Protein AF-0000000083110129 (afdb_homodimer)

Sequence (404 aa):
MESKRRTQEQRSAATRDALIAAARTLWGLRGYAEVGTPEIATAAGVTRGAMYHQFADKAALFREVVEAVERDVMARMGTLVAESGASTPADAIRAAVDAWLEVAGDPQVRQLMLLDAPSVLGWADFRDLAQRYSLGMTEQLLAEAIRAGQLARQPVRPLAHVLIGALDEAAMLVATSDEPERLRRETRQVLHRLIDGMLDEGMESKRRTQEQRSAATRDALIAAARTLWGLRGYAEVGTPEIATAAGVTRGAMYHQFADKAALFREVVEAVERDVMARMGTLVAESGASTPADAIRAAVDAWLEVAGDPQVRQLMLLDAPSVLGWADFRDLAQRYSLGMTEQLLAEAIRAGQLARQPVRPLAHVLIGALDEAAMLVATSDEPERLRRETRQVLHRLIDGMLDEG

pLDDT: mean 94.61, std 9.19, range [37.06, 98.88]

Structure (mmCIF, N/CA/C/O backbone):
data_AF-0000000083110129-model_v1
#
loop_
_entity.id
_entity.type
_entity.pdbx_description
1 polymer 'TetR family transcriptional regulator'
#
loop_
_atom_site.group_PDB
_atom_site.id
_atom_site.type_symbol
_atom_site.label_atom_id
_atom_site.label_alt_id
_atom_site.label_comp_id
_atom_site.label_asym_id
_atom_site.label_entity_id
_atom_site.label_seq_id
_atom_site.pdbx_PDB_ins_code
_atom_site.Cartn_x
_atom_site.Cartn_y
_atom_site.Cartn_z
_atom_site.occupancy
_atom_site.B_iso_or_equiv
_atom_site.auth_seq_id
_atom_site.auth_comp_id
_atom_site.auth_asym_id
_atom_site.auth_atom_id
_atom_site.pdbx_PDB_model_num
ATOM 1 N N . MET A 1 1 ? -51.156 13.023 7.809 1 37.06 1 MET A N 1
ATOM 2 C CA . MET A 1 1 ? -50.375 14.188 8.219 1 37.06 1 MET A CA 1
ATOM 3 C C . MET A 1 1 ? -49.594 13.906 9.508 1 37.06 1 MET A C 1
ATOM 5 O O . MET A 1 1 ? -49.219 14.836 10.227 1 37.06 1 MET A O 1
ATOM 9 N N . GLU A 1 2 ? -49.844 12.828 10.219 1 43.25 2 GLU A N 1
ATOM 10 C CA . GLU A 1 2 ? -49.188 12.25 11.375 1 43.25 2 GLU A CA 1
ATOM 11 C C . GLU A 1 2 ? -47.656 12.227 11.172 1 43.25 2 GLU A C 1
ATOM 13 O O . GLU A 1 2 ? -47.125 11.344 10.5 1 43.25 2 GLU A O 1
ATOM 18 N N . SER A 1 3 ? -47.062 13.312 10.719 1 47.03 3 SER A N 1
ATOM 19 C CA . SER A 1 3 ? -45.625 13.555 10.68 1 47.03 3 SER A CA 1
ATOM 20 C C . SER A 1 3 ? -44.938 13.031 11.945 1 47.03 3 SER A C 1
ATOM 22 O O . SER A 1 3 ? -45.25 13.5 13.047 1 47.03 3 SER A O 1
ATOM 24 N N . LYS A 1 4 ? -45.031 11.742 12.227 1 49.81 4 LYS A N 1
ATOM 25 C CA . LYS A 1 4 ? -44.344 11.211 13.383 1 49.81 4 LYS A CA 1
ATOM 26 C C . LYS A 1 4 ? -43.094 12.062 13.711 1 49.81 4 LYS A C 1
ATOM 28 O O . LYS A 1 4 ? -42.219 12.227 12.883 1 49.81 4 LYS A O 1
ATOM 33 N N . ARG A 1 5 ? -43.094 13 14.648 1 59.56 5 ARG A N 1
ATOM 34 C CA . ARG A 1 5 ? -42.062 13.82 15.289 1 59.56 5 ARG A CA 1
ATOM 35 C C . ARG A 1 5 ? -40.75 13.07 15.391 1 59.56 5 ARG A C 1
ATOM 37 O O . ARG A 1 5 ? -40.656 12.062 16.094 1 59.56 5 ARG A O 1
ATOM 44 N N . ARG A 1 6 ? -40.031 13.078 14.398 1 69.81 6 ARG A N 1
ATOM 45 C CA . ARG A 1 6 ? -38.719 12.484 14.5 1 69.81 6 ARG A CA 1
ATOM 46 C C . ARG A 1 6 ? -38.062 12.836 15.82 1 69.81 6 ARG A C 1
ATOM 48 O O . ARG A 1 6 ? -38.125 13.984 16.266 1 69.81 6 ARG A O 1
ATOM 55 N N . THR A 1 7 ? -37.812 11.836 16.641 1 82.12 7 THR A N 1
ATOM 56 C CA . THR A 1 7 ? -37.031 12.062 17.859 1 82.12 7 THR A CA 1
ATOM 57 C C . THR A 1 7 ? -35.75 12.82 17.562 1 82.12 7 THR A C 1
ATOM 59 O O . THR A 1 7 ? -35.375 12.961 16.406 1 82.12 7 THR A O 1
ATOM 62 N N . GLN A 1 8 ? -35.219 13.641 18.516 1 82.12 8 GLN A N 1
ATOM 63 C CA . GLN A 1 8 ? -33.938 14.352 18.391 1 82.12 8 GLN A CA 1
ATOM 64 C C . GLN A 1 8 ? -32.875 13.453 17.797 1 82.12 8 GLN A C 1
ATOM 66 O O . GLN A 1 8 ? -32.062 13.898 16.969 1 82.12 8 GLN A O 1
ATOM 71 N N . GLU A 1 9 ? -32.938 12.25 18.188 1 84.31 9 GLU A N 1
ATOM 72 C CA . GLU A 1 9 ? -31.969 11.281 17.672 1 84.31 9 GLU A CA 1
ATOM 73 C C . GLU A 1 9 ? -32.188 11.016 16.188 1 84.31 9 GLU A C 1
ATOM 75 O O . GLU A 1 9 ? -31.203 10.898 15.43 1 84.31 9 GLU A O 1
ATOM 80 N N . GLN A 1 10 ? -33.344 10.875 15.797 1 85.06 10 GLN A N 1
ATOM 81 C CA . GLN A 1 10 ? -33.656 10.641 14.391 1 85.06 10 GLN A CA 1
ATOM 82 C C . GLN A 1 10 ? -33.281 11.844 13.531 1 85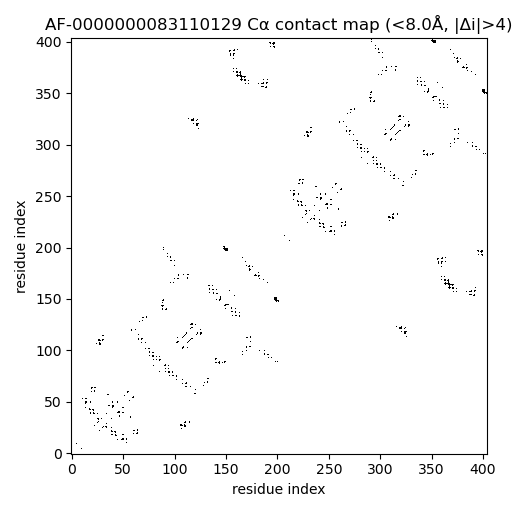.06 10 GLN A C 1
ATOM 84 O O . GLN A 1 10 ? -32.781 11.688 12.414 1 85.06 10 GLN A O 1
ATOM 89 N N . ARG A 1 11 ? -33.562 13 14.055 1 84.12 11 ARG A N 1
ATOM 90 C CA . ARG A 1 11 ? -33.188 14.227 13.336 1 84.12 11 ARG A CA 1
ATOM 91 C C . ARG A 1 11 ? -31.688 14.359 13.188 1 84.12 11 ARG A C 1
ATOM 93 O O . ARG A 1 11 ? -31.188 14.742 12.125 1 84.12 11 ARG A O 1
ATOM 100 N N . SER A 1 12 ? -30.984 14.062 14.242 1 89.31 12 SER A N 1
ATOM 101 C CA . SER A 1 12 ? -29.516 14.094 14.219 1 89.31 12 SER A CA 1
ATOM 102 C C . SER A 1 12 ? -28.969 13.094 13.211 1 89.31 12 SER A C 1
ATOM 104 O O . SER A 1 12 ? -28.062 13.422 12.438 1 89.31 12 SER A O 1
ATOM 106 N N . ALA A 1 13 ? -29.547 11.984 13.242 1 91.38 13 ALA A N 1
ATOM 107 C CA . ALA A 1 13 ? -29.109 10.945 12.305 1 91.38 13 ALA A CA 1
ATOM 108 C C . ALA A 1 13 ? -29.375 11.367 10.867 1 91.38 13 ALA A C 1
ATOM 110 O O . ALA A 1 13 ? -28.562 11.133 9.977 1 91.38 13 ALA A O 1
ATOM 111 N N . ALA A 1 14 ? -30.469 11.938 10.672 1 93.19 14 ALA A N 1
ATOM 112 C CA . ALA A 1 14 ? -30.828 12.398 9.336 1 93.19 14 ALA A CA 1
ATOM 113 C C . ALA A 1 14 ? -29.859 13.484 8.859 1 93.19 14 ALA A C 1
ATOM 115 O O . ALA A 1 14 ? -29.484 13.516 7.688 1 93.19 14 ALA A O 1
ATOM 116 N N . THR A 1 15 ? -29.562 14.398 9.742 1 94.44 15 THR A N 1
ATOM 117 C CA . THR A 1 15 ? -28.594 15.453 9.438 1 94.44 15 THR A CA 1
ATOM 118 C C . THR A 1 15 ? -27.234 14.859 9.086 1 94.44 15 THR A C 1
ATOM 120 O O . THR A 1 15 ? -26.625 15.242 8.094 1 94.44 15 THR A O 1
ATOM 123 N N . ARG A 1 16 ? -26.859 13.961 9.891 1 96.5 16 ARG A N 1
ATOM 124 C CA . ARG A 1 16 ? -25.578 13.297 9.68 1 96.5 16 ARG A CA 1
ATOM 125 C C . ARG A 1 16 ? -25.531 12.602 8.32 1 96.5 16 ARG A C 1
ATOM 127 O O . ARG A 1 16 ? -24.562 12.75 7.57 1 96.5 16 ARG A O 1
ATOM 134 N N . ASP A 1 17 ? -26.578 11.93 8 1 97.5 17 ASP A N 1
ATOM 135 C CA . ASP A 1 17 ? -26.656 11.211 6.73 1 97.5 17 ASP A CA 1
ATOM 136 C C . ASP A 1 17 ? -26.641 12.18 5.551 1 97.5 17 ASP A C 1
ATOM 138 O O . ASP A 1 17 ? -26 11.906 4.531 1 97.5 17 ASP A O 1
ATOM 142 N N . ALA A 1 18 ? -27.312 13.234 5.707 1 97.81 18 ALA A N 1
ATOM 143 C CA . ALA A 1 18 ? -27.359 14.242 4.648 1 97.81 18 ALA A CA 1
ATOM 144 C C . ALA A 1 18 ? -25.984 14.836 4.391 1 97.81 18 ALA A C 1
ATOM 146 O O . ALA A 1 18 ? -25.594 15.062 3.24 1 97.81 18 ALA A O 1
ATOM 147 N N . LEU A 1 19 ? -25.266 15.094 5.434 1 98.31 19 LEU A N 1
ATOM 148 C CA . LEU A 1 19 ? -23.938 15.656 5.328 1 98.31 19 LEU A CA 1
ATOM 149 C C . LEU A 1 19 ? -22.984 14.664 4.66 1 98.31 19 LEU A C 1
ATOM 151 O O . LEU A 1 19 ? -22.203 15.039 3.779 1 98.31 19 LEU A O 1
ATOM 155 N N . ILE A 1 20 ? -23.047 13.406 5.047 1 98.62 20 ILE A N 1
ATOM 156 C CA . ILE A 1 20 ? -22.188 12.375 4.48 1 98.62 20 ILE A CA 1
ATOM 157 C C . ILE A 1 20 ? -22.5 12.211 2.994 1 98.62 20 ILE A C 1
ATOM 159 O O . ILE A 1 20 ? -21.578 12.125 2.17 1 98.62 20 ILE A O 1
ATOM 163 N N . ALA A 1 21 ? -23.766 12.234 2.666 1 98.62 21 ALA A N 1
ATOM 164 C CA . ALA A 1 21 ? -24.172 12.062 1.271 1 98.62 21 ALA A CA 1
ATOM 165 C C . ALA A 1 21 ? -23.703 13.242 0.421 1 98.62 21 ALA A C 1
ATOM 167 O O . ALA A 1 21 ? -23.172 13.055 -0.677 1 98.62 21 ALA A O 1
ATOM 168 N N . ALA A 1 22 ? -23.875 14.43 0.884 1 98.69 22 ALA A N 1
ATOM 169 C CA . ALA A 1 22 ? -23.453 15.625 0.164 1 98.69 22 ALA A CA 1
ATOM 170 C C . ALA A 1 22 ? -21.938 15.672 -0.001 1 98.69 22 ALA A C 1
ATOM 172 O O . ALA A 1 22 ? -21.438 15.938 -1.094 1 98.69 22 ALA A O 1
ATOM 173 N N . ALA A 1 23 ? -21.25 15.383 1.074 1 98.88 23 ALA A N 1
ATOM 174 C CA . ALA A 1 23 ? -19.797 15.383 1.049 1 98.88 23 ALA A CA 1
ATOM 175 C C . ALA A 1 23 ? -19.266 14.328 0.089 1 98.88 23 ALA A C 1
ATOM 177 O O . ALA A 1 23 ? -18.328 14.586 -0.668 1 98.88 23 ALA A O 1
ATOM 178 N N . ARG A 1 24 ? -19.844 13.18 0.172 1 98.81 24 ARG A N 1
ATOM 179 C CA . ARG A 1 24 ? -19.438 12.094 -0.719 1 98.81 24 ARG A CA 1
ATOM 180 C C . ARG A 1 24 ? -19.531 12.516 -2.18 1 98.81 24 ARG A C 1
ATOM 182 O O . ARG A 1 24 ? -18.609 12.312 -2.961 1 98.81 24 ARG A O 1
ATOM 189 N N . THR A 1 25 ? -20.594 13.102 -2.516 1 98.69 25 THR A N 1
ATOM 190 C CA . THR A 1 25 ? -20.828 13.523 -3.893 1 98.69 25 THR A CA 1
ATOM 191 C C . THR A 1 25 ? -19.828 14.609 -4.293 1 98.69 25 THR A C 1
ATOM 193 O O . THR A 1 25 ? -19.188 14.516 -5.34 1 98.69 25 THR A O 1
ATOM 196 N N . LEU A 1 26 ? -19.656 15.625 -3.508 1 98.75 26 LEU A N 1
ATOM 197 C CA . LEU A 1 26 ? -18.812 16.766 -3.828 1 98.75 26 LEU A CA 1
ATOM 198 C C . LEU A 1 26 ? -17.344 16.375 -3.85 1 98.75 26 LEU A C 1
ATOM 200 O O . LEU A 1 26 ? -16.625 16.703 -4.797 1 98.75 26 LEU A O 1
ATOM 204 N N . TRP A 1 27 ? -16.922 15.625 -2.838 1 98.81 27 TRP A N 1
ATOM 205 C CA . TRP A 1 27 ? -15.531 15.203 -2.773 1 98.81 27 TRP A CA 1
ATOM 206 C C . TRP A 1 27 ? -15.234 14.117 -3.801 1 98.81 27 TRP A C 1
ATOM 208 O O . TRP A 1 27 ? -14.125 14.031 -4.32 1 98.81 27 TRP A O 1
ATOM 218 N N . GLY A 1 28 ? -16.203 13.289 -4.094 1 98.5 28 GLY A N 1
ATOM 219 C CA . GLY A 1 28 ? -16.047 12.305 -5.148 1 98.5 28 GLY A CA 1
ATOM 220 C C . GLY A 1 28 ? -15.789 12.922 -6.512 1 98.5 28 GLY A C 1
ATOM 221 O O . GLY A 1 28 ? -15.055 12.352 -7.328 1 98.5 28 GLY A O 1
ATOM 222 N N . LEU A 1 29 ? -16.359 14.094 -6.707 1 97.38 29 LEU A N 1
ATOM 223 C CA . LEU A 1 29 ? -16.281 14.758 -8.008 1 97.38 29 LEU A CA 1
ATOM 224 C C . LEU A 1 29 ? -15.062 15.68 -8.07 1 97.38 29 LEU A C 1
ATOM 226 O O . LEU A 1 29 ? -14.367 15.719 -9.086 1 97.38 29 LEU A O 1
ATOM 230 N N . ARG A 1 30 ? -14.734 16.391 -6.98 1 97.75 30 ARG A N 1
ATOM 231 C CA . ARG A 1 30 ? -13.789 17.5 -7.098 1 97.75 30 ARG A CA 1
ATOM 232 C C . ARG A 1 30 ? -12.555 17.25 -6.23 1 97.75 30 ARG A C 1
ATOM 234 O O . ARG A 1 30 ? -11.531 17.922 -6.402 1 97.75 30 ARG A O 1
ATOM 241 N N . GLY A 1 31 ? -12.711 16.234 -5.32 1 98.06 31 GLY A N 1
ATOM 242 C CA . GLY A 1 31 ? -11.602 15.961 -4.418 1 98.06 31 GLY A CA 1
ATOM 243 C C . GLY A 1 31 ? -11.719 16.688 -3.094 1 98.06 31 GLY A C 1
ATOM 244 O O . GLY A 1 31 ? -12.359 17.734 -3.012 1 98.06 31 GLY A O 1
ATOM 245 N N . TYR A 1 32 ? -11.117 16.219 -2.104 1 98.19 32 TYR A N 1
ATOM 246 C CA . TYR A 1 32 ? -11.195 16.672 -0.719 1 98.19 32 TYR A CA 1
ATOM 247 C C . TYR A 1 32 ? -10.711 18.109 -0.588 1 98.19 32 TYR A C 1
ATOM 249 O O . TYR A 1 32 ? -11.336 18.922 0.105 1 98.19 32 TYR A O 1
ATOM 257 N N . ALA A 1 33 ? -9.617 18.438 -1.215 1 96.69 33 ALA A N 1
ATOM 258 C CA . ALA A 1 33 ? -8.969 19.734 -1.044 1 96.69 33 ALA A CA 1
ATOM 259 C C . ALA A 1 33 ? -9.82 20.859 -1.636 1 96.69 33 ALA A C 1
ATOM 261 O O . ALA A 1 33 ? -9.789 21.984 -1.149 1 96.69 33 ALA A O 1
ATOM 262 N N . GLU A 1 34 ? -10.609 20.578 -2.541 1 97.81 34 GLU A N 1
ATOM 263 C CA . GLU A 1 34 ? -11.242 21.594 -3.359 1 97.81 34 GLU A CA 1
ATOM 264 C C . GLU A 1 34 ? -12.594 22 -2.783 1 97.81 34 GLU A C 1
ATOM 266 O O . GLU A 1 34 ? -13.188 23 -3.207 1 97.81 34 GLU A O 1
ATOM 271 N N . VAL A 1 35 ? -13.078 21.25 -1.894 1 98.38 35 VAL A N 1
ATOM 272 C CA . VAL A 1 35 ? -14.422 21.5 -1.385 1 98.38 35 VAL A CA 1
ATOM 273 C C . VAL A 1 35 ? -14.375 21.703 0.129 1 98.38 35 VAL A C 1
ATOM 275 O O . VAL A 1 35 ? -13.898 20.828 0.858 1 98.38 35 VAL A O 1
ATOM 278 N N . GLY A 1 36 ? -14.867 22.828 0.568 1 97.62 36 GLY A N 1
ATOM 279 C CA . GLY A 1 36 ? -14.898 23.125 1.991 1 97.62 36 GLY A CA 1
ATOM 280 C C . GLY A 1 36 ? -16.219 22.797 2.645 1 97.62 36 GLY A C 1
ATOM 281 O O . GLY A 1 36 ? -17.188 22.453 1.961 1 97.62 36 GLY A O 1
ATOM 282 N N . THR A 1 37 ? -16.328 22.875 3.984 1 97.06 37 THR A N 1
ATOM 283 C CA . THR A 1 37 ? -17.484 22.438 4.762 1 97.06 37 THR A CA 1
ATOM 284 C C . THR A 1 37 ? -18.672 23.375 4.527 1 97.06 37 THR A C 1
ATOM 286 O O . THR A 1 37 ? -19.828 22.922 4.543 1 97.06 37 THR A O 1
ATOM 289 N N . PRO A 1 38 ? -18.438 24.641 4.285 1 96.81 38 PRO A N 1
ATOM 290 C CA . PRO A 1 38 ? -19.625 25.484 4.027 1 96.81 38 PRO A CA 1
ATOM 291 C C . PRO A 1 38 ? -20.391 25.047 2.783 1 96.81 38 PRO A C 1
ATOM 293 O O . PRO A 1 38 ? -21.625 25.016 2.797 1 96.81 38 PRO A O 1
ATOM 296 N N . GLU A 1 39 ? -19.672 24.75 1.783 1 98 39 GLU A N 1
ATOM 297 C CA . GLU A 1 39 ? -20.297 24.266 0.556 1 98 39 GLU A CA 1
ATOM 298 C C . GLU A 1 39 ? -21.031 22.953 0.791 1 98 39 GLU A C 1
ATOM 300 O O . GLU A 1 39 ? -22.125 22.734 0.249 1 98 39 GLU A O 1
ATOM 305 N N . ILE A 1 40 ? -20.531 22.078 1.604 1 98.56 40 ILE A N 1
ATOM 306 C CA . ILE A 1 40 ? -21.141 20.797 1.928 1 98.56 40 ILE A CA 1
ATOM 307 C C . ILE A 1 40 ? -22.422 21.016 2.725 1 98.56 40 ILE A C 1
ATOM 309 O O . ILE A 1 40 ? -23.453 20.375 2.451 1 98.56 40 ILE A O 1
ATOM 313 N N . ALA A 1 41 ? -22.344 21.875 3.693 1 98.12 41 ALA A N 1
ATOM 314 C CA . ALA A 1 41 ? -23.531 22.188 4.492 1 98.12 41 ALA A CA 1
ATOM 315 C C . ALA A 1 41 ? -24.672 22.703 3.611 1 98.12 41 ALA A C 1
ATOM 317 O O . ALA A 1 41 ? -25.812 22.266 3.748 1 98.12 41 ALA A O 1
ATOM 318 N N . THR A 1 42 ? -24.297 23.609 2.748 1 98.31 42 THR A N 1
ATOM 319 C CA . THR A 1 42 ? -25.281 24.172 1.825 1 98.31 42 THR A CA 1
ATOM 320 C C . THR A 1 42 ? -25.906 23.078 0.964 1 98.31 42 THR A C 1
ATOM 322 O O . THR A 1 42 ? -27.125 23 0.839 1 98.31 42 THR A O 1
ATOM 325 N N . ALA A 1 43 ? -25.109 22.203 0.43 1 98.31 43 ALA A N 1
ATOM 326 C CA . ALA A 1 43 ? -25.578 21.125 -0.43 1 98.31 43 ALA A CA 1
ATOM 327 C C . ALA A 1 43 ? -26.453 20.141 0.346 1 98.31 43 ALA A C 1
ATOM 329 O O . ALA A 1 43 ? -27.391 19.562 -0.211 1 98.31 43 ALA A O 1
ATOM 330 N N . ALA A 1 44 ? -26.172 19.984 1.621 1 98.06 44 ALA A N 1
ATOM 331 C CA . ALA A 1 44 ? -26.906 19.062 2.479 1 98.06 44 ALA A CA 1
ATOM 332 C C . ALA A 1 44 ? -28.203 19.688 2.982 1 98.06 44 ALA A C 1
ATOM 334 O O . ALA A 1 44 ? -29.047 19.016 3.566 1 98.06 44 ALA A O 1
ATOM 335 N N . GLY A 1 45 ? -28.281 20.984 2.842 1 97.88 45 GLY A N 1
ATOM 336 C CA . GLY A 1 45 ? -29.469 21.688 3.301 1 97.88 45 GLY A CA 1
ATOM 337 C C . GLY A 1 45 ? -29.5 21.906 4.801 1 97.88 45 GLY A C 1
ATOM 338 O O . GLY A 1 45 ? -30.562 21.859 5.422 1 97.88 45 GLY A O 1
ATOM 339 N N . VAL A 1 46 ? -28.375 21.984 5.387 1 96.44 46 VAL A N 1
ATOM 340 C CA . VAL A 1 46 ? -28.312 22.203 6.828 1 96.44 46 VAL A CA 1
ATOM 341 C C . VAL A 1 46 ? -27.5 23.469 7.125 1 96.44 46 VAL A C 1
ATOM 343 O O . VAL A 1 46 ? -26.781 23.969 6.262 1 96.44 46 VAL A O 1
ATOM 346 N N . THR A 1 47 ? -27.672 23.922 8.305 1 94.25 47 THR A N 1
ATOM 347 C CA . THR A 1 47 ? -26.922 25.109 8.711 1 94.25 47 THR A CA 1
ATOM 348 C C . THR A 1 47 ? -25.469 24.734 9.047 1 94.25 47 THR A C 1
ATOM 350 O O . THR A 1 47 ? -25.188 23.578 9.375 1 94.25 47 THR A O 1
ATOM 353 N N . ARG A 1 48 ? -24.594 25.688 8.945 1 92.88 48 ARG A N 1
ATOM 354 C CA . ARG A 1 48 ? -23.203 25.484 9.359 1 92.88 48 ARG A CA 1
ATOM 355 C C . ARG A 1 48 ? -23.125 25.047 10.812 1 92.88 48 ARG A C 1
ATOM 357 O O . ARG A 1 48 ? -22.328 24.172 11.156 1 92.88 48 ARG A O 1
ATOM 364 N N . GLY A 1 49 ? -23.938 25.672 11.609 1 93.25 49 GLY A N 1
ATOM 365 C CA . GLY A 1 49 ? -23.984 25.297 13.008 1 93.25 49 GLY A CA 1
ATOM 366 C C . GLY A 1 49 ? -24.344 23.828 13.219 1 93.25 49 GLY A C 1
ATOM 367 O O . GLY A 1 49 ? -23.719 23.141 14.016 1 93.25 49 GLY A O 1
ATOM 368 N N . ALA A 1 50 ? -25.344 23.391 12.539 1 93.38 50 ALA A N 1
ATOM 369 C CA . ALA A 1 50 ? -25.766 22 12.617 1 93.38 50 ALA A CA 1
ATOM 370 C C . ALA A 1 50 ? -24.656 21.062 12.172 1 93.38 50 ALA A C 1
ATOM 372 O O . ALA A 1 50 ? -24.469 19.984 12.742 1 93.38 50 ALA A O 1
ATOM 373 N N . MET A 1 51 ? -23.891 21.422 11.133 1 94.94 51 MET A N 1
ATOM 374 C CA . MET A 1 51 ? -22.781 20.609 10.648 1 94.94 51 MET A CA 1
ATOM 375 C C . MET A 1 51 ? -21.719 20.453 11.734 1 94.94 51 MET A C 1
ATOM 377 O O . MET A 1 51 ? -21.234 19.344 11.984 1 94.94 51 MET A O 1
ATOM 381 N N . TYR A 1 52 ? -21.438 21.516 12.359 1 93.75 52 TYR A N 1
ATOM 382 C CA . TYR A 1 52 ? -20.359 21.5 13.352 1 93.75 52 TYR A CA 1
ATOM 383 C C . TYR A 1 52 ? -20.812 20.781 14.625 1 93.75 52 TYR A C 1
ATOM 385 O O . TYR A 1 52 ? -19.984 20.312 15.406 1 93.75 52 TYR A O 1
ATOM 393 N N . HIS A 1 53 ? -22.156 20.781 14.828 1 95 53 HIS A N 1
ATOM 394 C CA . HIS A 1 53 ? -22.688 19.953 15.906 1 95 53 HIS A CA 1
ATOM 395 C C . HIS A 1 53 ? -22.484 18.469 15.625 1 95 53 HIS A C 1
ATOM 397 O O . HIS A 1 53 ? -22.297 17.672 16.547 1 95 53 HIS A O 1
ATOM 403 N N . GLN A 1 54 ? -22.516 18.109 14.352 1 96.25 54 GLN A N 1
ATOM 404 C CA . GLN A 1 54 ? -22.422 16.719 13.938 1 96.25 54 GLN A CA 1
ATOM 405 C C . GLN A 1 54 ? -20.969 16.297 13.781 1 96.25 54 GLN A C 1
ATOM 407 O O . GLN A 1 54 ? -20.609 15.156 14.102 1 96.25 54 GLN A O 1
ATOM 412 N N . PHE A 1 55 ? -20.094 17.156 13.289 1 97.56 55 PHE A N 1
ATOM 413 C CA . PHE A 1 55 ? -18.703 16.828 13.008 1 97.56 55 PHE A CA 1
ATOM 414 C C . PHE A 1 55 ? -17.766 17.922 13.516 1 97.56 55 PHE A C 1
ATOM 416 O O . PHE A 1 55 ? -17.938 19.094 13.164 1 97.56 55 PHE A O 1
ATOM 423 N N . ALA A 1 56 ? -16.766 17.453 14.203 1 95.81 56 ALA A N 1
ATOM 424 C CA . ALA A 1 56 ? -15.828 18.375 14.844 1 95.81 56 ALA A CA 1
ATOM 425 C C . ALA A 1 56 ? -15.047 19.188 13.805 1 95.81 56 ALA A C 1
ATOM 427 O O . ALA A 1 56 ? -14.688 20.344 14.039 1 95.81 56 ALA A O 1
ATOM 428 N N . ASP A 1 57 ? -14.75 18.547 12.688 1 95.94 57 ASP A N 1
ATOM 429 C CA . ASP A 1 57 ? -13.992 19.219 11.625 1 95.94 57 ASP A CA 1
ATOM 430 C C . ASP A 1 57 ? -14.18 18.5 10.289 1 95.94 57 ASP A C 1
ATOM 432 O O . ASP A 1 57 ? -14.891 17.5 10.203 1 95.94 57 ASP A O 1
ATOM 436 N N . LYS A 1 58 ? -13.617 19.031 9.297 1 97.44 58 LYS A N 1
ATOM 437 C CA . LYS A 1 58 ? -13.695 18.547 7.918 1 97.44 58 LYS A CA 1
ATOM 438 C C . LYS A 1 58 ? -13.172 17.109 7.812 1 97.44 58 LYS A C 1
ATOM 440 O O . LYS A 1 58 ? -13.773 16.266 7.137 1 97.44 58 LYS A O 1
ATOM 445 N N . ALA A 1 59 ? -12.086 16.719 8.516 1 96.81 59 ALA A N 1
ATOM 446 C CA . ALA A 1 59 ? -11.469 15.406 8.469 1 96.81 59 ALA A CA 1
ATOM 447 C C . ALA A 1 59 ? -12.375 14.352 9.109 1 96.81 59 ALA A C 1
ATOM 449 O O . ALA A 1 59 ? -12.422 13.203 8.648 1 96.81 59 ALA A O 1
ATOM 450 N N . ALA A 1 60 ? -12.984 14.773 10.148 1 97.38 60 ALA A N 1
ATOM 451 C CA . ALA A 1 60 ? -13.906 13.844 10.797 1 97.38 60 ALA A CA 1
ATOM 452 C C . ALA A 1 60 ? -15.047 13.453 9.867 1 97.38 60 ALA A C 1
ATOM 454 O O . ALA A 1 60 ? -15.445 12.289 9.812 1 97.38 60 ALA A O 1
ATOM 455 N N . LEU A 1 61 ? -15.586 14.469 9.195 1 98.31 61 LEU A N 1
ATOM 456 C CA . LEU A 1 61 ? -16.609 14.188 8.203 1 98.31 61 LEU A CA 1
ATOM 457 C C . LEU A 1 61 ? -16.062 13.312 7.086 1 98.31 61 LEU A C 1
ATOM 459 O O . LEU A 1 61 ? -16.719 12.359 6.656 1 98.31 61 LEU A O 1
ATOM 463 N N . PHE A 1 62 ? -14.883 13.578 6.668 1 98.75 62 PHE A N 1
ATOM 464 C CA . PHE A 1 62 ? -14.258 12.805 5.598 1 98.75 62 PHE A CA 1
ATOM 465 C C . PHE A 1 62 ? -14.102 11.344 5.996 1 98.75 62 PHE A C 1
ATOM 467 O O . PHE A 1 62 ? -14.344 10.445 5.191 1 98.75 62 PHE A O 1
ATOM 474 N N . ARG A 1 63 ? -13.68 11.078 7.18 1 98.19 63 ARG A N 1
ATOM 475 C CA . ARG A 1 63 ? -13.531 9.711 7.664 1 98.19 63 ARG A CA 1
ATOM 476 C C . ARG A 1 63 ? -14.844 8.945 7.559 1 98.19 63 ARG A C 1
ATOM 478 O O . ARG A 1 63 ? -14.867 7.789 7.133 1 98.19 63 ARG A O 1
ATOM 485 N N . GLU A 1 64 ? -15.898 9.602 7.879 1 98.19 64 GLU A N 1
ATOM 486 C CA . GLU A 1 64 ? -17.203 8.945 7.797 1 98.19 64 GLU A CA 1
ATOM 487 C C . GLU A 1 64 ? -17.609 8.695 6.348 1 98.19 64 GLU A C 1
ATOM 489 O O . GLU A 1 64 ? -18.25 7.695 6.043 1 98.19 64 GLU A O 1
ATOM 494 N N . VAL A 1 65 ? -17.281 9.617 5.5 1 98.69 65 VAL A N 1
ATOM 495 C CA . VAL A 1 65 ? -17.547 9.438 4.078 1 98.69 65 VAL A CA 1
ATOM 496 C C . VAL A 1 65 ? -16.766 8.227 3.555 1 98.69 65 VAL A C 1
ATOM 498 O O . VAL A 1 65 ? -17.328 7.371 2.867 1 98.69 65 VAL A O 1
ATOM 501 N N . VAL A 1 66 ? -15.516 8.102 3.891 1 98.5 66 VAL A N 1
ATOM 502 C CA . VAL A 1 66 ? -14.672 7.004 3.436 1 98.5 66 VAL A CA 1
ATOM 503 C C . VAL A 1 66 ? -15.227 5.676 3.951 1 98.5 66 VAL A C 1
ATOM 505 O O . VAL A 1 66 ? -15.266 4.688 3.219 1 98.5 66 VAL A O 1
ATOM 508 N N . GLU A 1 67 ? -15.602 5.676 5.188 1 97.94 67 GLU A N 1
ATOM 509 C CA . GLU A 1 67 ? -16.172 4.449 5.746 1 97.94 67 GLU A CA 1
ATOM 510 C C . GLU A 1 67 ? -17.453 4.051 5.02 1 97.94 67 GLU A C 1
ATOM 512 O O . GLU A 1 67 ? -17.672 2.867 4.742 1 97.94 67 GLU A O 1
ATOM 517 N N . ALA A 1 68 ? -18.297 5.043 4.699 1 97.94 68 ALA A N 1
ATOM 518 C CA . ALA A 1 68 ? -19.516 4.773 3.936 1 97.94 68 ALA A CA 1
ATOM 519 C C . ALA A 1 68 ? -19.172 4.219 2.555 1 97.94 68 ALA A C 1
ATOM 521 O O . ALA A 1 68 ? -19.812 3.277 2.084 1 97.94 68 ALA A O 1
ATOM 522 N N . VAL A 1 69 ? -18.203 4.773 1.923 1 98.06 69 VAL A N 1
ATOM 523 C CA . VAL A 1 69 ? -17.781 4.324 0.596 1 98.06 69 VAL A CA 1
ATOM 524 C C . VAL A 1 69 ? -17.203 2.916 0.684 1 98.06 69 VAL A C 1
ATOM 526 O O . VAL A 1 69 ? -17.469 2.076 -0.181 1 98.06 69 VAL A O 1
ATOM 529 N N . GLU A 1 70 ? -16.438 2.654 1.701 1 97.06 70 GLU A N 1
ATOM 530 C CA . GLU A 1 70 ? -15.875 1.319 1.898 1 97.06 70 GLU A CA 1
ATOM 531 C C . GLU A 1 70 ? -16.984 0.278 2.049 1 97.06 70 GLU A C 1
ATOM 533 O O . GLU A 1 70 ? -16.906 -0.806 1.468 1 97.06 70 GLU A O 1
ATOM 538 N N . ARG A 1 71 ? -17.969 0.603 2.822 1 97.12 71 ARG A N 1
ATOM 539 C CA . ARG A 1 71 ? -19.109 -0.293 2.982 1 97.12 71 ARG A CA 1
ATOM 540 C C . ARG A 1 71 ? -19.797 -0.558 1.643 1 97.12 71 ARG A C 1
ATOM 542 O O . ARG A 1 71 ? -20.141 -1.7 1.33 1 97.12 71 ARG A O 1
ATOM 549 N N . ASP A 1 72 ? -19.984 0.458 0.924 1 97.56 72 ASP A N 1
ATOM 550 C CA . ASP A 1 72 ? -20.609 0.331 -0.394 1 97.56 72 ASP A CA 1
ATOM 551 C C . ASP A 1 72 ? -19.734 -0.517 -1.324 1 97.56 72 ASP A C 1
ATOM 553 O O . ASP A 1 72 ? -20.266 -1.34 -2.082 1 97.56 72 ASP A O 1
ATOM 557 N N . VAL A 1 73 ? -18.453 -0.319 -1.305 1 97.69 73 VAL A N 1
ATOM 558 C CA . VAL A 1 73 ? -17.5 -1.081 -2.113 1 97.69 73 VAL A CA 1
ATOM 559 C C . VAL A 1 73 ? -17.625 -2.568 -1.79 1 97.69 73 VAL A C 1
ATOM 561 O O . VAL A 1 73 ? -17.75 -3.398 -2.693 1 97.69 73 VAL A O 1
ATOM 564 N N . MET A 1 74 ? -17.641 -2.912 -0.529 1 97.19 74 MET A N 1
ATOM 565 C CA . MET A 1 74 ? -17.703 -4.316 -0.131 1 97.19 74 MET A CA 1
ATOM 566 C C . MET A 1 74 ? -19.047 -4.926 -0.534 1 97.19 74 MET A C 1
ATOM 568 O O . MET A 1 74 ? -19.109 -6.086 -0.943 1 97.19 74 MET A O 1
ATOM 572 N N . ALA A 1 75 ? -20.109 -4.105 -0.407 1 97.69 75 ALA A N 1
ATOM 573 C CA . ALA A 1 75 ? -21.422 -4.586 -0.844 1 97.69 75 ALA A CA 1
ATOM 574 C C . ALA A 1 75 ? -21.438 -4.855 -2.346 1 97.69 75 ALA A C 1
ATOM 576 O O . ALA A 1 75 ? -21.953 -5.883 -2.793 1 97.69 75 ALA A O 1
ATOM 577 N N . ARG A 1 76 ? -20.906 -3.99 -3.082 1 98.19 76 ARG A N 1
ATOM 578 C CA . ARG A 1 76 ? -20.828 -4.145 -4.531 1 98.19 76 ARG A CA 1
ATOM 579 C C . ARG A 1 76 ? -19.969 -5.344 -4.914 1 98.19 76 ARG A C 1
ATOM 581 O O . ARG A 1 76 ? -20.312 -6.09 -5.836 1 98.19 76 ARG A O 1
ATOM 588 N N . MET A 1 77 ? -18.844 -5.523 -4.227 1 98.06 77 MET A N 1
ATOM 589 C CA . MET A 1 77 ? -17.984 -6.684 -4.441 1 98.06 77 MET A CA 1
ATOM 590 C C . MET A 1 77 ? -18.766 -7.98 -4.25 1 98.06 77 MET A C 1
ATOM 592 O O . MET A 1 77 ? -18.703 -8.883 -5.09 1 98.06 77 MET A O 1
ATOM 596 N N . GLY A 1 78 ? -19.453 -8.039 -3.104 1 97.12 78 GLY A N 1
ATOM 597 C CA . GLY A 1 78 ? -20.266 -9.211 -2.838 1 97.12 78 GLY A CA 1
ATOM 598 C C . GLY A 1 78 ? -21.266 -9.5 -3.93 1 97.12 78 GLY A C 1
ATOM 599 O O . GLY A 1 78 ? -21.438 -10.648 -4.348 1 97.12 78 GLY A O 1
ATOM 600 N N . THR A 1 79 ? -21.938 -8.461 -4.383 1 98.19 79 THR A N 1
ATOM 601 C CA . THR A 1 79 ? -22.953 -8.586 -5.422 1 98.19 79 THR A CA 1
ATOM 602 C C . THR A 1 79 ? -22.328 -9.07 -6.73 1 98.19 79 THR A C 1
ATOM 604 O O . THR A 1 79 ? -22.844 -9.992 -7.367 1 98.19 79 THR A O 1
ATOM 607 N N . LEU A 1 80 ? -21.234 -8.492 -7.152 1 98.19 80 LEU A N 1
ATOM 608 C CA . LEU A 1 80 ? -20.578 -8.828 -8.414 1 98.19 80 LEU A CA 1
ATOM 609 C C . LEU A 1 80 ? -20.078 -10.266 -8.406 1 98.19 80 LEU A C 1
ATOM 611 O O . LEU A 1 80 ? -20.188 -10.977 -9.406 1 98.19 80 LEU A O 1
ATOM 615 N N . VAL A 1 81 ? -19.516 -10.727 -7.297 1 97.75 81 VAL A N 1
ATOM 616 C CA . VAL A 1 81 ? -19.047 -12.102 -7.195 1 97.75 81 VAL A CA 1
ATOM 617 C C . VAL A 1 81 ? -20.234 -13.062 -7.258 1 97.75 81 VAL A C 1
ATOM 619 O O . VAL A 1 81 ? -20.188 -14.07 -7.961 1 97.75 81 VAL A O 1
ATOM 622 N N . ALA A 1 82 ? -21.297 -12.703 -6.523 1 96.88 82 ALA A N 1
ATOM 623 C CA . ALA A 1 82 ? -22.5 -13.539 -6.523 1 96.88 82 ALA A CA 1
ATOM 624 C C . ALA A 1 82 ? -23.094 -13.656 -7.926 1 96.88 82 ALA A C 1
ATOM 626 O O . ALA A 1 82 ? -23.594 -14.711 -8.312 1 96.88 82 ALA A O 1
ATOM 627 N N . GLU A 1 83 ? -22.984 -12.664 -8.695 1 97.94 83 GLU A N 1
ATOM 628 C CA . GLU A 1 83 ? -23.609 -12.602 -10.016 1 97.94 83 GLU A CA 1
ATOM 629 C C . GLU A 1 83 ? -22.688 -13.133 -11.094 1 97.94 83 GLU A C 1
ATOM 631 O O . GLU A 1 83 ? -23.078 -13.266 -12.25 1 97.94 83 GLU A O 1
ATOM 636 N N . SER A 1 84 ? -21.5 -13.414 -10.742 1 97.56 84 SER A N 1
ATOM 637 C CA . SER A 1 84 ? -20.484 -13.789 -11.711 1 97.56 84 SER A CA 1
ATOM 638 C C . SER A 1 84 ? -20.766 -15.172 -12.297 1 97.56 84 SER A C 1
ATOM 640 O O . SER A 1 84 ? -20.188 -15.539 -13.32 1 97.56 84 SER A O 1
ATOM 642 N N . GLY A 1 85 ? -21.578 -16.016 -11.609 1 96.12 85 GLY A N 1
ATOM 643 C CA . GLY A 1 85 ? -21.812 -17.391 -12.016 1 96.12 85 GLY A CA 1
ATOM 644 C C . GLY A 1 85 ? -20.734 -18.344 -11.508 1 96.12 85 GLY A C 1
ATOM 645 O O . GLY A 1 85 ? -20.656 -19.484 -11.969 1 96.12 85 GLY A O 1
ATOM 646 N N . ALA A 1 86 ? -19.969 -17.891 -10.57 1 96 86 ALA A N 1
ATOM 647 C CA . ALA A 1 86 ? -18.922 -18.734 -9.992 1 96 86 ALA A CA 1
ATOM 648 C C . ALA A 1 86 ? -19.531 -20.016 -9.422 1 96 86 ALA A C 1
ATOM 650 O O . ALA A 1 86 ? -20.516 -19.969 -8.68 1 96 86 ALA A O 1
ATOM 651 N N . SER A 1 87 ? -18.891 -21.156 -9.836 1 95.75 87 SER A N 1
ATOM 652 C CA . SER A 1 87 ? -19.391 -22.453 -9.391 1 95.75 87 SER A CA 1
ATOM 653 C C . SER A 1 87 ? -18.438 -23.125 -8.422 1 95.75 87 SER A C 1
ATOM 655 O O . SER A 1 87 ? -18.797 -24.109 -7.766 1 95.75 87 SER A O 1
ATOM 657 N N . THR A 1 88 ? -17.25 -22.719 -8.398 1 96.81 88 THR A N 1
ATOM 658 C CA . THR A 1 88 ? -16.234 -23.234 -7.484 1 96.81 88 THR A CA 1
ATOM 659 C C . THR A 1 88 ? -15.594 -22.094 -6.699 1 96.81 88 THR A C 1
ATOM 661 O O . THR A 1 88 ? -15.672 -20.938 -7.098 1 96.81 88 THR A O 1
ATOM 664 N N . PRO A 1 89 ? -14.953 -22.391 -5.633 1 96.94 89 PRO A N 1
ATOM 665 C CA . PRO A 1 89 ? -14.219 -21.359 -4.898 1 96.94 89 PRO A CA 1
ATOM 666 C C . PRO A 1 89 ? -13.133 -20.688 -5.746 1 96.94 89 PRO A C 1
ATOM 668 O O . PRO A 1 89 ? -12.914 -19.484 -5.625 1 96.94 89 PRO A O 1
ATOM 671 N N . ALA A 1 90 ? -12.5 -21.422 -6.578 1 96.94 90 ALA A N 1
ATOM 672 C CA . ALA A 1 90 ? -11.516 -20.844 -7.484 1 96.94 90 ALA A CA 1
ATOM 673 C C . ALA A 1 90 ? -12.164 -19.828 -8.422 1 96.94 90 ALA A C 1
ATOM 675 O O . ALA A 1 90 ? -11.625 -18.734 -8.641 1 96.94 90 ALA A O 1
ATOM 676 N N . ASP A 1 91 ? -13.367 -20.156 -8.938 1 97.19 91 ASP A N 1
ATOM 677 C CA . ASP A 1 91 ? -14.117 -19.234 -9.773 1 97.19 91 ASP A CA 1
ATOM 678 C C . ASP A 1 91 ? -14.445 -17.953 -9.008 1 97.19 91 ASP A C 1
ATOM 680 O O . ASP A 1 91 ? -14.406 -16.859 -9.578 1 97.19 91 ASP A O 1
ATOM 684 N N . ALA A 1 92 ? -14.789 -18.141 -7.766 1 97.94 92 ALA A N 1
ATOM 685 C CA . ALA A 1 92 ? -15.156 -17 -6.938 1 97.94 92 ALA A CA 1
ATOM 686 C C . ALA A 1 92 ? -13.969 -16.062 -6.738 1 97.94 92 ALA A C 1
ATOM 688 O O . ALA A 1 92 ? -14.125 -14.836 -6.746 1 97.94 92 ALA A O 1
ATOM 689 N N . ILE A 1 93 ? -12.805 -16.594 -6.539 1 98.06 93 ILE A N 1
ATOM 690 C CA . ILE A 1 93 ? -11.594 -15.789 -6.383 1 98.06 93 ILE A CA 1
ATOM 691 C C . ILE A 1 93 ? -11.32 -15.016 -7.668 1 98.06 93 ILE A C 1
ATOM 693 O O . ILE A 1 93 ? -11.031 -13.82 -7.629 1 98.06 93 ILE A O 1
ATOM 697 N N . ARG A 1 94 ? -11.438 -15.68 -8.828 1 97.81 94 ARG A N 1
ATOM 698 C CA . ARG A 1 94 ? -11.266 -15.008 -10.117 1 97.81 94 ARG A CA 1
ATOM 699 C C . ARG A 1 94 ? -12.281 -13.883 -10.281 1 97.81 94 ARG A C 1
ATOM 701 O O . ARG A 1 94 ? -11.93 -12.781 -10.711 1 97.81 94 ARG A O 1
ATOM 708 N N . ALA A 1 95 ? -13.484 -14.164 -9.898 1 98.38 95 ALA A N 1
ATOM 709 C CA . ALA A 1 95 ? -14.555 -13.172 -10 1 98.38 95 ALA A CA 1
ATOM 710 C C . ALA A 1 95 ? -14.281 -11.984 -9.086 1 98.38 95 ALA A C 1
ATOM 712 O O . ALA A 1 95 ? -14.617 -10.844 -9.422 1 98.38 95 ALA A O 1
ATOM 713 N N . ALA A 1 96 ? -13.742 -12.242 -7.918 1 98.38 96 ALA A N 1
ATOM 714 C CA . ALA A 1 96 ? -13.422 -11.172 -6.973 1 98.38 96 ALA A CA 1
ATOM 715 C C . ALA A 1 96 ? -12.367 -10.234 -7.539 1 98.38 96 ALA A C 1
ATOM 717 O O . ALA A 1 96 ? -12.43 -9.023 -7.34 1 98.38 96 ALA A O 1
ATOM 718 N N . VAL A 1 97 ? -11.375 -10.75 -8.242 1 98.12 97 VAL A N 1
ATOM 719 C CA . VAL A 1 97 ? -10.352 -9.938 -8.906 1 98.12 97 VAL A CA 1
ATOM 720 C C . VAL A 1 97 ? -11.016 -8.992 -9.906 1 98.12 97 VAL A C 1
ATOM 722 O O . VAL A 1 97 ? -10.758 -7.789 -9.891 1 98.12 97 VAL A O 1
ATOM 725 N N . ASP A 1 98 ? -11.883 -9.539 -10.75 1 98.19 98 ASP A N 1
ATOM 726 C CA . ASP A 1 98 ? -12.578 -8.742 -11.758 1 98.19 98 ASP A CA 1
ATOM 727 C C . ASP A 1 98 ? -13.469 -7.688 -11.102 1 98.19 98 ASP A C 1
ATOM 729 O O . ASP A 1 98 ? -13.508 -6.539 -11.547 1 98.19 98 ASP A O 1
ATOM 733 N N . ALA A 1 99 ? -14.148 -8.109 -10.078 1 98.25 99 ALA A N 1
ATOM 734 C CA . ALA A 1 99 ? -15.023 -7.195 -9.359 1 98.25 99 ALA A CA 1
ATOM 735 C C . ALA A 1 99 ? -14.242 -6.023 -8.773 1 98.25 99 ALA A C 1
ATOM 737 O O . ALA A 1 99 ? -14.664 -4.871 -8.875 1 98.25 99 ALA A O 1
ATOM 738 N N . TRP A 1 100 ? -13.125 -6.297 -8.18 1 98.06 100 TRP A N 1
ATOM 739 C CA . TRP A 1 100 ? -12.312 -5.246 -7.574 1 98.06 100 TRP A CA 1
ATOM 740 C C . TRP A 1 100 ? -11.836 -4.25 -8.625 1 98.06 100 TRP A C 1
ATOM 742 O O . TRP A 1 100 ? -11.938 -3.035 -8.43 1 98.06 100 TRP A O 1
ATOM 752 N N . LEU A 1 101 ? -11.312 -4.727 -9.758 1 97.75 101 LEU A N 1
ATOM 753 C CA . LEU A 1 101 ? -10.836 -3.84 -10.812 1 97.75 101 LEU A CA 1
ATOM 754 C C . LEU A 1 101 ? -11.977 -2.973 -11.344 1 97.75 101 LEU A C 1
ATOM 756 O O . LEU A 1 101 ? -11.766 -1.805 -11.68 1 97.75 101 LEU A O 1
ATOM 760 N N . GLU A 1 102 ? -13.141 -3.535 -11.398 1 96.88 102 GLU A N 1
ATOM 761 C CA . GLU A 1 102 ? -14.32 -2.789 -11.836 1 96.88 102 GLU A CA 1
ATOM 762 C C . GLU A 1 102 ? -14.703 -1.716 -10.828 1 96.88 102 GLU A C 1
ATOM 764 O O . GLU A 1 102 ? -14.852 -0.544 -11.18 1 96.88 102 GLU A O 1
ATOM 769 N N . VAL A 1 103 ? -14.828 -2.057 -9.586 1 98 103 VAL A N 1
ATOM 770 C CA . VAL A 1 103 ? -15.297 -1.16 -8.539 1 98 103 VAL A CA 1
ATOM 771 C C . VAL A 1 103 ? -14.273 -0.057 -8.297 1 98 103 VAL A C 1
ATOM 773 O O . VAL A 1 103 ? -14.633 1.108 -8.117 1 98 103 VAL A O 1
ATOM 776 N N . ALA A 1 104 ? -13 -0.388 -8.305 1 97.56 104 ALA A N 1
ATOM 777 C CA . ALA A 1 104 ? -11.93 0.581 -8.078 1 97.56 104 ALA A CA 1
ATOM 778 C C . ALA A 1 104 ? -11.883 1.617 -9.203 1 97.56 104 ALA A C 1
ATOM 780 O O . ALA A 1 104 ? -11.336 2.705 -9.023 1 97.56 104 ALA A O 1
ATOM 781 N N . GLY A 1 105 ? -12.406 1.255 -10.352 1 96.19 105 GLY A N 1
ATOM 782 C CA . GLY A 1 105 ? -12.414 2.145 -11.5 1 96.19 105 GLY A CA 1
ATOM 783 C C . GLY A 1 105 ? -13.523 3.178 -11.445 1 96.19 105 GLY A C 1
ATOM 784 O O . GLY A 1 105 ? -13.531 4.129 -12.227 1 96.19 105 GLY A O 1
ATOM 785 N N . ASP A 1 106 ? -14.508 2.953 -10.562 1 97.19 106 ASP A N 1
ATOM 786 C CA . ASP A 1 106 ? -15.531 3.969 -10.344 1 97.19 106 ASP A CA 1
ATOM 787 C C . ASP A 1 106 ? -14.906 5.301 -9.945 1 97.19 106 ASP A C 1
ATOM 789 O O . ASP A 1 106 ? -14.094 5.359 -9.016 1 97.19 106 ASP A O 1
ATOM 793 N N . PRO A 1 107 ? -15.258 6.379 -10.609 1 96.69 107 PRO A N 1
ATOM 794 C CA . PRO A 1 107 ? -14.594 7.66 -10.375 1 96.69 107 PRO A CA 1
ATOM 795 C C . PRO A 1 107 ? -14.68 8.117 -8.914 1 96.69 107 PRO A C 1
ATOM 797 O O . PRO A 1 107 ? -13.719 8.68 -8.383 1 96.69 107 PRO A O 1
ATOM 800 N N . GLN A 1 108 ? -15.773 7.855 -8.297 1 97.75 108 GLN A N 1
ATOM 801 C CA . GLN A 1 108 ? -15.93 8.258 -6.906 1 97.75 108 GLN A CA 1
ATOM 802 C C . GLN A 1 108 ? -15.047 7.414 -5.988 1 97.75 108 GLN A C 1
ATOM 804 O O . GLN A 1 108 ? -14.391 7.945 -5.09 1 97.75 108 GLN A O 1
ATOM 809 N N . VAL A 1 109 ? -15.023 6.129 -6.203 1 97.75 109 VAL A N 1
ATOM 810 C CA . VAL A 1 109 ? -14.188 5.223 -5.418 1 97.75 109 VAL A CA 1
ATOM 811 C C . VAL A 1 109 ? -12.711 5.566 -5.641 1 97.75 109 VAL A C 1
ATOM 813 O O . VAL A 1 109 ? -11.945 5.68 -4.684 1 97.75 109 VAL A O 1
ATOM 816 N N . ARG A 1 110 ? -12.367 5.754 -6.914 1 97.12 110 ARG A N 1
ATOM 817 C CA . ARG A 1 110 ? -11.008 6.137 -7.27 1 97.12 110 ARG A CA 1
ATOM 818 C C . ARG A 1 110 ? -10.586 7.406 -6.535 1 97.12 110 ARG A C 1
ATOM 820 O O . ARG A 1 110 ? -9.531 7.441 -5.902 1 97.12 110 ARG A O 1
ATOM 827 N N . GLN A 1 111 ? -11.383 8.398 -6.582 1 97.62 111 GLN A N 1
ATOM 828 C CA . GLN A 1 111 ? -11.055 9.703 -6.008 1 97.62 111 GLN A CA 1
ATOM 829 C C . GLN A 1 111 ? -10.992 9.633 -4.484 1 97.62 111 GLN A C 1
ATOM 831 O O . GLN A 1 111 ? -10.016 10.062 -3.877 1 97.62 111 GLN A O 1
ATOM 836 N N . LEU A 1 112 ? -11.992 9.016 -3.844 1 98.25 112 LEU A N 1
ATOM 837 C CA . LEU A 1 112 ? -12.141 9.07 -2.395 1 98.25 112 LEU A CA 1
ATOM 838 C C . LEU A 1 112 ? -11.242 8.039 -1.718 1 98.25 112 LEU A C 1
ATOM 840 O O . LEU A 1 112 ? -10.562 8.352 -0.736 1 98.25 112 LEU A O 1
ATOM 844 N N . MET A 1 113 ? -11.172 6.848 -2.25 1 97 113 MET A N 1
ATOM 845 C CA . MET A 1 113 ? -10.531 5.738 -1.554 1 97 113 MET A CA 1
ATOM 846 C C . MET A 1 113 ? -9.062 5.617 -1.96 1 97 113 MET A C 1
ATOM 848 O O . MET A 1 113 ? -8.195 5.387 -1.114 1 97 113 MET A O 1
ATOM 852 N N . LEU A 1 114 ? -8.805 5.793 -3.232 1 95.31 114 LEU A N 1
ATOM 853 C CA . LEU A 1 114 ? -7.453 5.531 -3.711 1 95.31 114 LEU A CA 1
ATOM 854 C C . LEU A 1 114 ? -6.609 6.797 -3.676 1 95.31 114 LEU A C 1
ATOM 856 O O . LEU A 1 114 ? -5.473 6.777 -3.193 1 95.31 114 LEU A O 1
ATOM 860 N N . LEU A 1 115 ? -7.172 7.953 -4.059 1 94.38 115 LEU A N 1
ATOM 861 C CA . LEU A 1 115 ? -6.363 9.156 -4.238 1 94.38 115 LEU A CA 1
ATOM 862 C C . LEU A 1 115 ? -6.367 10.008 -2.973 1 94.38 115 LEU A C 1
ATOM 864 O O . LEU A 1 115 ? -5.324 10.523 -2.566 1 94.38 115 LEU A O 1
ATOM 868 N N . ASP A 1 116 ? -7.484 10.117 -2.236 1 96.69 116 ASP A N 1
ATOM 869 C CA . ASP A 1 116 ? -7.586 11.07 -1.135 1 96.69 116 ASP A CA 1
ATOM 870 C C . ASP A 1 116 ? -7.367 10.375 0.209 1 96.69 116 ASP A C 1
ATOM 872 O O . ASP A 1 116 ? -6.605 10.859 1.047 1 96.69 116 ASP A O 1
ATOM 876 N N . ALA A 1 117 ? -7.961 9.219 0.493 1 96.94 117 ALA A N 1
ATOM 877 C CA . ALA A 1 117 ? -8.117 8.641 1.824 1 96.94 117 ALA A CA 1
ATOM 878 C C . ALA A 1 117 ? -6.762 8.344 2.457 1 96.94 117 ALA A C 1
ATOM 880 O O . ALA A 1 117 ? -6.516 8.711 3.609 1 96.94 117 ALA A O 1
ATOM 881 N N . PRO A 1 118 ? -5.82 7.766 1.661 1 93.88 118 PRO A N 1
ATOM 882 C CA . PRO A 1 118 ? -4.539 7.465 2.301 1 93.88 118 PRO A CA 1
ATOM 883 C C . PRO A 1 118 ? -3.838 8.711 2.836 1 93.88 118 PRO A C 1
ATOM 885 O O . PRO A 1 118 ? -3.174 8.656 3.875 1 93.88 118 PRO A O 1
ATOM 888 N N . SER A 1 119 ? -4.043 9.844 2.217 1 92.56 119 SER A N 1
ATOM 889 C CA . SER A 1 119 ? -3.379 11.078 2.607 1 92.56 119 SER A CA 1
ATOM 890 C C . SER A 1 119 ? -4.16 11.812 3.691 1 92.56 119 SER A C 1
ATOM 892 O O . SER A 1 119 ? -3.582 12.281 4.672 1 92.56 119 SER A O 1
ATOM 894 N N . VAL A 1 120 ? -5.41 11.852 3.533 1 94.94 120 VAL A N 1
ATOM 895 C CA . VAL A 1 120 ? -6.246 12.664 4.41 1 94.94 120 VAL A CA 1
ATOM 896 C C . VAL A 1 120 ? -6.383 11.984 5.77 1 94.94 120 VAL A C 1
ATOM 898 O O . VAL A 1 120 ? -6.27 12.641 6.812 1 94.94 120 VAL A O 1
ATOM 901 N N . LEU A 1 121 ? -6.648 10.688 5.801 1 95 121 LEU A N 1
ATOM 902 C CA . LEU A 1 121 ? -6.809 9.953 7.055 1 95 121 LEU A CA 1
ATOM 903 C C . LEU A 1 121 ? -5.457 9.672 7.699 1 95 121 LEU A C 1
ATOM 905 O O . LEU A 1 121 ? -5.367 9.5 8.914 1 95 121 LEU A O 1
ATOM 909 N N . GLY A 1 122 ? -4.43 9.641 6.844 1 92 122 GLY A N 1
ATOM 910 C CA . GLY A 1 122 ? -3.162 9.055 7.246 1 92 122 GLY A CA 1
ATOM 911 C C . GLY A 1 122 ? -3.078 7.566 6.973 1 92 122 GLY A C 1
ATOM 912 O O . GLY A 1 122 ? -4.055 6.84 7.156 1 92 122 GLY A O 1
ATOM 913 N N . TRP A 1 123 ? -1.951 7.148 6.645 1 90.19 123 TRP A N 1
ATOM 914 C CA . TRP A 1 123 ? -1.748 5.797 6.133 1 90.19 123 TRP A CA 1
ATOM 915 C C . TRP A 1 123 ? -2.172 4.754 7.164 1 90.19 123 TRP A C 1
ATOM 917 O O . TRP A 1 123 ? -2.871 3.795 6.832 1 90.19 123 TRP A O 1
ATOM 927 N N . ALA A 1 124 ? -1.78 4.934 8.359 1 89.44 124 ALA A N 1
ATOM 928 C CA . ALA A 1 124 ? -2.084 3.949 9.398 1 89.44 124 ALA A CA 1
ATOM 929 C C . ALA A 1 124 ? -3.59 3.811 9.594 1 89.44 124 ALA A C 1
ATOM 931 O O . ALA A 1 124 ? -4.117 2.697 9.633 1 89.44 124 ALA A O 1
ATOM 932 N N . ASP A 1 125 ? -4.273 4.965 9.672 1 92.81 125 ASP A N 1
ATOM 933 C CA . ASP A 1 125 ? -5.719 4.953 9.867 1 92.81 125 ASP A CA 1
ATOM 934 C C . ASP A 1 125 ? -6.434 4.395 8.633 1 92.81 125 ASP A C 1
ATOM 936 O O . ASP A 1 125 ? -7.402 3.645 8.758 1 92.81 125 ASP A O 1
ATOM 940 N N . PHE A 1 126 ? -5.934 4.773 7.516 1 93.94 126 PHE A N 1
ATOM 941 C CA . PHE A 1 126 ? -6.535 4.281 6.281 1 93.94 126 PHE A CA 1
ATOM 942 C C . PHE A 1 126 ? -6.379 2.771 6.164 1 93.94 126 PHE A C 1
ATOM 944 O O . PHE A 1 126 ? -7.34 2.064 5.855 1 93.94 126 PHE A O 1
ATOM 951 N N . ARG A 1 127 ? -5.203 2.266 6.387 1 91.06 127 ARG A N 1
ATOM 952 C CA . ARG A 1 127 ? -4.934 0.833 6.309 1 91.06 127 ARG A CA 1
ATOM 953 C C . ARG A 1 127 ? -5.809 0.059 7.293 1 91.06 127 ARG A C 1
ATOM 955 O O . ARG A 1 127 ? -6.367 -0.983 6.945 1 91.06 127 ARG A O 1
ATOM 962 N N . ASP A 1 128 ? -5.93 0.573 8.453 1 92.38 128 ASP A N 1
ATOM 963 C CA . ASP A 1 128 ? -6.766 -0.069 9.461 1 92.38 128 ASP A CA 1
ATOM 964 C C . ASP A 1 128 ? -8.227 -0.135 9.008 1 92.38 128 ASP A C 1
ATOM 966 O O . ASP A 1 128 ? -8.875 -1.176 9.133 1 92.38 128 ASP A O 1
ATOM 970 N N . LEU A 1 129 ? -8.711 0.928 8.516 1 93.94 129 LEU A N 1
ATOM 971 C CA . LEU A 1 129 ? -10.086 1.002 8.039 1 93.94 129 LEU A CA 1
ATOM 972 C C . LEU A 1 129 ? -10.312 0.033 6.879 1 93.94 129 LEU A C 1
ATOM 974 O O . LEU A 1 129 ? -11.273 -0.733 6.887 1 93.94 129 LEU A O 1
ATOM 978 N N . ALA A 1 130 ? -9.438 0.072 5.91 1 91.81 130 ALA A N 1
ATOM 979 C CA . ALA A 1 130 ? -9.562 -0.786 4.734 1 91.81 130 ALA A CA 1
ATOM 980 C C . ALA A 1 130 ? -9.508 -2.262 5.125 1 91.81 130 ALA A C 1
ATOM 982 O O . ALA A 1 130 ? -10.281 -3.072 4.605 1 91.81 130 ALA A O 1
ATOM 983 N N . GLN A 1 131 ? -8.672 -2.615 6.07 1 91.75 131 GLN A N 1
ATOM 984 C CA . GLN A 1 131 ? -8.516 -4.004 6.5 1 91.75 131 GLN A CA 1
ATOM 985 C C . GLN A 1 131 ? -9.758 -4.496 7.234 1 91.75 131 GLN A C 1
ATOM 987 O O . GLN A 1 131 ? -10.156 -5.656 7.094 1 91.75 131 GLN A O 1
ATOM 992 N N . ARG A 1 132 ? -10.312 -3.631 8 1 92.75 132 ARG A N 1
ATOM 993 C CA . ARG A 1 132 ? -11.516 -3.984 8.75 1 92.75 132 ARG A CA 1
ATOM 994 C C . ARG A 1 132 ? -12.617 -4.473 7.812 1 92.75 132 ARG A C 1
ATOM 996 O O . ARG A 1 132 ? -13.391 -5.367 8.164 1 92.75 132 ARG A O 1
ATOM 1003 N N . TYR A 1 133 ? -12.617 -3.994 6.668 1 92.94 133 TYR A N 1
ATOM 1004 C CA . TYR A 1 133 ? -13.719 -4.316 5.766 1 92.94 133 TYR A CA 1
ATOM 1005 C C . TYR A 1 133 ? -13.305 -5.395 4.77 1 92.94 133 TYR A C 1
ATOM 1007 O O . TYR A 1 133 ? -14.102 -6.27 4.434 1 92.94 133 TYR A O 1
ATOM 1015 N N . SER A 1 134 ? -12.102 -5.41 4.348 1 94.88 134 SER A N 1
ATOM 1016 C CA . SER A 1 134 ? -11.75 -6.266 3.219 1 94.88 134 SER A CA 1
ATOM 1017 C C . SER A 1 134 ? -11.164 -7.59 3.691 1 94.88 134 SER A C 1
ATOM 1019 O O . SER A 1 134 ? -11.312 -8.617 3.02 1 94.88 134 SER A O 1
ATOM 1021 N N . LEU A 1 135 ? -10.539 -7.652 4.812 1 96.69 135 LEU A N 1
ATOM 1022 C CA . LEU A 1 135 ? -9.75 -8.805 5.234 1 96.69 135 LEU A CA 1
ATOM 1023 C C . LEU A 1 135 ? -10.633 -10.023 5.453 1 96.69 135 LEU A C 1
ATOM 1025 O O . LEU A 1 135 ? -10.328 -11.109 4.957 1 96.69 135 LEU A O 1
ATOM 1029 N N . GLY A 1 136 ? -11.727 -9.781 6.152 1 95.81 136 GLY A N 1
ATOM 1030 C CA . GLY A 1 136 ? -12.625 -10.898 6.43 1 95.81 136 GLY A CA 1
ATOM 1031 C C . GLY A 1 136 ? -13.148 -11.57 5.172 1 95.81 136 GLY A C 1
ATOM 1032 O O . GLY A 1 136 ? -13.156 -12.797 5.078 1 95.81 136 GLY A O 1
ATOM 1033 N N . MET A 1 137 ? -13.578 -10.781 4.246 1 94.88 137 MET A N 1
ATOM 1034 C CA . MET A 1 137 ? -14.086 -11.305 2.98 1 94.88 137 MET A CA 1
ATOM 1035 C C . MET A 1 137 ? -13.008 -12.086 2.24 1 94.88 137 MET A C 1
ATOM 1037 O O . MET A 1 137 ? -13.266 -13.172 1.723 1 94.88 137 MET A O 1
ATOM 1041 N N . THR A 1 138 ? -11.844 -11.594 2.166 1 97.75 138 THR A N 1
ATOM 1042 C CA . THR A 1 138 ? -10.742 -12.242 1.459 1 97.75 138 THR A CA 1
ATOM 1043 C C . THR A 1 138 ? -10.359 -13.547 2.141 1 97.75 138 THR A C 1
ATOM 1045 O O . THR A 1 138 ? -10.172 -14.57 1.474 1 97.75 138 THR A O 1
ATOM 1048 N N . GLU A 1 139 ? -10.305 -13.555 3.471 1 98.25 139 GLU A N 1
ATOM 1049 C CA . GLU A 1 139 ? -9.992 -14.773 4.215 1 98.25 139 GLU A CA 1
ATOM 1050 C C . GLU A 1 139 ? -11.031 -15.859 3.951 1 98.25 139 GLU A C 1
ATOM 1052 O O . GLU A 1 139 ? -10.688 -17.031 3.812 1 98.25 139 GLU A O 1
ATOM 1057 N N . GLN A 1 140 ? -12.25 -15.43 3.92 1 97.75 140 GLN A N 1
ATOM 1058 C CA . GLN A 1 140 ? -13.312 -16.391 3.68 1 97.75 140 GLN A CA 1
ATOM 1059 C C . GLN A 1 140 ? -13.172 -17.047 2.307 1 97.75 140 GLN A C 1
ATOM 1061 O O . GLN A 1 140 ? -13.305 -18.266 2.172 1 97.75 140 GLN A O 1
ATOM 1066 N N . LEU A 1 141 ? -12.93 -16.281 1.312 1 97.75 141 LEU A N 1
ATOM 1067 C CA . LEU A 1 141 ? -12.742 -16.797 -0.04 1 97.75 141 LEU A CA 1
ATOM 1068 C C . LEU A 1 141 ? -11.586 -17.781 -0.091 1 97.75 141 LEU A C 1
ATOM 1070 O O . LEU A 1 141 ? -11.703 -18.859 -0.687 1 97.75 141 LEU A O 1
ATOM 1074 N N . LEU A 1 142 ? -10.5 -17.438 0.568 1 98.38 142 LEU A N 1
ATOM 1075 C CA . LEU A 1 142 ? -9.305 -18.266 0.547 1 98.38 142 LEU A CA 1
ATOM 1076 C C . LEU A 1 142 ? -9.516 -19.547 1.335 1 98.38 142 LEU A C 1
ATOM 1078 O O . LEU A 1 142 ? -9.109 -20.625 0.897 1 98.38 142 LEU A O 1
ATOM 1082 N N . ALA A 1 143 ? -10.148 -19.422 2.477 1 98.5 143 ALA A N 1
ATOM 1083 C CA . ALA A 1 143 ? -10.438 -20.594 3.305 1 98.5 143 ALA A CA 1
ATOM 1084 C C . ALA A 1 143 ? -11.32 -21.594 2.564 1 98.5 143 ALA A C 1
ATOM 1086 O O . ALA A 1 143 ? -11.117 -22.797 2.654 1 98.5 143 ALA A O 1
ATOM 1087 N N . GLU A 1 144 ? -12.297 -21.125 1.862 1 97.94 144 GLU A N 1
ATOM 1088 C CA . GLU A 1 144 ? -13.18 -21.984 1.084 1 97.94 144 GLU A CA 1
ATOM 1089 C C . GLU A 1 144 ? -12.414 -22.719 -0.022 1 97.94 144 GLU A C 1
ATOM 1091 O O . GLU A 1 144 ? -12.672 -23.891 -0.293 1 97.94 144 GLU A O 1
ATOM 1096 N N . ALA A 1 145 ? -11.523 -22.016 -0.658 1 98.19 145 ALA A N 1
ATOM 1097 C CA . ALA A 1 145 ? -10.727 -22.625 -1.718 1 98.19 145 ALA A CA 1
ATOM 1098 C C . ALA A 1 145 ? -9.828 -23.719 -1.159 1 98.19 145 ALA A C 1
ATOM 1100 O O . ALA A 1 145 ? -9.625 -24.75 -1.798 1 98.19 145 ALA A O 1
ATOM 1101 N N . ILE A 1 146 ? -9.258 -23.469 0.031 1 98.12 146 ILE A N 1
ATOM 1102 C CA . ILE A 1 146 ? -8.422 -24.469 0.687 1 98.12 146 ILE A CA 1
ATOM 1103 C C . ILE A 1 146 ? -9.266 -25.688 1.051 1 98.12 146 ILE A C 1
ATOM 1105 O O . ILE A 1 146 ? -8.867 -26.812 0.792 1 98.12 146 ILE A O 1
ATOM 1109 N N . ARG A 1 147 ? -10.406 -25.438 1.591 1 97.69 147 ARG A N 1
ATOM 1110 C CA . ARG A 1 147 ? -11.305 -26.516 1.981 1 97.69 147 ARG A CA 1
ATOM 1111 C C . ARG A 1 147 ? -11.703 -27.359 0.774 1 97.69 147 ARG A C 1
ATOM 1113 O O . ARG A 1 147 ? -11.812 -28.594 0.875 1 97.69 147 ARG A O 1
ATOM 1120 N N . ALA A 1 148 ? -11.914 -26.75 -0.329 1 97.44 148 ALA A N 1
ATOM 1121 C CA . ALA A 1 148 ? -12.344 -27.422 -1.551 1 97.44 148 ALA A CA 1
ATOM 1122 C C . ALA A 1 148 ? -11.164 -28.109 -2.244 1 97.44 148 ALA A C 1
ATOM 1124 O O . ALA A 1 148 ? -11.344 -28.781 -3.264 1 97.44 148 ALA A O 1
ATOM 1125 N N . GLY A 1 149 ? -9.961 -27.922 -1.778 1 97.25 149 GLY A N 1
ATOM 1126 C CA . GLY A 1 149 ? -8.773 -28.531 -2.369 1 97.25 149 GLY A CA 1
ATOM 1127 C C . GLY A 1 149 ? -8.297 -27.812 -3.615 1 97.25 149 GLY A C 1
ATOM 1128 O O . GLY A 1 149 ? -7.508 -28.344 -4.391 1 97.25 149 GLY A O 1
ATOM 1129 N N . GLN A 1 150 ? -8.727 -26.578 -3.807 1 97.75 150 GLN A N 1
ATOM 1130 C CA . GLN A 1 150 ? -8.375 -25.797 -4.992 1 97.75 150 GLN A CA 1
ATOM 1131 C C . GLN A 1 150 ? -7.242 -24.828 -4.691 1 97.75 150 GLN A C 1
ATOM 1133 O O . GLN A 1 150 ? -6.777 -24.109 -5.586 1 97.75 150 GLN A O 1
ATOM 1138 N N . LEU A 1 151 ? -6.918 -24.734 -3.477 1 97.25 151 LEU A N 1
ATOM 1139 C CA . LEU A 1 151 ? -5.777 -23.969 -2.98 1 97.25 151 LEU A CA 1
ATOM 1140 C C . LEU A 1 151 ? -5.016 -24.75 -1.922 1 97.25 151 LEU A C 1
ATOM 1142 O O . LEU A 1 151 ? -5.625 -25.375 -1.043 1 97.25 151 LEU A O 1
ATOM 1146 N N . ALA A 1 152 ? -3.674 -24.812 -2.084 1 96.69 152 ALA A N 1
ATOM 1147 C CA . ALA A 1 152 ? -2.855 -25.562 -1.125 1 96.69 152 ALA A CA 1
ATOM 1148 C C . ALA A 1 152 ? -3.018 -24.984 0.283 1 96.69 152 ALA A C 1
ATOM 1150 O O . ALA A 1 152 ? -3.119 -23.781 0.463 1 96.69 152 ALA A O 1
ATOM 1151 N N . ARG A 1 153 ? -2.957 -25.891 1.276 1 97.56 153 ARG A N 1
ATOM 1152 C CA . ARG A 1 153 ? -2.986 -25.453 2.666 1 97.56 153 ARG A CA 1
ATOM 1153 C C . ARG A 1 153 ? -1.803 -24.547 2.979 1 97.56 153 ARG A C 1
ATOM 1155 O O . ARG A 1 153 ? -0.652 -24.906 2.725 1 97.56 153 ARG A O 1
ATOM 1162 N N . GLN A 1 154 ? -2.133 -23.422 3.564 1 98.12 154 GLN A N 1
ATOM 1163 C CA . GLN A 1 154 ? -1.153 -22.406 3.92 1 98.12 154 GLN A CA 1
ATOM 1164 C C . GLN A 1 154 ? -1.768 -21.344 4.836 1 98.12 154 GLN A C 1
ATOM 1166 O O . GLN A 1 154 ? -2.984 -21.312 5.031 1 98.12 154 GLN A O 1
ATOM 1171 N N . PRO A 1 155 ? -0.939 -20.438 5.41 1 98.5 155 PRO A N 1
ATOM 1172 C CA . PRO A 1 155 ? -1.49 -19.406 6.297 1 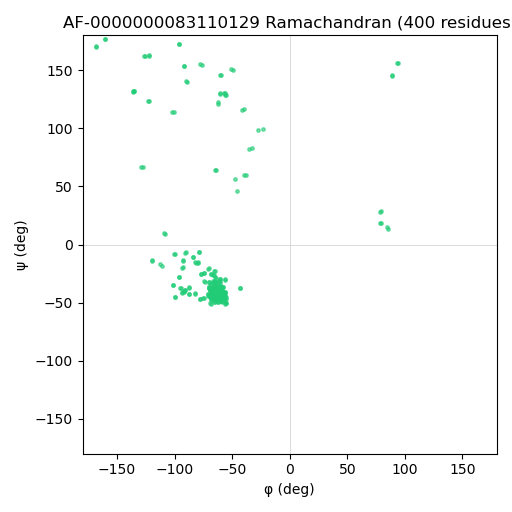98.5 155 PRO A CA 1
ATOM 1173 C C . PRO A 1 155 ? -2.463 -18.469 5.586 1 98.5 155 PRO A C 1
ATOM 1175 O O . PRO A 1 155 ? -2.07 -17.766 4.66 1 98.5 155 PRO A O 1
ATOM 1178 N N . VAL A 1 156 ? -3.682 -18.406 6.062 1 98.5 156 VAL A N 1
ATOM 1179 C CA . VAL A 1 156 ? -4.762 -17.734 5.344 1 98.5 156 VAL A CA 1
ATOM 1180 C C . VAL A 1 156 ? -4.637 -16.234 5.52 1 98.5 156 VAL A C 1
ATOM 1182 O O . VAL A 1 156 ? -4.727 -15.477 4.547 1 98.5 156 VAL A O 1
ATOM 1185 N N . ARG A 1 157 ? -4.418 -15.805 6.781 1 97.94 157 ARG A N 1
ATOM 1186 C CA . ARG A 1 157 ? -4.406 -14.367 7.039 1 97.94 157 ARG A CA 1
ATOM 1187 C C . ARG A 1 157 ? -3.242 -13.688 6.324 1 97.94 157 ARG A C 1
ATOM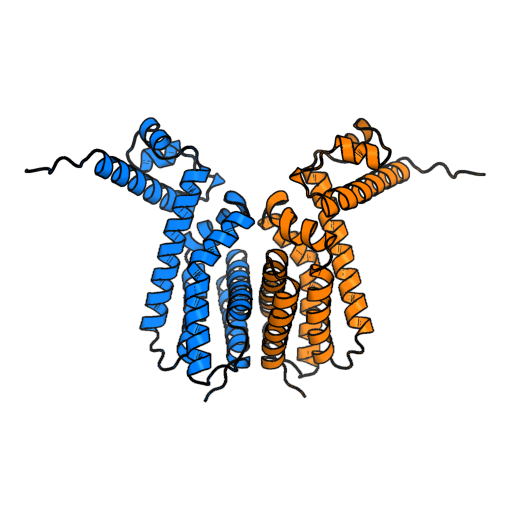 1189 O O . ARG A 1 157 ? -3.432 -12.688 5.633 1 97.94 157 ARG A O 1
ATOM 1196 N N . PRO A 1 158 ? -1.97 -14.227 6.34 1 98.5 158 PRO A N 1
ATOM 1197 C CA . PRO A 1 158 ? -0.875 -13.648 5.562 1 98.5 158 PRO A CA 1
ATOM 1198 C C . PRO A 1 158 ? -1.154 -13.648 4.059 1 98.5 158 PRO A C 1
ATOM 1200 O O . PRO A 1 158 ? -0.866 -12.664 3.373 1 98.5 158 PRO A O 1
ATOM 1203 N N . LEU A 1 159 ? -1.744 -14.703 3.602 1 98.62 159 LEU A N 1
ATOM 1204 C CA . LEU A 1 159 ? -2.066 -14.758 2.18 1 98.62 159 LEU A CA 1
ATOM 1205 C C . LEU A 1 159 ? -3.086 -13.688 1.811 1 98.62 159 LEU A C 1
ATOM 1207 O O . LEU A 1 159 ? -2.961 -13.039 0.769 1 98.62 159 LEU A O 1
ATOM 1211 N N . ALA A 1 160 ? -4.07 -13.539 2.656 1 98.5 160 ALA A N 1
ATOM 1212 C CA . ALA A 1 160 ? -5.078 -12.508 2.42 1 98.5 160 ALA A CA 1
ATOM 1213 C C . ALA A 1 160 ? -4.441 -11.125 2.334 1 98.5 160 ALA A C 1
ATOM 1215 O O . ALA A 1 160 ? -4.73 -10.352 1.412 1 98.5 160 ALA A O 1
ATOM 1216 N N . HIS A 1 161 ? -3.568 -10.781 3.281 1 98 161 HIS A N 1
ATOM 1217 C CA . HIS A 1 161 ? -2.869 -9.5 3.277 1 98 161 HIS A CA 1
ATOM 1218 C C . HIS A 1 161 ? -2.066 -9.312 1.994 1 98 161 HIS A C 1
ATOM 1220 O O . HIS A 1 161 ? -2.162 -8.273 1.342 1 98 161 HIS A O 1
ATOM 1226 N N . VAL A 1 162 ? -1.352 -10.281 1.633 1 98.25 162 VAL A N 1
ATOM 1227 C CA . VAL A 1 162 ? -0.48 -10.219 0.464 1 98.25 162 VAL A CA 1
ATOM 1228 C C . VAL A 1 162 ? -1.314 -9.984 -0.792 1 98.25 162 VAL A C 1
ATOM 1230 O O . VAL A 1 162 ? -0.979 -9.133 -1.616 1 98.25 162 VAL A O 1
ATOM 1233 N N . LEU A 1 163 ? -2.416 -10.672 -0.953 1 98.31 163 LEU A N 1
ATOM 1234 C CA . LEU A 1 163 ? -3.268 -10.531 -2.127 1 98.31 163 LEU A CA 1
ATOM 1235 C C . LEU A 1 163 ? -3.965 -9.172 -2.137 1 98.31 163 LEU A C 1
ATOM 1237 O O . LEU A 1 163 ? -4.121 -8.562 -3.195 1 98.31 163 LEU A O 1
ATOM 1241 N N . ILE A 1 164 ? -4.391 -8.734 -0.975 1 97.12 164 ILE A N 1
ATOM 1242 C CA . ILE A 1 164 ? -4.988 -7.41 -0.872 1 97.12 164 ILE A CA 1
ATOM 1243 C C . ILE A 1 164 ? -3.975 -6.352 -1.306 1 97.12 164 ILE A C 1
ATOM 1245 O O . ILE A 1 164 ? -4.305 -5.445 -2.072 1 97.12 164 ILE A O 1
ATOM 1249 N N . GLY A 1 165 ? -2.717 -6.461 -0.837 1 96.75 165 GLY A N 1
ATOM 1250 C CA . GLY A 1 165 ? -1.667 -5.551 -1.268 1 96.75 165 GLY A CA 1
ATOM 1251 C C . GLY A 1 165 ? -1.468 -5.539 -2.771 1 96.75 165 GLY A C 1
ATOM 1252 O O . GLY A 1 165 ? -1.344 -4.473 -3.379 1 96.75 165 GLY A O 1
ATOM 1253 N N . ALA A 1 166 ? -1.429 -6.703 -3.373 1 97.88 166 ALA A N 1
ATOM 1254 C CA . ALA A 1 166 ? -1.286 -6.836 -4.82 1 97.88 166 ALA A CA 1
ATOM 1255 C C . ALA A 1 166 ? -2.441 -6.16 -5.551 1 97.88 166 ALA A C 1
ATOM 1257 O O . ALA A 1 166 ? -2.225 -5.383 -6.48 1 97.88 166 ALA A O 1
ATOM 1258 N N . LEU A 1 167 ? -3.643 -6.426 -5.129 1 97.69 167 LEU A N 1
ATOM 1259 C CA . LEU A 1 167 ? -4.848 -5.906 -5.762 1 97.69 167 LEU A CA 1
ATOM 1260 C C . LEU A 1 167 ? -4.93 -4.391 -5.609 1 97.69 167 LEU A C 1
ATOM 1262 O O . LEU A 1 167 ? -5.281 -3.686 -6.559 1 97.69 167 LEU A O 1
ATOM 1266 N N . ASP A 1 168 ? -4.609 -3.938 -4.438 1 95.31 168 ASP A N 1
ATOM 1267 C CA . ASP A 1 168 ? -4.668 -2.5 -4.191 1 95.31 168 ASP A CA 1
ATOM 1268 C C . ASP A 1 168 ? -3.631 -1.758 -5.031 1 95.31 168 ASP A C 1
ATOM 1270 O O . ASP A 1 168 ? -3.91 -0.682 -5.562 1 95.31 168 ASP A O 1
ATOM 1274 N N . GLU A 1 169 ? -2.473 -2.324 -5.152 1 96.31 169 GLU A N 1
ATOM 1275 C CA . GLU A 1 169 ? -1.461 -1.69 -5.992 1 96.31 169 GLU A CA 1
ATOM 1276 C C . GLU A 1 169 ? -1.876 -1.698 -7.461 1 96.31 169 GLU A C 1
ATOM 1278 O O . GLU A 1 169 ? -1.597 -0.749 -8.195 1 96.31 169 GLU A O 1
ATOM 1283 N N . ALA A 1 170 ? -2.502 -2.732 -7.91 1 97.62 170 ALA A N 1
ATOM 1284 C CA . ALA A 1 170 ? -3.027 -2.783 -9.273 1 97.62 170 ALA A CA 1
ATOM 1285 C C . ALA A 1 170 ? -4.035 -1.664 -9.508 1 97.62 170 ALA A C 1
ATOM 1287 O O . ALA A 1 170 ? -3.973 -0.969 -10.531 1 97.62 170 ALA A O 1
ATOM 1288 N N . ALA A 1 171 ? -4.926 -1.546 -8.586 1 96.88 171 ALA A N 1
ATOM 1289 C CA . ALA A 1 171 ? -5.934 -0.497 -8.703 1 96.88 171 ALA A CA 1
ATOM 1290 C C . ALA A 1 171 ? -5.293 0.886 -8.711 1 96.88 171 ALA A C 1
ATOM 1292 O O . ALA A 1 171 ? -5.715 1.77 -9.461 1 96.88 171 ALA A O 1
ATOM 1293 N N . MET A 1 172 ? -4.293 1.068 -7.895 1 94.88 172 MET A N 1
ATOM 1294 C CA . MET A 1 172 ? -3.586 2.342 -7.809 1 94.88 172 MET A CA 1
ATOM 1295 C C . MET A 1 172 ? -2.865 2.652 -9.117 1 94.88 172 MET A C 1
ATOM 1297 O O . MET A 1 172 ? -2.865 3.797 -9.578 1 94.88 172 MET A O 1
ATOM 1301 N N . LEU A 1 173 ? -2.25 1.671 -9.672 1 96.12 173 LEU A N 1
ATOM 1302 C CA . LEU A 1 173 ? -1.568 1.824 -10.953 1 96.12 173 LEU A CA 1
ATOM 1303 C C . LEU A 1 173 ? -2.533 2.316 -12.023 1 96.12 173 LEU A C 1
ATOM 1305 O O . LEU A 1 173 ? -2.217 3.248 -12.773 1 96.12 173 LEU A O 1
ATOM 1309 N N . VAL A 1 174 ? -3.664 1.759 -12.07 1 97.44 174 VAL A N 1
ATOM 1310 C CA . VAL A 1 174 ? -4.684 2.15 -13.039 1 97.44 174 VAL A CA 1
ATOM 1311 C C . VAL A 1 174 ? -5.176 3.564 -12.727 1 97.44 174 VAL A C 1
ATOM 1313 O O . VAL A 1 174 ? -5.281 4.402 -13.625 1 97.44 174 VAL A O 1
ATOM 1316 N N . ALA A 1 175 ? -5.359 3.828 -11.43 1 95.12 175 ALA A N 1
ATOM 1317 C CA . ALA A 1 175 ? -5.969 5.078 -10.977 1 95.12 175 ALA A CA 1
ATOM 1318 C C . ALA A 1 175 ? -5.066 6.27 -11.289 1 95.12 175 ALA A C 1
ATOM 1320 O O . ALA A 1 175 ? -5.551 7.391 -11.469 1 95.12 175 ALA A O 1
ATOM 1321 N N . THR A 1 176 ? -3.795 6.059 -11.383 1 93.94 176 THR A N 1
ATOM 1322 C CA . THR A 1 176 ? -2.857 7.168 -11.523 1 93.94 176 THR A CA 1
ATOM 1323 C C . THR A 1 176 ? -2.277 7.203 -12.938 1 93.94 176 THR A C 1
ATOM 1325 O O . THR A 1 176 ? -1.32 7.934 -13.203 1 93.94 176 THR A O 1
ATOM 1328 N N . SER A 1 177 ? -2.807 6.422 -13.805 1 94.81 177 SER A N 1
ATOM 1329 C CA . SER A 1 177 ? -2.277 6.312 -15.156 1 94.81 177 SER A CA 1
ATOM 1330 C C . SER A 1 177 ? -2.971 7.289 -16.109 1 94.81 177 SER A C 1
ATOM 1332 O O . SER A 1 177 ? -4.133 7.641 -15.898 1 94.81 177 SER A O 1
ATOM 1334 N N . ASP A 1 178 ? -2.209 7.645 -17.172 1 95.38 178 ASP A N 1
ATOM 1335 C CA . ASP A 1 178 ? -2.789 8.43 -18.266 1 95.38 178 ASP A CA 1
ATOM 1336 C C . ASP A 1 178 ? -3.506 7.531 -19.266 1 95.38 178 ASP A C 1
ATOM 1338 O O . ASP A 1 178 ? -4.207 8.023 -20.156 1 95.38 178 ASP A O 1
ATOM 1342 N N . GLU A 1 179 ? -3.344 6.254 -19.156 1 97.06 179 GLU A N 1
ATOM 1343 C CA . GLU A 1 179 ? -3.992 5.27 -20.016 1 97.06 179 GLU A CA 1
ATOM 1344 C C . GLU A 1 179 ? -4.691 4.191 -19.203 1 97.06 179 GLU A C 1
ATOM 1346 O O . GLU A 1 179 ? -4.348 3.012 -19.297 1 97.06 179 GLU A O 1
ATOM 1351 N N . PRO A 1 180 ? -5.727 4.609 -18.5 1 96.38 180 PRO A N 1
ATOM 1352 C CA . PRO A 1 180 ? -6.312 3.703 -17.516 1 96.38 180 PRO A CA 1
ATOM 1353 C C . PRO A 1 180 ? -6.91 2.447 -18.141 1 96.38 180 PRO A C 1
ATOM 1355 O O . PRO A 1 180 ? -6.844 1.364 -17.562 1 96.38 180 PRO A O 1
ATOM 1358 N N . GLU A 1 181 ? -7.492 2.518 -19.297 1 96.69 181 GLU A N 1
ATOM 1359 C CA . GLU A 1 181 ? -8.094 1.339 -19.906 1 96.69 181 GLU A CA 1
ATOM 1360 C C . GLU A 1 181 ? -7.039 0.306 -20.281 1 96.69 181 GLU A C 1
ATOM 1362 O O . GLU A 1 181 ? -7.223 -0.891 -20.047 1 96.69 181 GLU A O 1
ATOM 1367 N N . ARG A 1 182 ? -5.996 0.794 -20.859 1 97.75 182 ARG A N 1
ATOM 1368 C CA . ARG A 1 182 ? -4.902 -0.105 -21.219 1 97.75 182 ARG A CA 1
ATOM 1369 C C . ARG A 1 182 ? -4.312 -0.765 -19.969 1 97.75 182 ARG A C 1
ATOM 1371 O O . ARG A 1 182 ? -4.117 -1.981 -19.938 1 97.75 182 ARG A O 1
ATOM 1378 N N . LEU A 1 183 ? -4.051 -0.019 -18.938 1 97.94 183 LEU A N 1
ATOM 1379 C CA . LEU A 1 183 ? -3.438 -0.559 -17.734 1 97.94 183 LEU A CA 1
ATOM 1380 C C . LEU A 1 183 ? -4.395 -1.504 -17.016 1 97.94 183 LEU A C 1
ATOM 1382 O O . LEU A 1 183 ? -3.961 -2.475 -16.391 1 97.94 183 LEU A O 1
ATOM 1386 N N . ARG A 1 184 ? -5.668 -1.175 -17.094 1 97.94 184 ARG A N 1
ATOM 1387 C CA . ARG A 1 184 ? -6.645 -2.08 -16.5 1 97.94 184 ARG A CA 1
ATOM 1388 C C . ARG A 1 184 ? -6.598 -3.453 -17.156 1 97.94 184 ARG A C 1
ATOM 1390 O O . ARG A 1 184 ? -6.625 -4.477 -16.484 1 97.94 184 ARG A O 1
ATOM 1397 N N . ARG A 1 185 ? -6.512 -3.467 -18.438 1 98.19 185 ARG A N 1
ATOM 1398 C CA . ARG A 1 185 ? -6.422 -4.727 -19.172 1 98.19 185 ARG A CA 1
ATOM 1399 C C . ARG A 1 185 ? -5.145 -5.48 -18.812 1 98.19 185 ARG A C 1
ATOM 1401 O O . ARG A 1 185 ? -5.18 -6.688 -18.562 1 98.19 185 ARG A O 1
ATOM 1408 N N . GLU A 1 186 ? -4.059 -4.805 -18.797 1 98.56 186 GLU A N 1
ATOM 1409 C CA . GLU A 1 186 ? -2.768 -5.43 -18.516 1 98.56 186 GLU A CA 1
ATOM 1410 C C . GLU A 1 186 ? -2.709 -5.938 -17.078 1 98.56 186 GLU A C 1
ATOM 1412 O O . GLU A 1 186 ? -2.197 -7.031 -16.828 1 98.56 186 GLU A O 1
ATOM 1417 N N . THR A 1 187 ? -3.234 -5.184 -16.156 1 98.62 187 THR A N 1
ATOM 1418 C CA . THR A 1 187 ? -3.213 -5.586 -14.75 1 98.62 187 THR A CA 1
ATOM 1419 C C . THR A 1 187 ? -4.152 -6.766 -14.516 1 98.62 187 THR A C 1
ATOM 1421 O O . THR A 1 187 ? -3.85 -7.652 -13.719 1 98.62 187 THR A O 1
ATOM 1424 N N . ARG A 1 188 ? -5.25 -6.738 -15.203 1 98.44 188 ARG A N 1
ATOM 1425 C CA . ARG A 1 188 ? -6.156 -7.875 -15.125 1 98.44 188 ARG A CA 1
ATOM 1426 C C . ARG A 1 188 ? -5.457 -9.164 -15.555 1 98.44 188 ARG A C 1
ATOM 1428 O O . ARG A 1 188 ? -5.574 -10.188 -14.883 1 98.44 188 ARG A O 1
ATOM 1435 N N . GLN A 1 189 ? -4.773 -9.109 -16.641 1 98.19 189 GLN A N 1
ATOM 1436 C CA . GLN A 1 189 ? -4.023 -10.25 -17.141 1 98.19 189 GLN A CA 1
ATOM 1437 C C . GLN A 1 189 ? -3.018 -10.75 -16.109 1 98.19 189 GLN A C 1
ATOM 1439 O O . GLN A 1 189 ? -2.941 -11.945 -15.836 1 98.19 189 GLN A O 1
ATOM 1444 N N . VAL A 1 190 ? -2.293 -9.844 -15.539 1 98.25 190 VAL A N 1
ATOM 1445 C CA . VAL A 1 190 ? -1.237 -10.156 -14.578 1 98.25 190 VAL A CA 1
ATOM 1446 C C . VAL A 1 190 ? -1.847 -10.766 -13.32 1 98.25 190 VAL A C 1
ATOM 1448 O O . VAL A 1 190 ? -1.341 -11.766 -12.797 1 98.25 190 VAL A O 1
ATOM 1451 N N . LEU A 1 191 ? -2.93 -10.211 -12.844 1 98.38 191 LEU A N 1
ATOM 1452 C CA . LEU A 1 191 ? -3.559 -10.688 -11.617 1 98.38 191 LEU A CA 1
ATOM 1453 C C . LEU A 1 191 ? -4.148 -12.086 -11.812 1 98.38 191 LEU A C 1
ATOM 1455 O O . LEU A 1 191 ? -4.039 -12.938 -10.938 1 98.38 191 LEU A O 1
ATOM 1459 N N . HIS A 1 192 ? -4.785 -12.305 -12.93 1 97.44 192 HIS A N 1
ATOM 1460 C CA . HIS A 1 192 ? -5.344 -13.625 -13.188 1 97.44 192 HIS A CA 1
ATOM 1461 C C . HIS A 1 192 ? -4.246 -14.68 -13.305 1 97.44 192 HIS A C 1
ATOM 1463 O O . HIS A 1 192 ? -4.406 -15.805 -12.82 1 97.44 192 HIS A O 1
ATOM 1469 N N . ARG A 1 193 ? -3.137 -14.344 -13.945 1 95.81 193 ARG A N 1
ATOM 1470 C CA . ARG A 1 193 ? -2.02 -15.281 -14.016 1 95.81 193 ARG A CA 1
ATOM 1471 C C . ARG A 1 193 ? -1.477 -15.594 -12.625 1 95.81 193 ARG A C 1
ATOM 1473 O O . ARG A 1 193 ? -1.184 -16.75 -12.312 1 95.81 193 ARG A O 1
ATOM 1480 N N . LEU A 1 194 ? -1.347 -14.547 -11.82 1 96.38 194 LEU A N 1
ATOM 1481 C CA . LEU A 1 194 ? -0.854 -14.703 -10.453 1 96.38 194 LEU A CA 1
ATOM 1482 C C . LEU A 1 194 ? -1.76 -15.625 -9.656 1 96.38 194 LEU A C 1
ATOM 1484 O O . LEU A 1 194 ? -1.285 -16.594 -9.039 1 96.38 194 LEU A O 1
ATOM 1488 N N . ILE A 1 195 ? -3.031 -15.383 -9.719 1 95.94 195 ILE A N 1
ATOM 1489 C CA . ILE A 1 195 ? -4.012 -16.156 -8.961 1 95.94 195 ILE A CA 1
ATOM 1490 C C . ILE A 1 195 ? -4.086 -17.578 -9.516 1 95.94 195 ILE A C 1
ATOM 1492 O O . ILE A 1 195 ? -4.125 -18.547 -8.75 1 95.94 195 ILE A O 1
ATOM 1496 N N . ASP A 1 196 ? -4.07 -17.734 -10.812 1 94.62 196 ASP A N 1
ATOM 1497 C CA . ASP A 1 196 ? -4.141 -19.047 -11.422 1 94.62 196 ASP A CA 1
ATOM 1498 C C . ASP A 1 196 ? -2.92 -19.891 -11.055 1 94.62 196 ASP A C 1
ATOM 1500 O O . ASP A 1 196 ? -3.016 -21.109 -10.93 1 94.62 196 ASP A O 1
ATOM 1504 N N . GLY A 1 197 ? -1.826 -19.234 -10.891 1 93.88 197 GLY A N 1
ATOM 1505 C CA . GLY A 1 197 ? -0.616 -19.938 -10.5 1 93.88 197 GLY A CA 1
ATOM 1506 C C . GLY A 1 197 ? -0.717 -20.578 -9.125 1 93.88 197 GLY A C 1
ATOM 1507 O O . GLY A 1 197 ? -0.051 -21.578 -8.852 1 93.88 197 GLY A O 1
ATOM 1508 N N . MET A 1 198 ? -1.493 -20.016 -8.305 1 93.25 198 MET A N 1
ATOM 1509 C CA . MET A 1 198 ? -1.597 -20.562 -6.949 1 93.25 198 MET A CA 1
ATOM 1510 C C . MET A 1 198 ? -2.742 -21.562 -6.852 1 93.25 198 MET A C 1
ATOM 1512 O O . MET A 1 198 ? -2.818 -22.344 -5.895 1 93.25 198 MET A O 1
ATOM 1516 N N . LEU A 1 199 ? -3.648 -21.484 -7.797 1 93.62 199 LEU A N 1
ATOM 1517 C CA . LEU A 1 199 ? -4.848 -22.312 -7.715 1 93.62 199 LEU A CA 1
ATOM 1518 C C . LEU A 1 199 ? -4.633 -23.656 -8.406 1 93.62 199 LEU A C 1
ATOM 1520 O O . LEU A 1 199 ? -3.9 -23.734 -9.391 1 93.62 199 LEU A O 1
ATOM 1524 N N . ASP A 1 200 ? -5.16 -24.688 -7.812 1 83.31 200 ASP A N 1
ATOM 1525 C CA . ASP A 1 200 ? -5.16 -26.031 -8.383 1 83.31 200 ASP A CA 1
ATOM 1526 C C . ASP A 1 200 ? -6.52 -26.375 -8.984 1 83.31 200 ASP A C 1
ATOM 1528 O O . ASP A 1 200 ? -7.562 -26.062 -8.398 1 83.31 200 ASP A O 1
ATOM 1532 N N . GLU A 1 201 ? -6.582 -26.531 -10.273 1 67.81 201 GLU A N 1
ATOM 1533 C CA . GLU A 1 201 ? -7.855 -26.922 -10.867 1 67.81 201 GLU A CA 1
ATOM 1534 C C . GLU A 1 201 ? -8.281 -28.312 -10.406 1 67.81 201 GLU A C 1
ATOM 1536 O O . GLU A 1 201 ? -7.453 -29.219 -10.344 1 67.81 201 GLU A O 1
ATOM 1541 N N . GLY A 1 202 ? -8.539 -28.5 -9.18 1 49.94 202 GLY A N 1
ATOM 1542 C CA . GLY A 1 202 ? -9.031 -29.844 -8.883 1 49.94 202 GLY A CA 1
ATOM 1543 C C . GLY A 1 202 ? -9.078 -30.734 -10.102 1 49.94 202 GLY A C 1
ATOM 1544 O O . GLY A 1 202 ? -9.055 -30.25 -11.234 1 49.94 202 GLY A O 1
ATOM 1545 N N . MET B 1 1 ? 49.75 19.141 7.457 1 37.09 1 MET B N 1
ATOM 1546 C CA . MET B 1 1 ? 48.562 19.594 8.172 1 37.09 1 MET B CA 1
ATOM 1547 C C . MET B 1 1 ? 47.688 20.469 7.281 1 37.09 1 MET B C 1
ATOM 1549 O O . MET B 1 1 ? 47 21.375 7.766 1 37.09 1 MET B O 1
ATOM 1553 N N . GLU B 1 2 ? 48 20.672 6.016 1 43 2 GLU B N 1
ATOM 1554 C CA . GLU B 1 2 ? 47.375 21.406 4.926 1 43 2 GLU B CA 1
ATOM 1555 C C . GLU B 1 2 ? 45.875 21.094 4.824 1 43 2 GLU B C 1
ATOM 1557 O O . GLU B 1 2 ? 45.5 20.016 4.379 1 43 2 GLU B O 1
ATOM 1562 N N . SER B 1 3 ? 45.062 21.281 5.875 1 47.19 3 SER B N 1
ATOM 1563 C CA . SER B 1 3 ? 43.625 21.219 5.91 1 47.19 3 SER B CA 1
ATOM 1564 C C . SER B 1 3 ? 43 21.812 4.648 1 47.19 3 SER B C 1
ATOM 1566 O O . SER B 1 3 ? 43.219 22.984 4.352 1 47.19 3 SER B O 1
ATOM 1568 N N . LYS B 1 4 ? 43.281 21.297 3.486 1 50.56 4 LYS B N 1
ATOM 1569 C CA . LYS B 1 4 ? 42.625 21.781 2.271 1 50.56 4 LYS B CA 1
ATOM 1570 C C . LYS B 1 4 ? 41.281 22.453 2.59 1 50.56 4 LYS B C 1
ATOM 1572 O O . LYS B 1 4 ? 40.406 21.812 3.156 1 50.56 4 LYS B O 1
ATOM 1577 N N . ARG B 1 5 ? 41.125 23.766 2.674 1 60.22 5 ARG B N 1
ATOM 1578 C CA . ARG B 1 5 ? 40 24.688 2.846 1 60.22 5 ARG B CA 1
ATOM 1579 C C . ARG B 1 5 ? 38.75 24.172 2.115 1 60.22 5 ARG B C 1
ATOM 1581 O O . ARG B 1 5 ? 38.75 24.094 0.887 1 60.22 5 ARG B O 1
ATOM 1588 N N . ARG B 1 6 ? 38.062 23.328 2.689 1 70.12 6 ARG B N 1
ATOM 1589 C CA . ARG B 1 6 ? 36.781 22.906 2.088 1 70.12 6 ARG B CA 1
ATOM 1590 C C . ARG B 1 6 ? 36.031 24.094 1.487 1 70.12 6 ARG B C 1
ATOM 1592 O O . ARG B 1 6 ? 36 25.172 2.086 1 70.12 6 ARG B O 1
ATOM 1599 N N . THR B 1 7 ? 35.844 24.047 0.184 1 81.94 7 THR B N 1
ATOM 1600 C CA . THR B 1 7 ? 35.031 25.062 -0.457 1 81.94 7 THR B CA 1
ATOM 1601 C C . THR B 1 7 ? 33.688 25.203 0.245 1 81.94 7 THR B C 1
ATOM 1603 O O . THR B 1 7 ? 33.312 24.344 1.067 1 81.94 7 THR B O 1
ATOM 1606 N N . GLN B 1 8 ? 33.031 26.406 0.243 1 82.12 8 GLN B N 1
ATOM 1607 C CA . GLN B 1 8 ? 31.688 26.641 0.801 1 82.12 8 GLN B CA 1
ATOM 1608 C C . GLN B 1 8 ? 30.734 25.516 0.427 1 82.12 8 GLN B C 1
ATOM 1610 O O . GLN B 1 8 ? 29.922 25.094 1.253 1 82.12 8 GLN B O 1
ATOM 1615 N N . GLU B 1 9 ? 30.906 25.062 -0.74 1 84.38 9 GLU B N 1
ATOM 1616 C CA . GLU B 1 9 ? 30.062 23.969 -1.223 1 84.38 9 GLU B CA 1
ATOM 1617 C C . GLU B 1 9 ? 30.359 22.672 -0.474 1 84.38 9 GLU B C 1
ATOM 1619 O O . GLU B 1 9 ? 29.438 21.922 -0.133 1 84.38 9 GLU B O 1
ATOM 1624 N N . GLN B 1 10 ? 31.531 22.391 -0.276 1 84.94 10 GLN B N 1
ATOM 1625 C CA . GLN B 1 10 ? 31.922 21.188 0.446 1 84.94 10 GLN B CA 1
ATOM 1626 C C . GLN B 1 10 ? 31.469 21.25 1.903 1 84.94 10 GLN B C 1
ATOM 1628 O O . GLN B 1 10 ? 31.047 20.234 2.465 1 84.94 10 GLN B O 1
ATOM 1633 N N . ARG B 1 11 ? 31.609 22.406 2.48 1 83.69 11 ARG B N 1
ATOM 1634 C CA . ARG B 1 11 ? 31.172 22.594 3.861 1 83.69 11 ARG B CA 1
ATOM 1635 C C . ARG B 1 11 ? 29.656 22.422 3.984 1 83.69 11 ARG B C 1
ATOM 1637 O O . ARG B 1 11 ? 29.188 21.781 4.926 1 83.69 11 ARG B O 1
ATOM 1644 N N . SER B 1 12 ? 28.953 22.969 3.051 1 89 12 SER B N 1
ATOM 1645 C CA . SER B 1 12 ? 27.5 22.844 3.02 1 89 12 SER B CA 1
ATOM 1646 C C . SER B 1 12 ? 27.078 21.375 2.855 1 89 12 SER B C 1
ATOM 1648 O O . SER B 1 12 ? 26.188 20.906 3.555 1 89 12 SER B O 1
ATOM 1650 N N . ALA B 1 13 ? 27.766 20.766 2.008 1 91.25 13 ALA B N 1
ATOM 1651 C CA . ALA B 1 13 ? 27.469 19.344 1.782 1 91.25 13 ALA B CA 1
ATOM 1652 C C . ALA B 1 13 ? 27.766 18.516 3.033 1 91.25 13 ALA B C 1
ATOM 1654 O O . ALA B 1 13 ? 27 17.609 3.371 1 91.25 13 ALA B O 1
ATOM 1655 N N . ALA B 1 14 ? 28.812 18.828 3.652 1 93 14 ALA B N 1
ATOM 1656 C CA . ALA B 1 14 ? 29.172 18.125 4.875 1 93 14 ALA B CA 1
ATOM 1657 C C . ALA B 1 14 ? 28.125 18.344 5.969 1 93 14 ALA B C 1
ATOM 1659 O O . ALA B 1 14 ? 27.797 17.422 6.715 1 93 14 ALA B O 1
ATOM 1660 N N . THR B 1 15 ? 27.703 19.562 6.094 1 94.38 15 THR B N 1
ATOM 1661 C CA . THR B 1 15 ? 26.656 19.891 7.059 1 94.38 15 THR B CA 1
ATOM 1662 C C . THR B 1 15 ? 25.375 19.125 6.754 1 94.38 15 THR B C 1
ATOM 1664 O O . THR B 1 15 ? 24.766 18.531 7.648 1 94.38 15 THR B O 1
ATOM 1667 N N . ARG B 1 16 ? 25.031 19.156 5.535 1 96.5 16 ARG B N 1
ATOM 1668 C CA . ARG B 1 16 ? 23.844 18.438 5.098 1 96.5 16 ARG B CA 1
ATOM 1669 C C . ARG B 1 16 ? 23.922 16.953 5.418 1 96.5 16 ARG B C 1
ATOM 1671 O O . ARG B 1 16 ? 22.984 16.375 5.961 1 96.5 16 ARG B O 1
ATOM 1678 N N . ASP B 1 17 ? 25.047 16.391 5.152 1 97.44 17 ASP B N 1
ATOM 1679 C CA . ASP B 1 17 ? 25.25 14.961 5.402 1 97.44 17 ASP B CA 1
ATOM 1680 C C . ASP B 1 17 ? 25.203 14.656 6.898 1 97.44 17 ASP B C 1
ATOM 1682 O O . ASP B 1 17 ? 24.641 13.633 7.305 1 97.44 17 ASP B O 1
ATOM 1686 N N . ALA B 1 18 ? 25.75 15.5 7.648 1 97.81 18 ALA B N 1
ATOM 1687 C CA . ALA B 1 18 ? 25.766 15.32 9.094 1 97.81 18 ALA B CA 1
ATOM 1688 C C . ALA B 1 18 ? 24.344 15.367 9.656 1 97.81 18 ALA B C 1
ATOM 1690 O O . ALA B 1 18 ? 23.984 14.578 10.531 1 97.81 18 ALA B O 1
ATOM 1691 N N . LEU B 1 19 ? 23.562 16.266 9.148 1 98.31 19 LEU B N 1
ATOM 1692 C CA . LEU B 1 19 ? 22.172 16.406 9.586 1 98.31 19 LEU B CA 1
ATOM 1693 C C . LEU B 1 19 ? 21.359 15.172 9.195 1 98.31 19 LEU B C 1
ATOM 1695 O O . LEU B 1 19 ? 20.578 14.656 10.008 1 98.31 19 LEU B O 1
ATOM 1699 N N . ILE B 1 20 ? 21.531 14.695 7.996 1 98.62 20 ILE B N 1
ATOM 1700 C CA . ILE B 1 20 ? 20.797 13.523 7.52 1 98.62 20 ILE B CA 1
ATOM 1701 C C . ILE B 1 20 ? 21.188 12.297 8.344 1 98.62 20 ILE B C 1
ATOM 1703 O O . ILE B 1 20 ? 20.328 11.523 8.758 1 98.62 20 ILE B O 1
ATOM 1707 N N . ALA B 1 21 ? 22.469 12.18 8.617 1 98.62 21 ALA B N 1
ATOM 1708 C CA . ALA B 1 21 ? 22.953 11.039 9.391 1 98.62 21 ALA B CA 1
ATOM 1709 C C . ALA B 1 21 ? 22.406 11.078 10.82 1 98.62 21 ALA B C 1
ATOM 1711 O O . ALA B 1 21 ? 21.953 10.055 11.344 1 98.62 21 ALA B O 1
ATOM 1712 N N . ALA B 1 22 ? 22.438 12.195 11.453 1 98.69 22 ALA B N 1
ATOM 1713 C CA . ALA B 1 22 ? 21.938 12.352 12.82 1 98.69 22 ALA B CA 1
ATOM 1714 C C . ALA B 1 22 ? 20.438 12.102 12.883 1 98.69 22 ALA B C 1
ATOM 1716 O O . ALA B 1 22 ? 19.953 11.383 13.758 1 98.69 22 ALA B O 1
ATOM 1717 N N . ALA B 1 23 ? 19.734 12.68 11.945 1 98.88 23 ALA B N 1
ATOM 1718 C CA . ALA B 1 23 ? 18.281 12.523 11.891 1 98.88 23 ALA B CA 1
ATOM 1719 C C . ALA B 1 23 ? 17.906 11.062 11.656 1 98.88 23 ALA B C 1
ATOM 1721 O O . ALA B 1 23 ? 16.984 10.555 12.297 1 98.88 23 ALA B O 1
ATOM 1722 N N . ARG B 1 24 ? 18.578 10.469 10.75 1 98.81 24 ARG B N 1
ATOM 1723 C CA . ARG B 1 24 ? 18.312 9.062 10.461 1 98.81 24 ARG B CA 1
ATOM 1724 C C . ARG B 1 24 ? 18.453 8.211 11.719 1 98.81 24 ARG B C 1
ATOM 1726 O O . ARG B 1 24 ? 17.578 7.383 12.008 1 98.81 24 ARG B O 1
ATOM 1733 N N . THR B 1 25 ? 19.469 8.414 12.43 1 98.69 25 THR B N 1
ATOM 1734 C CA . THR B 1 25 ? 19.719 7.645 13.648 1 98.69 25 THR B CA 1
ATOM 1735 C C . THR B 1 25 ? 18.641 7.918 14.688 1 98.69 25 THR B C 1
ATOM 1737 O O . THR B 1 25 ? 18.047 6.984 15.25 1 98.69 25 THR B O 1
ATOM 1740 N N . LEU B 1 26 ? 18.328 9.148 14.961 1 98.75 26 LEU B N 1
ATOM 1741 C CA . LEU B 1 26 ? 17.391 9.539 16.016 1 98.75 26 LEU B CA 1
ATOM 1742 C C . LEU B 1 26 ? 15.969 9.133 15.648 1 98.75 26 LEU B C 1
ATOM 1744 O O . LEU B 1 26 ? 15.266 8.531 16.469 1 98.75 26 LEU B O 1
ATOM 1748 N N . TRP B 1 27 ? 15.578 9.398 14.406 1 98.81 27 TRP B N 1
ATOM 1749 C CA . TRP B 1 27 ? 14.227 9.055 13.977 1 98.81 27 TRP B CA 1
ATOM 1750 C C . TRP B 1 27 ? 14.094 7.551 13.766 1 98.81 27 TRP B C 1
ATOM 1752 O O . TRP B 1 27 ? 13.016 6.984 13.969 1 98.81 27 TRP B O 1
ATOM 1762 N N . GLY B 1 28 ? 15.148 6.898 13.359 1 98.5 28 GLY B N 1
ATOM 1763 C CA . GLY B 1 28 ? 15.133 5.449 13.25 1 98.5 28 GLY B CA 1
ATOM 1764 C C . GLY B 1 28 ? 14.883 4.758 14.578 1 98.5 28 GLY B C 1
ATOM 1765 O O . GLY B 1 28 ? 14.25 3.699 14.625 1 98.5 28 GLY B O 1
ATOM 1766 N N . LEU B 1 29 ? 15.336 5.391 15.633 1 97.5 29 LEU B N 1
ATOM 1767 C CA . LEU B 1 29 ? 15.25 4.797 16.969 1 97.5 29 LEU B CA 1
ATOM 1768 C C . LEU B 1 29 ? 13.953 5.207 17.656 1 97.5 29 LEU B C 1
ATOM 1770 O O . LEU B 1 29 ? 13.297 4.379 18.297 1 97.5 29 LEU B O 1
ATOM 1774 N N . ARG B 1 30 ? 13.516 6.465 17.5 1 97.75 30 ARG B N 1
ATOM 1775 C CA . ARG B 1 30 ? 12.477 6.977 18.391 1 97.75 30 ARG B CA 1
ATOM 1776 C C . ARG B 1 30 ? 11.234 7.379 17.594 1 97.75 30 ARG B C 1
ATOM 1778 O O . ARG B 1 30 ? 10.156 7.566 18.172 1 97.75 30 ARG B O 1
ATOM 1785 N N . GLY B 1 31 ? 11.438 7.453 16.25 1 98.06 31 GLY B N 1
ATOM 1786 C CA . GLY B 1 31 ? 10.32 7.875 15.414 1 98.06 31 GLY B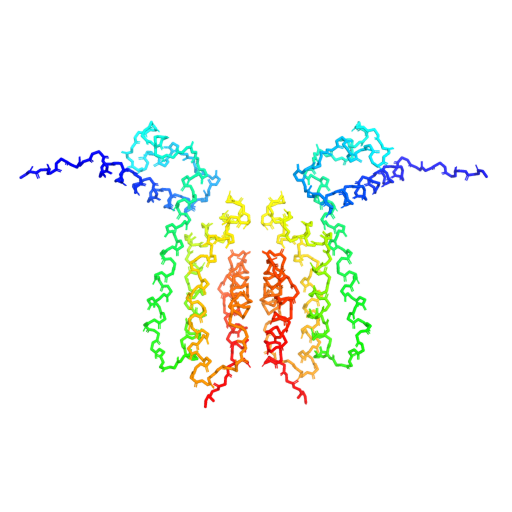 CA 1
ATOM 1787 C C . GLY B 1 31 ? 10.312 9.367 15.141 1 98.06 31 GLY B C 1
ATOM 1788 O O . GLY B 1 31 ? 10.836 10.148 15.938 1 98.06 31 GLY B O 1
ATOM 1789 N N . TYR B 1 32 ? 9.719 9.773 14.125 1 98.19 32 TYR B N 1
ATOM 1790 C CA . TYR B 1 32 ? 9.68 11.133 13.602 1 98.19 32 TYR B CA 1
ATOM 1791 C C . TYR B 1 32 ? 9.055 12.086 14.609 1 98.19 32 TYR B C 1
ATOM 1793 O O . TYR B 1 32 ? 9.57 13.188 14.828 1 98.19 32 TYR B O 1
ATOM 1801 N N . ALA B 1 33 ? 7.961 11.703 15.203 1 96.69 33 ALA B N 1
ATOM 1802 C CA . ALA B 1 33 ? 7.18 12.586 16.062 1 96.69 33 ALA B CA 1
ATOM 1803 C C . ALA B 1 33 ? 7.941 12.914 17.344 1 96.69 33 ALA B C 1
ATOM 1805 O O . ALA B 1 33 ? 7.781 13.992 17.922 1 96.69 33 ALA B O 1
ATOM 1806 N N . GLU B 1 34 ? 8.789 12.102 17.734 1 97.81 34 GLU B N 1
ATOM 1807 C CA . GLU B 1 34 ? 9.359 12.18 19.078 1 97.81 34 GLU B CA 1
ATOM 1808 C C . GLU B 1 34 ? 10.641 13.008 19.094 1 97.81 34 GLU B C 1
ATOM 1810 O O . GLU B 1 34 ? 11.148 13.359 20.156 1 97.81 34 GLU B O 1
ATOM 1815 N N . VAL B 1 35 ? 11.164 13.273 17.969 1 98.38 35 VAL B N 1
ATOM 1816 C CA . VAL B 1 35 ? 12.453 13.961 17.906 1 98.38 35 VAL B CA 1
ATOM 1817 C C . VAL B 1 35 ? 12.32 15.242 17.094 1 98.38 35 VAL B C 1
ATOM 1819 O O . VAL B 1 35 ? 11.898 15.211 15.938 1 98.38 35 VAL B O 1
ATOM 1822 N N . GLY B 1 36 ? 12.68 16.344 17.719 1 97.62 36 GLY B N 1
ATOM 1823 C CA . GLY B 1 36 ? 12.609 17.625 17.047 1 97.62 36 GLY B CA 1
ATOM 1824 C C . GLY B 1 36 ? 13.938 18.062 16.438 1 97.62 36 GLY B C 1
ATOM 1825 O O . GLY B 1 36 ? 14.961 17.406 16.656 1 97.62 36 GLY B O 1
ATOM 1826 N N . THR B 1 37 ? 13.953 19.156 15.664 1 97 37 THR B N 1
ATOM 1827 C CA . THR B 1 37 ? 15.109 19.594 14.883 1 97 37 THR B CA 1
ATOM 1828 C C . THR B 1 37 ? 16.219 20.109 15.805 1 97 37 THR B C 1
ATOM 1830 O O . THR B 1 37 ? 17.406 19.953 15.508 1 97 37 THR B O 1
ATOM 1833 N N . PRO B 1 38 ? 15.875 20.703 16.938 1 96.81 38 PRO B N 1
ATOM 1834 C CA . PRO B 1 38 ? 16.969 21.141 17.797 1 96.81 38 PRO B CA 1
ATOM 1835 C C . PRO B 1 38 ? 17.844 19.984 18.297 1 96.81 38 PRO B C 1
ATOM 1837 O O . PRO B 1 38 ? 19.062 20.109 18.312 1 96.81 38 PRO B O 1
ATOM 1840 N N . GLU B 1 39 ? 17.188 18.953 18.656 1 98 39 GLU B N 1
ATOM 1841 C CA . GLU B 1 39 ? 17.922 17.781 19.094 1 98 39 GLU B CA 1
ATOM 1842 C C . GLU B 1 39 ? 18.781 17.203 17.969 1 98 39 GLU B C 1
ATOM 1844 O O . GLU B 1 39 ? 19.906 16.75 18.203 1 98 39 GLU B O 1
ATOM 1849 N N . ILE B 1 40 ? 18.328 17.219 16.75 1 98.56 40 ILE B N 1
ATOM 1850 C CA . ILE B 1 40 ? 19.047 16.719 15.586 1 98.56 40 ILE B CA 1
ATOM 1851 C C . ILE B 1 40 ? 20.266 17.594 15.312 1 98.56 40 ILE B C 1
ATOM 1853 O O . ILE B 1 40 ? 21.359 17.094 15.047 1 98.56 40 ILE B O 1
ATOM 1857 N N . ALA B 1 41 ? 20.062 18.875 15.367 1 98.12 41 ALA B N 1
ATOM 1858 C CA . ALA B 1 41 ? 21.172 19.812 15.156 1 98.12 41 ALA B CA 1
ATOM 1859 C C . ALA B 1 41 ? 22.281 19.547 16.172 1 98.12 41 ALA B C 1
ATOM 1861 O O . ALA B 1 41 ? 23.453 19.5 15.789 1 98.12 41 ALA B O 1
ATOM 1862 N N . THR B 1 42 ? 21.875 19.422 17.391 1 98.31 42 THR B N 1
ATOM 1863 C CA . THR B 1 42 ? 22.844 19.156 18.453 1 98.31 42 THR B CA 1
ATOM 1864 C C . THR B 1 42 ? 23.609 17.859 18.188 1 98.31 42 THR B C 1
ATOM 1866 O O . THR B 1 42 ? 24.828 17.828 18.266 1 98.31 42 THR B O 1
ATOM 1869 N N . ALA B 1 43 ? 22.906 16.844 17.812 1 98.31 43 ALA B N 1
ATOM 1870 C CA . ALA B 1 43 ? 23.516 15.539 17.531 1 98.31 43 ALA B CA 1
ATOM 1871 C C . ALA B 1 43 ? 24.453 15.609 16.328 1 98.31 43 ALA B C 1
ATOM 1873 O O . ALA B 1 43 ? 25.469 14.898 16.281 1 98.31 43 ALA B O 1
ATOM 1874 N N . ALA B 1 44 ? 24.125 16.453 15.391 1 98.06 44 ALA B N 1
ATOM 1875 C CA . ALA B 1 44 ? 24.922 16.609 14.172 1 98.06 44 ALA B CA 1
ATOM 1876 C C . ALA B 1 44 ? 26.125 17.516 14.406 1 98.06 44 ALA B C 1
ATOM 1878 O O . ALA B 1 44 ? 27 17.625 13.547 1 98.06 44 ALA B O 1
ATOM 1879 N N . GLY B 1 45 ? 26.078 18.234 15.484 1 97.88 45 GLY B N 1
ATOM 1880 C CA . GLY B 1 45 ? 27.172 19.141 15.797 1 97.88 45 GLY B CA 1
ATOM 1881 C C . GLY B 1 45 ? 27.109 20.438 15 1 97.88 45 GLY B C 1
ATOM 1882 O O . GLY B 1 45 ? 28.156 20.984 14.625 1 97.88 45 GLY B O 1
ATOM 1883 N N . VAL B 1 46 ? 25.984 20.828 14.648 1 96.44 46 VAL B N 1
ATOM 1884 C CA . VAL B 1 46 ? 25.828 22.078 13.898 1 96.44 46 VAL B CA 1
ATOM 1885 C C . VAL B 1 46 ? 24.891 23.031 14.648 1 96.44 46 VAL B C 1
ATOM 1887 O O . VAL B 1 46 ? 24.156 22.609 15.547 1 96.44 46 VAL B O 1
ATOM 1890 N N . THR B 1 47 ? 24.969 24.25 14.281 1 94.12 47 THR B N 1
ATOM 1891 C CA . THR B 1 47 ? 24.094 25.234 14.898 1 94.12 47 THR B CA 1
ATOM 1892 C C . THR B 1 47 ? 22.672 25.125 14.328 1 94.12 47 THR B C 1
ATOM 1894 O O . THR B 1 47 ? 22.484 24.625 13.219 1 94.12 47 THR B O 1
ATOM 1897 N N . ARG B 1 48 ? 21.703 25.547 15.094 1 92.81 48 ARG B N 1
ATOM 1898 C CA . ARG B 1 48 ? 20.312 25.609 14.617 1 92.81 48 ARG B CA 1
ATOM 1899 C C . ARG B 1 48 ? 20.219 26.453 13.352 1 92.81 48 ARG B C 1
ATOM 1901 O O . ARG B 1 48 ? 19.5 26.094 12.414 1 92.81 48 ARG B O 1
ATOM 1908 N N . GLY B 1 49 ? 20.938 27.547 13.375 1 93.12 49 GLY B N 1
ATOM 1909 C CA . GLY B 1 49 ? 20.953 28.391 12.195 1 93.12 49 GLY B CA 1
ATOM 1910 C C . GLY B 1 49 ? 21.453 27.672 10.953 1 93.12 49 GLY B C 1
ATOM 1911 O O . GLY B 1 49 ? 20.844 27.797 9.883 1 93.12 49 GLY B O 1
ATOM 1912 N N . ALA B 1 50 ? 22.516 26.953 11.078 1 93.25 50 ALA B N 1
ATOM 1913 C CA . ALA B 1 50 ? 23.062 26.188 9.969 1 93.25 50 ALA B CA 1
ATOM 1914 C C . ALA B 1 50 ? 22.062 25.141 9.477 1 93.25 50 ALA B C 1
ATOM 1916 O O . ALA B 1 50 ? 21.969 24.891 8.266 1 93.25 50 ALA B O 1
ATOM 1917 N N . MET B 1 51 ? 21.312 24.5 10.375 1 94.88 51 MET B N 1
ATOM 1918 C CA . MET B 1 51 ? 20.312 23.516 10 1 94.88 51 MET B CA 1
ATOM 1919 C C . MET B 1 51 ? 19.219 24.141 9.148 1 94.88 51 MET B C 1
ATOM 1921 O O . MET B 1 51 ? 18.844 23.609 8.109 1 94.88 51 MET B O 1
ATOM 1925 N N . TYR B 1 52 ? 18.812 25.266 9.555 1 93.69 52 TYR B N 1
ATOM 1926 C CA . TYR B 1 52 ? 17.703 25.922 8.875 1 93.69 52 TYR B CA 1
ATOM 1927 C C . TYR B 1 52 ? 18.156 26.5 7.535 1 93.69 52 TYR B C 1
ATOM 1929 O O . TYR B 1 52 ? 17.344 26.719 6.637 1 93.69 52 TYR B O 1
ATOM 1937 N N . HIS B 1 53 ? 19.484 26.781 7.461 1 94.88 53 HIS B N 1
ATOM 1938 C CA . HIS B 1 53 ? 20.047 27.156 6.164 1 94.88 53 HIS B CA 1
ATOM 1939 C C . HIS B 1 53 ? 20 25.984 5.191 1 94.88 53 HIS B C 1
ATOM 1941 O O . HIS B 1 53 ? 19.844 26.172 3.982 1 94.88 53 HIS B O 1
ATOM 1947 N N . GLN B 1 54 ? 20.109 24.781 5.723 1 96.19 54 GLN B N 1
ATOM 1948 C CA . GLN B 1 54 ? 20.172 23.578 4.902 1 96.19 54 GLN B CA 1
ATOM 1949 C C . GLN B 1 54 ? 18.781 23.047 4.594 1 96.19 54 GLN B C 1
ATOM 1951 O O . GLN B 1 54 ? 18.531 22.547 3.498 1 96.19 54 GLN B O 1
ATOM 1956 N N . PHE B 1 55 ? 17.844 23.141 5.547 1 97.5 55 PHE B N 1
ATOM 1957 C CA . PHE B 1 55 ? 16.516 22.578 5.395 1 97.5 55 PHE B CA 1
ATOM 1958 C C . PHE B 1 55 ? 15.445 23.562 5.879 1 97.5 55 PHE B C 1
ATOM 1960 O O . PHE B 1 55 ? 15.516 24.047 7.012 1 97.5 55 PHE B O 1
ATOM 1967 N N . ALA B 1 56 ? 14.461 23.703 5.027 1 95.69 56 ALA B N 1
ATOM 1968 C CA . ALA B 1 56 ? 13.414 24.688 5.293 1 95.69 56 ALA B CA 1
ATOM 1969 C C . ALA B 1 56 ? 12.609 24.297 6.531 1 95.69 56 ALA B C 1
ATOM 1971 O O . ALA B 1 56 ? 12.125 25.172 7.254 1 95.69 56 ALA B O 1
ATOM 1972 N N . ASP B 1 57 ? 12.422 23.016 6.73 1 95.88 57 ASP B N 1
ATOM 1973 C CA . ASP B 1 57 ? 11.656 22.531 7.879 1 95.88 57 ASP B CA 1
ATOM 1974 C C . ASP B 1 57 ? 11.961 21.078 8.188 1 95.88 57 ASP B C 1
ATOM 1976 O O . ASP B 1 57 ? 12.773 20.453 7.496 1 95.88 57 ASP B O 1
ATOM 1980 N N . LYS B 1 58 ? 11.398 20.578 9.195 1 97.44 58 LYS B N 1
ATOM 1981 C CA . LYS B 1 58 ? 11.594 19.219 9.688 1 97.44 58 LYS B CA 1
ATOM 1982 C C . LYS B 1 58 ? 11.219 18.188 8.625 1 97.44 58 LYS B C 1
ATOM 1984 O O . LYS B 1 58 ? 11.93 17.188 8.438 1 97.44 58 LYS B O 1
ATOM 1989 N N . ALA B 1 59 ? 10.148 18.375 7.828 1 96.81 59 ALA B N 1
ATOM 1990 C CA . ALA B 1 59 ? 9.664 17.453 6.805 1 96.81 59 ALA B CA 1
ATOM 1991 C C . ALA B 1 59 ? 10.641 17.375 5.637 1 96.81 59 ALA B C 1
ATOM 1993 O O . ALA B 1 59 ? 10.82 16.312 5.043 1 96.81 59 ALA B O 1
ATOM 1994 N N . ALA B 1 60 ? 11.164 18.5 5.34 1 97.38 60 ALA B N 1
ATOM 1995 C CA . ALA B 1 60 ? 12.141 18.516 4.254 1 97.38 60 ALA B CA 1
ATOM 1996 C C . ALA B 1 60 ? 13.359 17.656 4.602 1 97.38 60 ALA B C 1
ATOM 1998 O O . ALA B 1 60 ? 13.875 16.938 3.754 1 97.38 60 ALA B O 1
ATOM 1999 N N . LEU B 1 61 ? 13.812 17.844 5.828 1 98.31 61 LEU B N 1
ATOM 2000 C CA . LEU B 1 61 ? 14.906 17 6.293 1 98.31 61 LEU B CA 1
ATOM 2001 C C . LEU B 1 61 ? 14.5 15.531 6.297 1 98.31 61 LEU B C 1
ATOM 2003 O O . LEU B 1 61 ? 15.266 14.664 5.859 1 98.31 61 LEU B O 1
ATOM 2007 N N . PHE B 1 62 ? 13.328 15.242 6.707 1 98.75 62 PHE B N 1
ATOM 2008 C CA . PHE B 1 62 ? 12.836 13.875 6.766 1 98.75 62 PHE B CA 1
ATOM 2009 C C . PHE B 1 62 ? 12.797 13.25 5.375 1 98.75 62 PHE B C 1
ATOM 2011 O O . PHE B 1 62 ? 13.164 12.094 5.199 1 98.75 62 PHE B O 1
ATOM 2018 N N . ARG B 1 63 ? 12.352 13.969 4.402 1 98.12 63 ARG B N 1
ATOM 2019 C CA . ARG B 1 63 ? 12.32 13.469 3.029 1 98.12 63 ARG B CA 1
ATOM 2020 C C . ARG B 1 63 ? 13.703 13.031 2.57 1 98.12 63 ARG B C 1
ATOM 2022 O O . ARG B 1 63 ? 13.852 11.984 1.937 1 98.12 63 ARG B O 1
ATOM 2029 N N . GLU B 1 64 ? 14.672 13.797 2.92 1 98.19 64 GLU B N 1
ATOM 2030 C CA . GLU B 1 64 ? 16.031 13.453 2.527 1 98.19 64 GLU B CA 1
ATOM 2031 C C . GLU B 1 64 ? 16.531 12.219 3.273 1 98.19 64 GLU B C 1
ATOM 2033 O O . GLU B 1 64 ? 17.281 11.414 2.725 1 98.19 64 GLU B O 1
ATOM 2038 N N . VAL B 1 65 ? 16.141 12.102 4.5 1 98.69 65 VAL B N 1
ATOM 2039 C CA . VAL B 1 65 ? 16.5 10.922 5.273 1 98.69 65 VAL B CA 1
ATOM 2040 C C . VAL B 1 65 ? 15.867 9.68 4.637 1 98.69 65 VAL B C 1
ATOM 2042 O O . VAL B 1 65 ? 16.547 8.672 4.434 1 98.69 65 VAL B O 1
ATOM 2045 N N . VAL B 1 66 ? 14.617 9.742 4.27 1 98.5 66 VAL B N 1
ATOM 2046 C CA . VAL B 1 66 ? 13.898 8.617 3.668 1 98.5 66 VAL B CA 1
ATOM 2047 C C . VAL B 1 66 ? 14.555 8.234 2.342 1 98.5 66 VAL B C 1
ATOM 2049 O O . VAL B 1 66 ? 14.727 7.051 2.045 1 98.5 66 VAL B O 1
ATOM 2052 N N . GLU B 1 67 ? 14.883 9.227 1.58 1 97.94 67 GLU B N 1
ATOM 2053 C CA . GLU B 1 67 ? 15.539 8.945 0.306 1 97.94 67 GLU B CA 1
ATOM 2054 C C . GLU B 1 67 ? 16.875 8.25 0.519 1 97.94 67 GLU B C 1
ATOM 2056 O O . GLU B 1 67 ? 17.234 7.32 -0.209 1 97.94 67 GLU B O 1
ATOM 2061 N N . ALA B 1 68 ? 17.641 8.711 1.526 1 97.94 68 ALA B N 1
ATOM 2062 C CA . ALA B 1 68 ? 18.906 8.07 1.858 1 97.94 68 ALA B CA 1
ATOM 2063 C C . ALA B 1 68 ? 18.688 6.621 2.293 1 97.94 68 ALA B C 1
ATOM 2065 O O . ALA B 1 68 ? 19.453 5.73 1.896 1 97.94 68 ALA B O 1
ATOM 2066 N N . VAL B 1 69 ? 17.703 6.398 3.074 1 98.12 69 VAL B N 1
ATOM 2067 C CA . VAL B 1 69 ? 17.406 5.051 3.553 1 98.12 69 VAL B CA 1
ATOM 2068 C C . VAL B 1 69 ? 16.953 4.176 2.385 1 98.12 69 VAL B C 1
ATOM 2070 O O . VAL B 1 69 ? 17.328 3.006 2.299 1 98.12 69 VAL B O 1
ATOM 2073 N N . GLU B 1 70 ? 16.156 4.723 1.502 1 97.12 70 GLU B N 1
ATOM 2074 C CA . GLU B 1 70 ? 15.727 3.98 0.323 1 97.12 70 GLU B CA 1
ATOM 2075 C C . GLU B 1 70 ? 16.922 3.547 -0.528 1 97.12 70 GLU B C 1
ATOM 2077 O O . GLU B 1 70 ? 16.969 2.408 -0.997 1 97.12 70 GLU B O 1
ATOM 2082 N N . ARG B 1 71 ? 17.828 4.438 -0.731 1 97.12 71 ARG B N 1
ATOM 2083 C CA . ARG B 1 71 ? 19.047 4.105 -1.471 1 97.12 71 ARG B CA 1
ATOM 2084 C C . ARG B 1 71 ? 19.812 2.969 -0.792 1 97.12 71 ARG B C 1
ATOM 2086 O O . ARG B 1 71 ? 20.281 2.043 -1.457 1 97.12 71 ARG B O 1
ATOM 2093 N N . ASP B 1 72 ? 19.938 3.072 0.461 1 97.56 72 ASP B N 1
ATOM 2094 C CA . ASP B 1 72 ? 20.609 2.035 1.23 1 97.56 72 ASP B CA 1
ATOM 2095 C C . ASP B 1 72 ? 19.875 0.702 1.126 1 97.56 72 ASP B C 1
ATOM 2097 O O . ASP B 1 72 ? 20.5 -0.352 0.998 1 97.56 72 ASP B O 1
ATOM 2101 N N . VAL B 1 73 ? 18.578 0.71 1.207 1 97.69 73 VAL B N 1
ATOM 2102 C CA . VAL B 1 73 ? 17.75 -0.483 1.089 1 97.69 73 VAL B CA 1
ATOM 2103 C C . VAL B 1 73 ? 18 -1.157 -0.258 1 97.69 73 VAL B C 1
ATOM 2105 O O . VAL B 1 73 ? 18.234 -2.365 -0.319 1 97.69 73 VAL B O 1
ATOM 2108 N N . MET B 1 74 ? 17.984 -0.389 -1.329 1 97.19 74 MET B N 1
ATOM 2109 C CA . MET B 1 74 ? 18.172 -0.958 -2.66 1 97.19 74 MET B CA 1
ATOM 2110 C C . MET B 1 74 ? 19.578 -1.525 -2.812 1 97.19 74 MET B C 1
ATOM 2112 O O . MET B 1 74 ? 19.766 -2.566 -3.447 1 97.19 74 MET B O 1
ATOM 2116 N N . ALA B 1 75 ? 20.562 -0.814 -2.215 1 97.69 75 ALA B N 1
ATOM 2117 C CA . ALA B 1 75 ? 21.922 -1.327 -2.246 1 97.69 75 ALA B CA 1
ATOM 2118 C C . ALA B 1 75 ? 22.031 -2.654 -1.5 1 97.69 75 ALA B C 1
ATOM 2120 O O . ALA B 1 75 ? 22.656 -3.6 -1.986 1 97.69 75 ALA B O 1
ATOM 2121 N N . ARG B 1 76 ? 21.453 -2.734 -0.389 1 98.19 76 ARG B N 1
ATOM 2122 C CA . ARG B 1 76 ? 21.469 -3.955 0.41 1 98.19 76 ARG B CA 1
ATOM 2123 C C . ARG B 1 76 ? 20.734 -5.086 -0.314 1 98.19 76 ARG B C 1
ATOM 2125 O O . ARG B 1 76 ? 21.188 -6.234 -0.287 1 98.19 76 ARG B O 1
ATOM 2132 N N . MET B 1 77 ? 19.594 -4.777 -0.938 1 98.06 77 MET B N 1
ATOM 2133 C CA . MET B 1 77 ? 18.875 -5.758 -1.735 1 98.06 77 MET B CA 1
ATOM 2134 C C . MET B 1 77 ? 19.766 -6.352 -2.82 1 98.06 77 MET B C 1
ATOM 2136 O O . MET B 1 77 ? 19.828 -7.574 -2.979 1 98.06 77 MET B O 1
ATOM 2140 N N . GLY B 1 78 ? 20.406 -5.434 -3.555 1 97.12 78 GLY B N 1
ATOM 2141 C CA . GLY B 1 78 ? 21.312 -5.895 -4.594 1 97.12 78 GLY B CA 1
ATOM 2142 C C . GLY B 1 78 ? 22.391 -6.816 -4.074 1 97.12 78 GLY B C 1
ATOM 2143 O O . GLY B 1 78 ? 22.688 -7.848 -4.684 1 97.12 78 GLY B O 1
ATOM 2144 N N . THR B 1 79 ? 22.969 -6.453 -2.955 1 98.19 79 THR B N 1
ATOM 2145 C CA . THR B 1 79 ? 24.047 -7.238 -2.348 1 98.19 79 THR B CA 1
ATOM 2146 C C . THR B 1 79 ? 23.531 -8.609 -1.915 1 98.19 79 THR B C 1
ATOM 2148 O O . THR B 1 79 ? 24.156 -9.625 -2.201 1 98.19 79 THR B O 1
ATOM 2151 N N . LEU B 1 80 ? 22.406 -8.68 -1.261 1 98.25 80 LEU B N 1
ATOM 2152 C CA . LEU B 1 80 ? 21.844 -9.93 -0.744 1 98.25 80 LEU B CA 1
ATOM 2153 C C . LEU B 1 80 ? 21.484 -10.875 -1.883 1 98.25 80 LEU B C 1
ATOM 2155 O O . LEU B 1 80 ? 21.703 -12.078 -1.79 1 98.25 80 LEU B O 1
ATOM 2159 N N . VAL B 1 81 ? 20.922 -10.359 -2.971 1 97.81 81 VAL B N 1
ATOM 2160 C CA . VAL B 1 81 ? 20.578 -11.188 -4.117 1 97.81 81 VAL B CA 1
ATOM 2161 C C . VAL B 1 81 ? 21.844 -11.727 -4.766 1 97.81 81 VAL B C 1
ATOM 2163 O O . VAL B 1 81 ? 21.922 -12.914 -5.102 1 97.81 81 VAL B O 1
ATOM 2166 N N . ALA B 1 82 ? 22.844 -10.828 -4.895 1 96.94 82 ALA B N 1
ATOM 2167 C CA . ALA B 1 82 ? 24.109 -11.242 -5.488 1 96.94 82 ALA B CA 1
ATOM 2168 C C . ALA B 1 82 ? 24.781 -12.336 -4.656 1 96.94 82 ALA B C 1
ATOM 2170 O O . ALA B 1 82 ? 25.406 -13.242 -5.203 1 96.94 82 ALA B O 1
ATOM 2171 N N . GLU B 1 83 ? 24.625 -12.312 -3.412 1 97.94 83 GLU B N 1
ATOM 2172 C CA . GLU B 1 83 ? 25.297 -13.227 -2.498 1 97.94 83 GLU B CA 1
ATOM 2173 C C . GLU B 1 83 ? 24.469 -14.492 -2.268 1 97.94 83 GLU B C 1
ATOM 2175 O O . GLU B 1 83 ? 24.922 -15.43 -1.611 1 97.94 83 GLU B O 1
ATOM 2180 N N . SER B 1 84 ? 23.312 -14.516 -2.766 1 97.56 84 SER B N 1
ATOM 2181 C CA . SER B 1 84 ? 22.375 -15.594 -2.479 1 97.56 84 SER B CA 1
ATOM 2182 C C . SER B 1 84 ? 22.812 -16.891 -3.148 1 97.56 84 SER B C 1
ATOM 2184 O O . SER B 1 84 ? 22.312 -17.969 -2.805 1 97.56 84 SER B O 1
ATOM 2186 N N . GLY B 1 85 ? 23.672 -16.812 -4.203 1 96.25 85 GLY B N 1
ATOM 2187 C CA . GLY B 1 85 ? 24.047 -17.984 -4.992 1 96.25 85 GLY B CA 1
ATOM 2188 C C . GLY B 1 85 ? 23.062 -18.297 -6.098 1 96.25 85 GLY B C 1
ATOM 2189 O O . GLY B 1 85 ? 23.094 -19.375 -6.691 1 96.25 85 GLY B O 1
ATOM 2190 N N . ALA B 1 86 ? 22.188 -17.344 -6.379 1 96.06 86 ALA B N 1
ATOM 2191 C CA . ALA B 1 86 ? 21.219 -17.531 -7.453 1 96.06 86 ALA B CA 1
ATOM 2192 C C . ALA B 1 86 ? 21.922 -17.844 -8.773 1 96.06 86 ALA B C 1
ATOM 2194 O O . ALA B 1 86 ? 22.859 -17.156 -9.164 1 96.06 86 ALA B O 1
ATOM 2195 N N . SER B 1 87 ? 21.406 -18.938 -9.422 1 95.81 87 SER B N 1
ATOM 2196 C CA . SER B 1 87 ? 22.031 -19.359 -10.672 1 95.81 87 SER B CA 1
ATOM 2197 C C . SER B 1 87 ? 21.094 -19.141 -11.852 1 95.81 87 SER B C 1
ATOM 2199 O O . SER B 1 87 ? 21.516 -19.219 -13.008 1 95.81 87 SER B O 1
ATOM 2201 N N . THR B 1 88 ? 19.875 -18.969 -11.602 1 96.75 88 THR B N 1
ATOM 2202 C CA . THR B 1 88 ? 18.875 -18.703 -12.633 1 96.75 88 THR B CA 1
ATOM 2203 C C . THR B 1 88 ? 18.094 -17.438 -12.289 1 96.75 88 THR B C 1
ATOM 2205 O O . THR B 1 88 ? 18.078 -17 -11.133 1 96.75 88 THR B O 1
ATOM 2208 N N . PRO B 1 89 ? 17.438 -16.859 -13.219 1 96.94 89 PRO B N 1
ATOM 2209 C CA . PRO B 1 89 ? 16.578 -15.719 -12.922 1 96.94 89 PRO B CA 1
ATOM 2210 C C . PRO B 1 89 ? 15.469 -16.062 -11.922 1 96.94 89 PRO B C 1
ATOM 2212 O O . PRO B 1 89 ? 15.125 -15.227 -11.078 1 96.94 89 PRO B O 1
ATOM 2215 N N . ALA B 1 90 ? 14.945 -17.219 -11.992 1 96.88 90 ALA B N 1
ATOM 2216 C CA . ALA B 1 90 ? 13.953 -17.656 -11.008 1 96.88 90 ALA B CA 1
ATOM 2217 C C . ALA B 1 90 ? 14.539 -17.672 -9.602 1 96.88 90 ALA B C 1
ATOM 2219 O O . ALA B 1 90 ? 13.906 -17.203 -8.648 1 96.88 90 ALA B O 1
ATOM 2220 N N . ASP B 1 91 ? 15.781 -18.156 -9.484 1 97.19 91 ASP B N 1
ATOM 2221 C CA . ASP B 1 91 ? 16.484 -18.141 -8.195 1 97.19 91 ASP B CA 1
ATOM 2222 C C . ASP B 1 91 ? 16.641 -16.719 -7.68 1 97.19 91 ASP B C 1
ATOM 2224 O O . ASP B 1 91 ? 16.531 -16.469 -6.477 1 97.19 91 ASP B O 1
ATOM 2228 N N . ALA B 1 92 ? 16.953 -15.844 -8.594 1 98 92 ALA B N 1
ATOM 2229 C CA . ALA B 1 92 ? 17.172 -14.445 -8.219 1 98 92 ALA B CA 1
ATOM 2230 C C . ALA B 1 92 ? 15.883 -13.82 -7.68 1 98 92 ALA B C 1
ATOM 2232 O O . ALA B 1 92 ? 15.922 -13.039 -6.727 1 98 92 ALA B O 1
ATOM 2233 N N . ILE B 1 93 ? 14.773 -14.125 -8.273 1 98.06 93 ILE B N 1
ATOM 2234 C CA . ILE B 1 93 ? 13.484 -13.617 -7.809 1 98.06 93 ILE B CA 1
ATOM 2235 C C . ILE B 1 93 ? 13.195 -14.148 -6.406 1 98.06 93 ILE B C 1
ATOM 2237 O O . ILE B 1 93 ? 12.789 -13.391 -5.523 1 98.06 93 ILE B O 1
ATOM 2241 N N . ARG B 1 94 ? 13.43 -15.445 -6.18 1 97.81 94 ARG B N 1
ATOM 2242 C CA . ARG B 1 94 ? 13.258 -16.031 -4.855 1 97.81 94 ARG B CA 1
ATOM 2243 C C . ARG B 1 94 ? 14.164 -15.352 -3.834 1 97.81 94 ARG B C 1
ATOM 2245 O O . ARG B 1 94 ? 13.734 -15.023 -2.727 1 97.81 94 ARG B O 1
ATOM 2252 N N . ALA B 1 95 ? 15.367 -15.117 -4.238 1 98.38 95 ALA B N 1
ATOM 2253 C CA . ALA B 1 95 ? 16.344 -14.469 -3.359 1 98.38 95 ALA B CA 1
ATOM 2254 C C . ALA B 1 95 ? 15.906 -13.039 -3.033 1 98.38 95 ALA B C 1
ATOM 2256 O O . ALA B 1 95 ? 16.141 -12.555 -1.925 1 98.38 95 ALA B O 1
ATOM 2257 N N . ALA B 1 96 ? 15.344 -12.359 -4 1 98.38 96 ALA B N 1
ATOM 2258 C CA . ALA B 1 96 ? 14.883 -10.984 -3.793 1 98.38 96 ALA B CA 1
ATOM 2259 C C . ALA B 1 96 ? 13.766 -10.938 -2.752 1 98.38 96 ALA B C 1
ATOM 2261 O O . ALA B 1 96 ? 13.703 -10.016 -1.939 1 98.38 96 ALA B O 1
ATOM 2262 N N . VAL B 1 97 ? 12.867 -11.906 -2.748 1 98.19 97 VAL B N 1
ATOM 2263 C CA . VAL B 1 97 ? 11.805 -12.008 -1.75 1 98.19 97 VAL B CA 1
ATOM 2264 C C . VAL B 1 97 ? 12.422 -12.125 -0.356 1 98.19 97 VAL B C 1
ATOM 2266 O O . VAL B 1 97 ? 12.047 -11.383 0.556 1 98.19 97 VAL B O 1
ATOM 2269 N N . ASP B 1 98 ? 13.383 -13.023 -0.202 1 98.19 98 ASP B N 1
ATOM 2270 C CA . ASP B 1 98 ? 14.039 -13.227 1.082 1 98.19 98 ASP B CA 1
ATOM 2271 C C . ASP B 1 98 ? 14.789 -11.977 1.522 1 98.19 98 ASP B C 1
ATOM 2273 O O . ASP B 1 98 ? 14.734 -11.594 2.693 1 98.19 98 ASP B O 1
ATOM 2277 N N . ALA B 1 99 ? 15.453 -11.383 0.574 1 98.31 99 ALA B N 1
ATOM 2278 C CA . ALA B 1 99 ? 16.203 -10.156 0.861 1 98.31 99 ALA B CA 1
ATOM 2279 C C . ALA B 1 99 ? 15.281 -9.055 1.363 1 98.31 99 ALA B C 1
ATOM 2281 O O . ALA B 1 99 ? 15.594 -8.367 2.338 1 98.31 99 ALA B O 1
ATOM 2282 N N . TRP B 1 100 ? 14.172 -8.875 0.721 1 98.06 100 TRP B N 1
ATOM 2283 C CA . TRP B 1 100 ? 13.234 -7.828 1.114 1 98.06 100 TRP B CA 1
ATOM 2284 C C . TRP B 1 100 ? 12.719 -8.062 2.529 1 98.06 100 TRP B C 1
ATOM 2286 O O . TRP B 1 100 ? 12.688 -7.137 3.348 1 98.06 100 TRP B O 1
ATOM 2296 N N . LEU B 1 101 ? 12.281 -9.281 2.848 1 97.75 101 LEU B N 1
ATOM 2297 C CA . LEU B 1 101 ? 11.781 -9.586 4.184 1 97.75 101 LEU B CA 1
ATOM 2298 C C . LEU B 1 101 ? 12.852 -9.336 5.238 1 97.75 101 LEU B C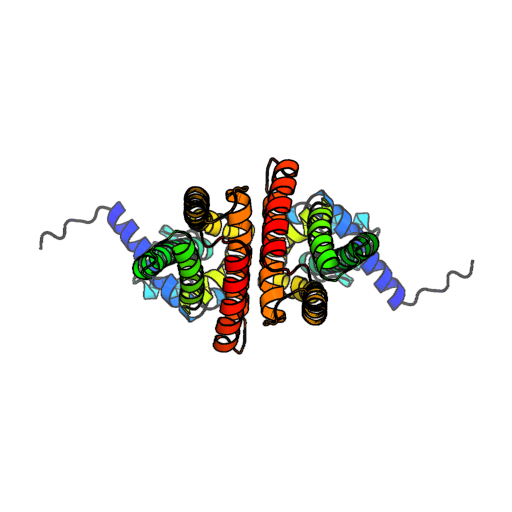 1
ATOM 2300 O O . LEU B 1 101 ? 12.539 -8.883 6.344 1 97.75 101 LEU B O 1
ATOM 2304 N N . GLU B 1 102 ? 14.078 -9.617 4.887 1 96.88 102 GLU B N 1
ATOM 2305 C CA . GLU B 1 102 ? 15.188 -9.367 5.801 1 96.88 102 GLU B CA 1
ATOM 2306 C C . GLU B 1 102 ? 15.422 -7.875 6 1 96.88 102 GLU B C 1
ATOM 2308 O O . GLU B 1 102 ? 15.469 -7.395 7.133 1 96.88 102 GLU B O 1
ATOM 2313 N N . VAL B 1 103 ? 15.523 -7.121 4.953 1 98.06 103 VAL B N 1
ATOM 2314 C CA . VAL B 1 103 ? 15.852 -5.703 4.996 1 98.06 103 VAL B CA 1
ATOM 2315 C C . VAL B 1 103 ? 14.719 -4.922 5.648 1 98.06 103 VAL B C 1
ATOM 2317 O O . VAL B 1 103 ? 14.953 -4.016 6.449 1 98.06 103 VAL B O 1
ATOM 2320 N N . ALA B 1 104 ? 13.484 -5.27 5.344 1 97.56 104 ALA B N 1
ATOM 2321 C CA . ALA B 1 104 ? 12.32 -4.586 5.898 1 97.56 104 ALA B CA 1
ATOM 2322 C C . ALA B 1 104 ? 12.219 -4.805 7.406 1 97.56 104 ALA B C 1
ATOM 2324 O O . ALA B 1 104 ? 11.562 -4.035 8.109 1 97.56 104 ALA B O 1
ATOM 2325 N N . GLY B 1 105 ? 12.828 -5.863 7.875 1 96.31 105 GLY B N 1
ATOM 2326 C CA . GLY B 1 105 ? 12.805 -6.188 9.289 1 96.31 105 GLY B CA 1
ATOM 2327 C C . GLY B 1 105 ? 13.805 -5.383 10.102 1 96.31 105 GLY B C 1
ATOM 2328 O O . GLY B 1 105 ? 13.75 -5.387 11.336 1 96.31 105 GLY B O 1
ATOM 2329 N N . ASP B 1 106 ? 14.773 -4.754 9.422 1 97.19 106 ASP B N 1
ATOM 2330 C CA . ASP B 1 106 ? 15.68 -3.846 10.109 1 97.19 106 ASP B CA 1
ATOM 2331 C C . ASP B 1 106 ? 14.906 -2.758 10.852 1 97.19 106 ASP B C 1
ATOM 2333 O O . ASP B 1 106 ? 14.047 -2.09 10.273 1 97.19 106 ASP B O 1
ATOM 2337 N N . PRO B 1 107 ? 15.188 -2.557 12.117 1 96.75 107 PRO B N 1
ATOM 2338 C CA . PRO B 1 107 ? 14.383 -1.635 12.93 1 96.75 107 PRO B CA 1
ATOM 2339 C C . PRO B 1 107 ? 14.359 -0.218 12.359 1 96.75 107 PRO B C 1
ATOM 2341 O O . PRO B 1 107 ? 13.328 0.456 12.414 1 96.75 107 PRO B O 1
ATOM 2344 N N . GLN B 1 108 ? 15.445 0.202 11.82 1 97.81 108 GLN B N 1
ATOM 2345 C CA . GLN B 1 108 ? 15.492 1.545 11.25 1 97.81 108 GLN B CA 1
ATOM 2346 C C . GLN B 1 108 ? 14.656 1.637 9.977 1 97.81 108 GLN B C 1
ATOM 2348 O O . GLN B 1 108 ? 13.914 2.602 9.789 1 97.81 108 GLN B O 1
ATOM 2353 N N . VAL B 1 109 ? 14.766 0.656 9.117 1 97.81 109 VAL B N 1
ATOM 2354 C CA . VAL B 1 109 ? 13.984 0.608 7.887 1 97.81 109 VAL B CA 1
ATOM 2355 C C . VAL B 1 109 ? 12.5 0.505 8.219 1 97.81 109 VAL B C 1
ATOM 2357 O O . VAL B 1 109 ? 11.68 1.238 7.664 1 97.81 109 VAL B O 1
ATOM 2360 N N . ARG B 1 110 ? 12.195 -0.388 9.164 1 97.19 110 ARG B N 1
ATOM 2361 C CA . ARG B 1 110 ? 10.82 -0.555 9.617 1 97.19 110 ARG B CA 1
ATOM 2362 C C . ARG B 1 110 ? 10.242 0.768 10.109 1 97.19 110 ARG B C 1
ATOM 2364 O O . ARG B 1 110 ? 9.156 1.174 9.68 1 97.19 110 ARG B O 1
ATOM 2371 N N . GLN B 1 111 ? 10.945 1.436 10.945 1 97.69 111 GLN B N 1
ATOM 2372 C CA . GLN B 1 111 ? 10.461 2.664 11.562 1 97.69 111 GLN B CA 1
ATOM 2373 C C . GLN B 1 111 ? 10.336 3.787 10.539 1 97.69 111 GLN B C 1
ATOM 2375 O O . GLN B 1 111 ? 9.289 4.434 10.445 1 97.69 111 GLN B O 1
ATOM 2380 N N . LEU B 1 112 ? 11.359 3.994 9.711 1 98.25 112 LEU B N 1
ATOM 2381 C CA . LEU B 1 112 ? 11.438 5.16 8.836 1 98.25 112 LEU B CA 1
ATOM 2382 C C . LEU B 1 112 ? 10.617 4.945 7.57 1 98.25 112 LEU B C 1
ATOM 2384 O O . LEU B 1 112 ? 9.867 5.836 7.152 1 98.25 112 LEU B O 1
ATOM 2388 N N . MET B 1 113 ? 10.68 3.77 6.984 1 97.12 113 MET B N 1
ATOM 2389 C CA . MET B 1 113 ? 10.117 3.545 5.656 1 97.12 113 MET B CA 1
ATOM 2390 C C . MET B 1 113 ? 8.688 3.018 5.754 1 97.12 113 MET B C 1
ATOM 2392 O O . MET B 1 113 ? 7.809 3.449 5.008 1 97.12 113 MET B O 1
ATOM 2396 N N . LEU B 1 114 ? 8.469 2.119 6.684 1 95.44 114 LEU B N 1
ATOM 2397 C CA . LEU B 1 114 ? 7.172 1.455 6.723 1 95.44 114 LEU B CA 1
ATOM 2398 C C . LEU B 1 114 ? 6.207 2.203 7.637 1 95.44 114 LEU B C 1
ATOM 2400 O O . LEU B 1 114 ? 5.055 2.443 7.266 1 95.44 114 LEU B O 1
ATOM 2404 N N . LEU B 1 115 ? 6.68 2.701 8.789 1 94.56 115 LEU B N 1
ATOM 2405 C CA . LEU B 1 115 ? 5.77 3.24 9.789 1 94.56 115 LEU B CA 1
ATOM 2406 C C . LEU B 1 115 ? 5.637 4.754 9.648 1 94.56 115 LEU B C 1
ATOM 2408 O O . LEU B 1 115 ? 4.531 5.293 9.734 1 94.56 115 LEU B O 1
ATOM 2412 N N . ASP B 1 116 ? 6.699 5.5 9.328 1 96.69 116 ASP B N 1
ATOM 2413 C CA . ASP B 1 116 ? 6.66 6.957 9.367 1 96.69 116 ASP B CA 1
ATOM 2414 C C . ASP B 1 116 ? 6.453 7.543 7.973 1 96.69 116 ASP B C 1
ATOM 2416 O O . ASP B 1 116 ? 5.609 8.422 7.781 1 96.69 116 ASP B O 1
ATOM 2420 N N . ALA B 1 117 ? 7.141 7.082 6.926 1 97 117 ALA B N 1
ATOM 2421 C CA . ALA B 1 117 ? 7.301 7.766 5.645 1 97 117 ALA B CA 1
ATOM 2422 C C . ALA B 1 117 ? 5.957 7.941 4.945 1 97 117 ALA B C 1
ATOM 2424 O O . ALA B 1 117 ? 5.625 9.039 4.488 1 97 117 ALA B O 1
ATOM 2425 N N . PRO B 1 118 ? 5.113 6.875 4.953 1 94 118 PRO B N 1
ATOM 2426 C CA . PRO B 1 118 ? 3.842 7.059 4.25 1 94 118 PRO B CA 1
ATOM 2427 C C . PRO B 1 118 ? 3 8.188 4.84 1 94 118 PRO B C 1
ATOM 2429 O O . PRO B 1 118 ? 2.303 8.891 4.102 1 94 118 PRO B O 1
ATOM 2432 N N . SER B 1 119 ? 3.117 8.438 6.109 1 92.56 119 SER B N 1
ATOM 2433 C CA . SER B 1 119 ? 2.314 9.453 6.785 1 92.56 119 SER B CA 1
ATOM 2434 C C . SER B 1 119 ? 2.979 10.82 6.707 1 92.56 119 SER B C 1
ATOM 2436 O O . SER B 1 119 ? 2.318 11.82 6.422 1 92.56 119 SER B O 1
ATOM 2438 N N . VAL B 1 120 ? 4.219 10.844 6.91 1 94.88 120 VAL B N 1
ATOM 2439 C CA . VAL B 1 120 ? 4.934 12.117 7.031 1 94.88 120 VAL B CA 1
ATOM 2440 C C . VAL B 1 120 ? 5.082 12.758 5.652 1 94.88 120 VAL B C 1
ATOM 2442 O O . VAL B 1 120 ? 4.859 13.961 5.496 1 94.88 120 VAL B O 1
ATOM 2445 N N . LEU B 1 121 ? 5.473 11.992 4.645 1 95.06 121 LEU B N 1
ATOM 2446 C CA . LEU B 1 121 ? 5.652 12.523 3.297 1 95.06 121 LEU B CA 1
ATOM 2447 C C . LEU B 1 121 ? 4.305 12.719 2.607 1 95.06 121 LEU B C 1
ATOM 2449 O O . LEU B 1 121 ? 4.184 13.539 1.693 1 95.06 121 LEU B O 1
ATOM 2453 N N . GLY B 1 122 ? 3.324 11.938 3.068 1 92.12 122 GLY B N 1
ATOM 2454 C CA . GLY B 1 122 ? 2.105 11.75 2.297 1 92.12 122 GLY B CA 1
ATOM 2455 C C . GLY B 1 122 ? 2.186 10.594 1.318 1 92.12 122 GLY B C 1
ATOM 2456 O O . GLY B 1 122 ? 3.219 10.383 0.682 1 92.12 122 GLY B O 1
ATOM 2457 N N . TRP B 1 123 ? 1.113 9.969 1.148 1 90.31 123 TRP B N 1
ATOM 2458 C CA . TRP B 1 123 ? 1.074 8.703 0.422 1 90.31 123 TRP B CA 1
ATOM 2459 C C . TRP B 1 123 ? 1.548 8.891 -1.016 1 90.31 123 TRP B C 1
ATOM 2461 O O . TRP B 1 123 ? 2.352 8.094 -1.516 1 90.31 123 TRP B O 1
ATOM 2471 N N . ALA B 1 124 ? 1.088 9.875 -1.655 1 89.56 124 ALA B N 1
ATOM 2472 C CA . ALA B 1 124 ? 1.437 10.086 -3.059 1 89.56 124 ALA B CA 1
ATOM 2473 C C . ALA B 1 124 ? 2.938 10.297 -3.225 1 89.56 124 ALA B C 1
ATOM 2475 O O . ALA B 1 124 ? 3.568 9.68 -4.082 1 89.56 124 ALA B O 1
ATOM 2476 N N . ASP B 1 125 ? 3.5 11.148 -2.352 1 92.81 125 ASP B N 1
ATOM 2477 C CA . ASP B 1 125 ? 4.93 11.43 -2.416 1 92.81 125 ASP B CA 1
ATOM 2478 C C . ASP B 1 125 ? 5.75 10.203 -2.033 1 92.81 125 ASP B C 1
ATOM 2480 O O . ASP B 1 125 ? 6.781 9.914 -2.652 1 92.81 125 ASP B O 1
ATOM 2484 N N . PHE B 1 126 ? 5.266 9.523 -1.056 1 93.94 126 PHE B N 1
ATOM 2485 C CA . PHE B 1 126 ? 5.977 8.328 -0.624 1 93.94 126 PHE B CA 1
ATOM 2486 C C . PHE B 1 126 ? 5.969 7.266 -1.722 1 93.94 126 PHE B C 1
ATOM 2488 O O . PHE B 1 126 ? 7.008 6.684 -2.031 1 93.94 126 PHE B O 1
ATOM 2495 N N . ARG B 1 127 ? 4.832 7.008 -2.301 1 91.12 127 ARG B N 1
ATOM 2496 C CA . ARG B 1 127 ? 4.703 6.016 -3.365 1 91.12 127 ARG B CA 1
ATOM 2497 C C . ARG B 1 127 ? 5.598 6.367 -4.551 1 91.12 127 ARG B C 1
ATOM 2499 O O . ARG B 1 127 ? 6.27 5.5 -5.105 1 91.12 127 ARG B O 1
ATOM 2506 N N . ASP B 1 128 ? 5.629 7.598 -4.895 1 92.44 128 ASP B N 1
ATOM 2507 C CA . ASP B 1 128 ? 6.477 8.055 -5.992 1 92.44 128 ASP B CA 1
ATOM 2508 C C . ASP B 1 128 ? 7.953 7.801 -5.684 1 92.44 128 ASP B C 1
ATOM 2510 O O . ASP B 1 128 ? 8.695 7.305 -6.539 1 92.44 128 ASP B O 1
ATOM 2514 N N . LEU B 1 129 ? 8.344 8.141 -4.523 1 93.81 129 LEU B N 1
ATOM 2515 C CA . LEU B 1 129 ? 9.734 7.957 -4.098 1 93.81 129 LEU B CA 1
ATOM 2516 C C . LEU B 1 129 ? 10.102 6.477 -4.098 1 93.81 129 LEU B C 1
ATOM 2518 O O . LEU B 1 129 ? 11.141 6.094 -4.648 1 93.81 129 LEU B O 1
ATOM 2522 N N . ALA B 1 130 ? 9.273 5.672 -3.49 1 91.75 130 ALA B N 1
ATOM 2523 C CA . ALA B 1 130 ? 9.539 4.238 -3.396 1 91.75 130 ALA B CA 1
ATOM 2524 C C . ALA B 1 130 ? 9.609 3.602 -4.781 1 91.75 130 ALA B C 1
ATOM 2526 O O . ALA B 1 130 ? 10.484 2.768 -5.043 1 91.75 130 ALA B O 1
ATOM 2527 N N . GLN B 1 131 ? 8.766 4.016 -5.691 1 91.88 131 GLN B N 1
ATOM 2528 C CA . GLN B 1 131 ? 8.719 3.455 -7.035 1 91.88 131 GLN B CA 1
ATOM 2529 C C . GLN B 1 131 ? 9.969 3.828 -7.832 1 91.88 131 GLN B C 1
ATOM 2531 O O . GLN B 1 131 ? 10.469 3.025 -8.625 1 91.88 131 GLN B O 1
ATOM 2536 N N . ARG B 1 132 ? 10.406 5.016 -7.633 1 92.69 132 ARG B N 1
ATOM 2537 C CA . ARG B 1 132 ? 11.594 5.484 -8.336 1 92.69 132 ARG B CA 1
ATOM 2538 C C . ARG B 1 132 ? 12.781 4.562 -8.07 1 92.69 132 ARG B C 1
ATOM 2540 O O . ARG B 1 132 ? 13.617 4.352 -8.953 1 92.69 132 ARG B O 1
ATOM 2547 N N . TYR B 1 133 ? 12.781 3.979 -6.98 1 92.69 133 TYR B N 1
ATOM 2548 C CA . TYR B 1 133 ? 13.945 3.184 -6.609 1 92.69 133 TYR B CA 1
ATOM 2549 C C . TYR B 1 133 ? 13.688 1.697 -6.82 1 92.69 133 TYR B C 1
ATOM 2551 O O . TYR B 1 133 ? 14.57 0.958 -7.25 1 92.69 133 TYR B O 1
ATOM 2559 N N . SER B 1 134 ? 12.508 1.245 -6.609 1 94.81 134 SER B N 1
ATOM 2560 C CA . SER B 1 134 ? 12.289 -0.197 -6.559 1 94.81 134 SER B CA 1
ATOM 2561 C C . SER B 1 134 ? 11.805 -0.729 -7.902 1 94.81 134 SER B C 1
ATOM 2563 O O . SER B 1 134 ? 12.078 -1.88 -8.258 1 94.81 134 SER B O 1
ATOM 2565 N N . LEU B 1 135 ? 11.148 0.033 -8.695 1 96.69 135 LEU B N 1
ATOM 2566 C CA . LEU B 1 135 ? 10.453 -0.441 -9.883 1 96.69 135 LEU B CA 1
ATOM 2567 C C . LEU B 1 135 ? 11.438 -0.957 -10.922 1 96.69 135 LEU B C 1
ATOM 2569 O O . LEU B 1 135 ? 11.266 -2.053 -11.461 1 96.69 135 LEU B O 1
ATOM 2573 N N . GLY B 1 136 ? 12.477 -0.158 -11.141 1 95.81 136 GLY B N 1
ATOM 2574 C CA . GLY B 1 136 ? 13.461 -0.558 -12.133 1 95.81 136 GLY B CA 1
ATOM 2575 C C . GLY B 1 136 ? 14.102 -1.897 -11.828 1 95.81 136 GLY B C 1
ATOM 2576 O O . GLY B 1 136 ? 14.234 -2.744 -12.719 1 95.81 136 GLY B O 1
ATOM 2577 N N . MET B 1 137 ? 14.5 -2.082 -10.617 1 94.94 137 MET B N 1
ATOM 2578 C CA . MET B 1 137 ? 15.117 -3.336 -10.195 1 94.94 137 MET B CA 1
ATOM 2579 C C . MET B 1 137 ? 14.148 -4.504 -10.375 1 94.94 137 MET B C 1
ATOM 2581 O O . MET B 1 137 ? 14.539 -5.562 -10.875 1 94.94 137 MET B O 1
ATOM 2585 N N . THR B 1 138 ? 12.938 -4.363 -9.992 1 97.75 138 THR B N 1
ATOM 2586 C CA . THR B 1 138 ? 11.945 -5.422 -10.094 1 97.75 138 THR B CA 1
ATOM 2587 C C . THR B 1 138 ? 11.656 -5.758 -11.555 1 97.75 138 THR B C 1
ATOM 2589 O O . THR B 1 138 ? 11.594 -6.93 -11.922 1 97.75 138 THR B O 1
ATOM 2592 N N . GLU B 1 139 ? 11.547 -4.734 -12.398 1 98.25 139 GLU B N 1
ATOM 2593 C CA . GLU B 1 139 ? 11.32 -4.957 -13.828 1 98.25 139 GLU B CA 1
ATOM 2594 C C . GLU B 1 139 ? 12.469 -5.742 -14.453 1 98.25 139 GLU B C 1
ATOM 2596 O O . GLU B 1 139 ? 12.242 -6.625 -15.281 1 98.25 139 GLU B O 1
ATOM 2601 N N . GLN B 1 140 ? 13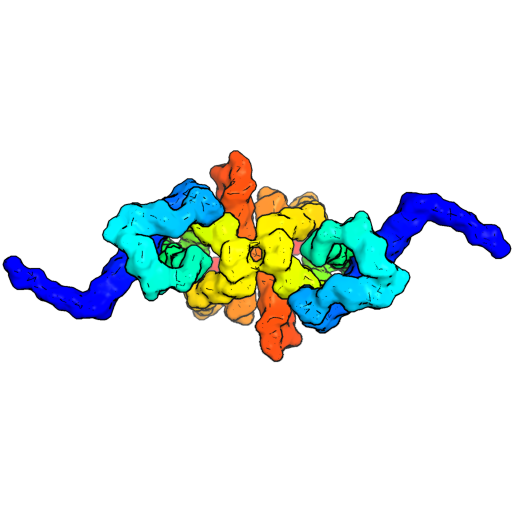.633 -5.383 -14.055 1 97.75 140 GLN B N 1
ATOM 2602 C CA . GLN B 1 140 ? 14.797 -6.07 -14.602 1 97.75 140 GLN B CA 1
ATOM 2603 C C . GLN B 1 140 ? 14.781 -7.551 -14.227 1 97.75 140 GLN B C 1
ATOM 2605 O O . GLN B 1 140 ? 15.039 -8.406 -15.078 1 97.75 140 GLN B O 1
ATOM 2610 N N . LEU B 1 141 ? 14.516 -7.859 -13.016 1 97.75 141 LEU B N 1
ATOM 2611 C CA . LEU B 1 141 ? 14.438 -9.242 -12.562 1 97.75 141 LEU B CA 1
ATOM 2612 C C . LEU B 1 141 ? 13.383 -10.016 -13.344 1 97.75 141 LEU B C 1
ATOM 2614 O O . LEU B 1 141 ? 13.633 -11.141 -13.789 1 97.75 141 LEU B O 1
ATOM 2618 N N . LEU B 1 142 ? 12.25 -9.391 -13.539 1 98.38 142 LEU B N 1
ATOM 2619 C CA . LEU B 1 142 ? 11.133 -10.047 -14.219 1 98.38 142 LEU B CA 1
ATOM 2620 C C . LEU B 1 142 ? 11.438 -10.227 -15.703 1 98.38 142 LEU B C 1
ATOM 2622 O O . LEU B 1 142 ? 11.148 -11.281 -16.281 1 98.38 142 LEU B O 1
ATOM 2626 N N . ALA B 1 143 ? 12 -9.203 -16.297 1 98.5 143 ALA B N 1
ATOM 2627 C CA . ALA B 1 143 ? 12.352 -9.273 -17.719 1 98.5 143 ALA B CA 1
ATOM 2628 C C . ALA B 1 143 ? 13.367 -10.383 -17.969 1 98.5 143 ALA B C 1
ATOM 2630 O O . ALA B 1 143 ? 13.273 -11.094 -18.969 1 98.5 143 ALA B O 1
ATOM 2631 N N . GLU B 1 144 ? 14.328 -10.531 -17.125 1 98 144 GLU B N 1
ATOM 2632 C CA . GLU B 1 144 ? 15.328 -11.594 -17.266 1 98 144 GLU B CA 1
ATOM 2633 C C . GLU B 1 144 ? 14.688 -12.969 -17.156 1 98 144 GLU B C 1
ATOM 2635 O O . GLU B 1 144 ? 15.062 -13.898 -17.875 1 98 144 GLU B O 1
ATOM 2640 N N . ALA B 1 145 ? 13.766 -13.109 -16.25 1 98.25 145 ALA B N 1
ATOM 2641 C CA . ALA B 1 145 ? 13.086 -14.391 -16.078 1 98.25 145 ALA B CA 1
ATOM 2642 C C . ALA B 1 145 ? 12.266 -14.742 -17.312 1 98.25 145 ALA B C 1
ATOM 2644 O O . ALA B 1 145 ? 12.195 -15.906 -17.719 1 98.25 145 ALA B O 1
ATOM 2645 N N . ILE B 1 146 ? 11.609 -13.711 -17.891 1 98.12 146 ILE B N 1
ATOM 2646 C CA . ILE B 1 146 ? 10.844 -13.914 -19.125 1 98.12 146 ILE B CA 1
ATOM 2647 C C . ILE B 1 146 ? 11.781 -14.32 -20.25 1 98.12 146 ILE B C 1
ATOM 2649 O O . ILE B 1 146 ? 11.5 -15.273 -20.984 1 98.12 146 ILE B O 1
ATOM 2653 N N . ARG B 1 147 ? 12.867 -13.641 -20.359 1 97.69 147 ARG B N 1
ATOM 2654 C CA . ARG B 1 147 ? 13.844 -13.938 -21.406 1 97.69 147 ARG B CA 1
ATOM 2655 C C . ARG B 1 147 ? 14.375 -15.359 -21.281 1 97.69 147 ARG B C 1
ATOM 2657 O O . ARG B 1 147 ? 14.602 -16.031 -22.281 1 97.69 147 ARG B O 1
ATOM 2664 N N . ALA B 1 148 ? 14.578 -15.812 -20.094 1 97.44 148 ALA B N 1
ATOM 2665 C CA . ALA B 1 148 ? 15.125 -17.141 -19.828 1 97.44 148 ALA B CA 1
ATOM 2666 C C . ALA B 1 148 ? 14.055 -18.219 -19.969 1 97.44 148 ALA B C 1
ATOM 2668 O O . ALA B 1 148 ? 14.344 -19.406 -19.828 1 97.44 148 ALA B O 1
ATOM 2669 N N . GLY B 1 149 ? 12.82 -17.844 -20.172 1 97.25 149 GLY B N 1
ATOM 2670 C CA . GLY B 1 149 ? 11.727 -18.797 -20.312 1 97.25 149 GLY B CA 1
ATOM 2671 C C . GLY B 1 149 ? 11.242 -19.359 -18.984 1 97.25 149 GLY B C 1
ATOM 2672 O O . GLY B 1 149 ? 10.547 -20.375 -18.953 1 97.25 149 GLY B O 1
ATOM 2673 N N . GLN B 1 150 ? 11.555 -18.688 -17.891 1 97.75 150 GLN B N 1
ATOM 2674 C CA . GLN B 1 150 ? 11.188 -19.156 -16.562 1 97.75 150 GLN B CA 1
ATOM 2675 C C . GLN B 1 150 ? 9.953 -18.422 -16.047 1 97.75 150 GLN B C 1
ATOM 2677 O O . GLN B 1 150 ? 9.461 -18.719 -14.945 1 97.75 150 GLN B O 1
ATOM 2682 N N . LEU B 1 151 ? 9.562 -17.453 -16.75 1 97.31 151 LEU B N 1
ATOM 2683 C CA . LEU B 1 151 ? 8.328 -16.703 -16.531 1 97.31 151 LEU B CA 1
ATOM 2684 C C . LEU B 1 151 ? 7.602 -16.469 -17.844 1 97.31 151 LEU B C 1
ATOM 2686 O O . LEU B 1 151 ? 8.219 -16.109 -18.844 1 97.31 151 LEU B O 1
ATOM 2690 N N . ALA B 1 152 ? 6.281 -16.75 -17.844 1 96.69 152 ALA B N 1
ATOM 2691 C CA . ALA B 1 152 ? 5.492 -16.562 -19.062 1 96.69 152 ALA B CA 1
ATOM 2692 C C . ALA B 1 152 ? 5.531 -15.102 -19.516 1 96.69 152 ALA B C 1
ATOM 2694 O O . ALA B 1 152 ? 5.508 -14.188 -18.688 1 96.69 152 ALA B O 1
ATOM 2695 N N . ARG B 1 153 ? 5.508 -14.914 -20.844 1 97.62 153 ARG B N 1
ATOM 2696 C CA . ARG B 1 153 ? 5.434 -13.562 -21.391 1 97.62 153 ARG B CA 1
ATOM 2697 C C . ARG B 1 153 ? 4.16 -12.859 -20.938 1 97.62 153 ARG B C 1
ATOM 2699 O O . ARG B 1 153 ? 3.059 -13.391 -21.109 1 97.62 153 ARG B O 1
ATOM 2706 N N . GLN B 1 154 ? 4.355 -11.664 -20.438 1 98.12 154 GLN B N 1
ATOM 2707 C CA . GLN B 1 154 ? 3.271 -10.836 -19.906 1 98.12 154 GLN B CA 1
ATOM 2708 C C . GLN B 1 154 ? 3.742 -9.414 -19.656 1 98.12 154 GLN B C 1
ATOM 2710 O O . GLN B 1 154 ? 4.941 -9.125 -19.703 1 98.12 154 GLN B O 1
ATOM 2715 N N . PRO B 1 155 ? 2.812 -8.469 -19.359 1 98.56 155 PRO B N 1
ATOM 2716 C CA . PRO B 1 155 ? 3.227 -7.09 -19.109 1 98.56 155 PRO B CA 1
ATOM 2717 C C . PRO B 1 155 ? 4.137 -6.957 -17.891 1 98.56 155 PRO B C 1
ATOM 2719 O O . PRO B 1 155 ? 3.721 -7.266 -16.766 1 98.56 155 PRO B O 1
ATOM 2722 N N . VAL B 1 156 ? 5.309 -6.426 -18.094 1 98.5 156 VAL B N 1
ATOM 2723 C CA . VAL B 1 156 ? 6.352 -6.453 -17.062 1 98.5 156 VAL B CA 1
ATOM 2724 C C . VAL B 1 156 ? 6.07 -5.383 -16.016 1 98.5 156 VAL B C 1
ATOM 2726 O O . VAL B 1 156 ? 6.129 -5.652 -14.812 1 98.5 156 VAL B O 1
ATOM 2729 N N . ARG B 1 157 ? 5.754 -4.164 -16.5 1 97.94 157 ARG B N 1
ATOM 2730 C CA . ARG B 1 157 ? 5.59 -3.062 -15.555 1 97.94 157 ARG B CA 1
ATOM 2731 C C . ARG B 1 157 ? 4.402 -3.303 -14.633 1 97.94 157 ARG B C 1
ATOM 2733 O O . ARG B 1 157 ? 4.523 -3.186 -13.406 1 97.94 157 ARG B O 1
ATOM 2740 N N . PRO B 1 158 ? 3.182 -3.754 -15.117 1 98.5 158 PRO B N 1
ATOM 2741 C CA . PRO B 1 158 ? 2.072 -4.098 -14.219 1 98.5 158 PRO B CA 1
ATOM 2742 C C . PRO B 1 158 ? 2.42 -5.23 -13.258 1 98.5 158 PRO B C 1
ATOM 2744 O O . PRO B 1 158 ? 2.07 -5.172 -12.078 1 98.5 158 PRO B O 1
ATOM 2747 N N . LEU B 1 159 ? 3.133 -6.188 -13.75 1 98.62 159 LEU B N 1
ATOM 2748 C CA . LEU B 1 159 ? 3.525 -7.289 -12.875 1 98.62 159 LEU B CA 1
ATOM 2749 C C . LEU B 1 159 ? 4.449 -6.801 -11.766 1 98.62 159 LEU B C 1
ATOM 2751 O O . LEU B 1 159 ? 4.312 -7.207 -10.609 1 98.62 159 LEU B O 1
ATOM 2755 N N . ALA B 1 160 ? 5.379 -5.957 -12.141 1 98.5 160 ALA B N 1
ATOM 2756 C CA . ALA B 1 160 ? 6.293 -5.395 -11.148 1 98.5 160 ALA B CA 1
ATOM 2757 C C . ALA B 1 160 ? 5.527 -4.652 -10.062 1 98.5 160 ALA B C 1
ATOM 2759 O O . ALA B 1 160 ? 5.781 -4.855 -8.867 1 98.5 160 ALA B O 1
ATOM 2760 N N . HIS B 1 161 ? 4.582 -3.795 -10.438 1 98 161 HIS B N 1
ATOM 2761 C CA . HIS B 1 161 ? 3.762 -3.062 -9.477 1 98 161 HIS B CA 1
ATOM 2762 C C . HIS B 1 161 ? 3.002 -4.012 -8.562 1 98 161 HIS B C 1
ATOM 2764 O O . HIS B 1 161 ? 3.029 -3.855 -7.336 1 98 161 HIS B O 1
ATOM 2770 N N . VAL B 1 162 ? 2.398 -4.969 -9.102 1 98.25 162 VAL B N 1
ATOM 2771 C CA . VAL B 1 162 ? 1.579 -5.922 -8.359 1 98.25 162 VAL B CA 1
ATOM 2772 C C . VAL B 1 162 ? 2.443 -6.66 -7.34 1 98.25 162 VAL B C 1
ATOM 2774 O O . VAL B 1 162 ? 2.066 -6.793 -6.172 1 98.25 162 VAL B O 1
ATOM 2777 N N . LEU B 1 163 ? 3.609 -7.109 -7.719 1 98.31 163 LEU B N 1
ATOM 2778 C CA . LEU B 1 163 ? 4.5 -7.848 -6.828 1 98.31 163 LEU B CA 1
ATOM 2779 C C . LEU B 1 163 ? 5.059 -6.934 -5.742 1 98.31 163 LEU B C 1
ATOM 2781 O O . LEU B 1 163 ? 5.195 -7.348 -4.59 1 98.31 163 LEU B O 1
ATOM 2785 N N . ILE B 1 164 ? 5.391 -5.719 -6.117 1 97.12 164 ILE B N 1
ATOM 2786 C CA . ILE B 1 164 ? 5.848 -4.75 -5.133 1 97.12 164 ILE B CA 1
ATOM 2787 C C . ILE B 1 164 ? 4.758 -4.52 -4.09 1 97.12 164 ILE B C 1
ATOM 2789 O O . ILE B 1 164 ? 5.031 -4.508 -2.887 1 97.12 164 ILE B O 1
ATOM 2793 N N . GLY B 1 165 ? 3.5 -4.344 -4.527 1 96.75 165 GLY B N 1
ATOM 2794 C CA . GLY B 1 165 ? 2.387 -4.207 -3.604 1 96.75 165 GLY B CA 1
ATOM 2795 C C . GLY B 1 165 ? 2.256 -5.379 -2.648 1 96.75 165 GLY B C 1
ATOM 2796 O O . GLY B 1 165 ? 2.055 -5.188 -1.448 1 96.75 165 GLY B O 1
ATOM 2797 N N . ALA B 1 166 ? 2.355 -6.574 -3.17 1 97.88 166 ALA B N 1
ATOM 2798 C CA . ALA B 1 166 ? 2.291 -7.793 -2.361 1 97.88 166 ALA B CA 1
ATOM 2799 C C . ALA B 1 166 ? 3.408 -7.82 -1.322 1 97.88 166 ALA B C 1
ATOM 2801 O O . ALA B 1 166 ? 3.158 -8.062 -0.14 1 97.88 166 ALA B O 1
ATOM 2802 N N . LEU B 1 167 ? 4.613 -7.543 -1.739 1 97.69 167 LEU B N 1
ATOM 2803 C CA . LEU B 1 167 ? 5.789 -7.59 -0.878 1 97.69 167 LEU B CA 1
ATOM 2804 C C . LEU B 1 167 ? 5.715 -6.512 0.199 1 97.69 167 LEU B C 1
ATOM 2806 O O . LEU B 1 167 ? 6.035 -6.77 1.362 1 97.69 167 LEU B O 1
ATOM 2810 N N . ASP B 1 168 ? 5.301 -5.355 -0.212 1 95.31 168 ASP B N 1
ATOM 2811 C CA . ASP B 1 168 ? 5.211 -4.258 0.744 1 95.31 168 ASP B CA 1
ATOM 2812 C C . ASP B 1 168 ? 4.141 -4.531 1.799 1 95.31 168 ASP B C 1
ATOM 2814 O O . ASP B 1 168 ? 4.332 -4.23 2.979 1 95.31 168 ASP B O 1
ATOM 2818 N N . GLU B 1 169 ? 3.051 -5.098 1.384 1 96.31 169 GLU B N 1
ATOM 2819 C CA . GLU B 1 169 ? 2.02 -5.445 2.357 1 96.31 169 GLU B CA 1
ATOM 2820 C C . GLU B 1 169 ? 2.502 -6.539 3.307 1 96.31 169 GLU B C 1
ATOM 2822 O O . GLU B 1 169 ? 2.164 -6.531 4.492 1 96.31 169 GLU B O 1
ATOM 2827 N N . ALA B 1 170 ? 3.242 -7.48 2.822 1 97.56 170 ALA B N 1
ATOM 2828 C CA . ALA B 1 170 ? 3.832 -8.508 3.676 1 97.56 170 ALA B CA 1
ATOM 2829 C C . ALA B 1 170 ? 4.738 -7.891 4.738 1 97.56 170 ALA B C 1
ATOM 2831 O O . ALA B 1 170 ? 4.652 -8.242 5.918 1 97.56 170 ALA B O 1
ATOM 2832 N N . ALA B 1 171 ? 5.566 -7.02 4.285 1 96.88 171 ALA B N 1
ATOM 2833 C CA . ALA B 1 171 ? 6.477 -6.348 5.211 1 96.88 171 ALA B CA 1
ATOM 2834 C C . ALA B 1 171 ? 5.699 -5.551 6.254 1 96.88 171 ALA B C 1
ATOM 2836 O O . ALA B 1 171 ? 6.066 -5.531 7.43 1 96.88 171 ALA B O 1
ATOM 2837 N N . MET B 1 172 ? 4.652 -4.898 5.836 1 94.94 172 MET B N 1
ATOM 2838 C CA . MET B 1 172 ? 3.818 -4.105 6.734 1 94.94 172 MET B CA 1
ATOM 2839 C C . MET B 1 172 ? 3.135 -4.992 7.77 1 94.94 172 MET B C 1
ATOM 2841 O O . MET B 1 172 ? 3.049 -4.633 8.945 1 94.94 172 MET B O 1
ATOM 2845 N N . LEU B 1 173 ? 2.645 -6.105 7.328 1 96.12 173 LEU B N 1
ATOM 2846 C CA . LEU B 1 173 ? 2.016 -7.066 8.227 1 96.12 173 LEU B CA 1
ATOM 2847 C C . LEU B 1 173 ? 2.977 -7.488 9.328 1 96.12 173 LEU B C 1
ATOM 2849 O O . LEU B 1 173 ? 2.609 -7.504 10.508 1 96.12 173 LEU B O 1
ATOM 2853 N N . VAL B 1 174 ? 4.16 -7.758 8.977 1 97.44 174 VAL B N 1
ATOM 2854 C CA . VAL B 1 174 ? 5.184 -8.156 9.938 1 97.44 174 VAL B CA 1
ATOM 2855 C C . VAL B 1 174 ? 5.516 -6.98 10.852 1 97.44 174 VAL B C 1
ATOM 2857 O O . VAL B 1 174 ? 5.582 -7.137 12.078 1 97.44 174 VAL B O 1
ATOM 2860 N N . ALA B 1 175 ? 5.617 -5.793 10.25 1 95.31 175 ALA B N 1
ATOM 2861 C CA . ALA B 1 175 ? 6.078 -4.598 10.945 1 95.31 175 ALA B CA 1
ATOM 2862 C C . ALA B 1 175 ? 5.09 -4.176 12.031 1 95.31 175 ALA B C 1
ATOM 2864 O O . ALA B 1 175 ? 5.473 -3.559 13.023 1 95.31 175 ALA B O 1
ATOM 2865 N N . THR B 1 176 ? 3.848 -4.508 11.875 1 94.06 176 THR B N 1
ATOM 2866 C CA . THR B 1 176 ? 2.818 -4.012 12.789 1 94.06 176 THR B CA 1
ATOM 2867 C C . THR B 1 176 ? 2.303 -5.137 13.68 1 94.06 176 THR B C 1
ATOM 2869 O O . THR B 1 176 ? 1.291 -4.977 14.367 1 94.06 176 THR B O 1
ATOM 2872 N N . SER B 1 177 ? 2.947 -6.242 13.641 1 94.88 177 SER B N 1
ATOM 2873 C CA . SER B 1 177 ? 2.498 -7.41 14.391 1 94.88 177 SER B CA 1
ATOM 2874 C C . SER B 1 177 ? 3.137 -7.457 15.773 1 94.88 177 SER B C 1
ATOM 2876 O O . SER B 1 177 ? 4.25 -6.965 15.969 1 94.88 177 SER B O 1
ATOM 2878 N N . ASP B 1 178 ? 2.4 -8.133 16.703 1 95.44 178 ASP B N 1
ATOM 2879 C CA . ASP B 1 178 ? 2.953 -8.414 18.016 1 95.44 178 ASP B CA 1
ATOM 2880 C C . ASP B 1 178 ? 3.801 -9.688 17.984 1 95.44 178 ASP B C 1
ATOM 2882 O O . ASP B 1 178 ? 4.5 -9.992 18.953 1 95.44 178 ASP B O 1
ATOM 2886 N N . GLU B 1 179 ? 3.75 -10.43 16.938 1 97.06 179 GLU B N 1
ATOM 2887 C CA . GLU B 1 179 ? 4.531 -11.648 16.75 1 97.06 179 GLU B CA 1
ATOM 2888 C C . GLU B 1 179 ? 5.289 -11.617 15.43 1 97.06 179 GLU B C 1
ATOM 2890 O O . GLU B 1 179 ? 5.07 -12.469 14.562 1 97.06 179 GLU B O 1
ATOM 2895 N N . PRO B 1 180 ? 6.242 -10.719 15.359 1 96.44 180 PRO B N 1
ATOM 2896 C CA . PRO B 1 180 ? 6.867 -10.469 14.055 1 96.44 180 PRO B CA 1
ATOM 2897 C C . PRO B 1 180 ? 7.613 -11.688 13.516 1 96.44 180 PRO B C 1
ATOM 2899 O O . PRO B 1 180 ? 7.621 -11.914 12.305 1 96.44 180 PRO B O 1
ATOM 2902 N N . GLU B 1 181 ? 8.234 -12.461 14.32 1 96.69 181 GLU B N 1
ATOM 2903 C CA . GLU B 1 181 ? 8.984 -13.617 13.828 1 96.69 181 GLU B CA 1
ATOM 2904 C C . GLU B 1 181 ? 8.047 -14.664 13.219 1 96.69 181 GLU B C 1
ATOM 2906 O O . GLU B 1 181 ? 8.336 -15.219 12.156 1 96.69 181 GLU B O 1
ATOM 2911 N N . ARG B 1 182 ? 6.996 -14.906 13.93 1 97.75 182 ARG B N 1
ATOM 2912 C CA . ARG B 1 182 ? 6.012 -15.852 13.406 1 97.75 182 ARG B CA 1
ATOM 2913 C C . ARG B 1 182 ? 5.434 -15.367 12.086 1 97.75 182 ARG B C 1
ATOM 2915 O O . ARG B 1 182 ? 5.355 -16.125 11.117 1 97.75 182 ARG B O 1
ATOM 2922 N N . LEU B 1 183 ? 5.055 -14.133 11.992 1 97.94 183 LEU B N 1
ATOM 2923 C CA . LEU B 1 183 ? 4.441 -13.602 10.781 1 97.94 183 LEU B CA 1
ATOM 2924 C C . LEU B 1 183 ? 5.449 -13.547 9.633 1 97.94 183 LEU B C 1
ATOM 2926 O O . LEU B 1 183 ? 5.082 -13.719 8.469 1 97.94 183 LEU B O 1
ATOM 2930 N N . ARG B 1 184 ? 6.688 -13.273 10 1 97.94 184 ARG B N 1
ATOM 2931 C CA . ARG B 1 184 ? 7.715 -13.289 8.969 1 97.94 184 ARG B CA 1
ATOM 2932 C C . ARG B 1 184 ? 7.836 -14.664 8.328 1 97.94 184 ARG B C 1
ATOM 2934 O O . ARG B 1 184 ? 7.93 -14.781 7.102 1 97.94 184 ARG B O 1
ATOM 2941 N N . ARG B 1 185 ? 7.809 -15.672 9.125 1 98.19 185 ARG B N 1
ATOM 2942 C CA . ARG B 1 185 ? 7.875 -17.031 8.609 1 98.19 185 ARG B CA 1
ATOM 2943 C C . ARG B 1 185 ? 6.664 -17.359 7.746 1 98.19 185 ARG B C 1
ATOM 2945 O O . ARG B 1 185 ? 6.801 -17.922 6.656 1 98.19 185 ARG B O 1
ATOM 2952 N N . GLU B 1 186 ? 5.512 -17.031 8.211 1 98.56 186 GLU B N 1
ATOM 2953 C CA . GLU B 1 186 ? 4.277 -17.328 7.488 1 98.56 186 GLU B CA 1
ATOM 2954 C C . GLU B 1 186 ? 4.199 -16.547 6.18 1 98.56 186 GLU B C 1
ATOM 2956 O O . GLU B 1 186 ? 3.787 -17.094 5.148 1 98.56 186 GLU B O 1
ATOM 2961 N N . THR B 1 187 ? 4.602 -15.312 6.199 1 98.56 187 THR B N 1
ATOM 2962 C CA . THR B 1 187 ? 4.555 -14.484 5 1 98.56 187 THR B CA 1
ATOM 2963 C C . THR B 1 187 ? 5.594 -14.953 3.98 1 98.56 187 THR B C 1
ATOM 2965 O O . THR B 1 187 ? 5.34 -14.922 2.773 1 98.56 187 THR B O 1
ATOM 2968 N N . ARG B 1 188 ? 6.719 -15.359 4.488 1 98.44 188 ARG B N 1
ATOM 2969 C CA . ARG B 1 188 ? 7.727 -15.922 3.602 1 98.44 188 ARG B CA 1
ATOM 2970 C C . ARG B 1 188 ? 7.18 -17.125 2.85 1 98.44 188 ARG B C 1
ATOM 2972 O O . ARG B 1 188 ? 7.363 -17.25 1.637 1 98.44 188 ARG B O 1
ATOM 2979 N N . GLN B 1 189 ? 6.543 -18 3.555 1 98.19 189 GLN B N 1
ATOM 2980 C CA . GLN B 1 189 ? 5.938 -19.188 2.953 1 98.19 189 GLN B CA 1
ATOM 2981 C C . GLN B 1 189 ? 4.934 -18.797 1.871 1 98.19 189 GLN B C 1
ATOM 2983 O O . GLN B 1 189 ? 4.961 -19.344 0.768 1 98.19 189 GLN B O 1
ATOM 2988 N N . VAL B 1 190 ? 4.102 -17.859 2.176 1 98.19 190 VAL B N 1
ATOM 2989 C CA . VAL B 1 190 ? 3.035 -17.406 1.28 1 98.19 190 VAL B CA 1
ATOM 2990 C C . VAL B 1 190 ? 3.641 -16.766 0.035 1 98.19 190 VAL B C 1
ATOM 2992 O O . VAL B 1 190 ? 3.209 -17.047 -1.087 1 98.19 190 VAL B O 1
ATOM 2995 N N . LEU B 1 191 ? 4.637 -15.945 0.207 1 98.38 191 LEU B N 1
ATOM 2996 C CA . LEU B 1 191 ? 5.254 -15.242 -0.91 1 98.38 191 LEU B CA 1
ATOM 2997 C C . LEU B 1 191 ? 5.984 -16.219 -1.83 1 98.38 191 LEU B C 1
ATOM 2999 O O . LEU B 1 191 ? 5.918 -16.078 -3.055 1 98.38 191 LEU B O 1
ATOM 3003 N N . HIS B 1 192 ? 6.688 -17.156 -1.266 1 97.44 192 HIS B N 1
ATOM 3004 C CA . HIS B 1 192 ? 7.387 -18.125 -2.09 1 97.44 192 HIS B CA 1
ATOM 3005 C C . HIS B 1 192 ? 6.402 -18.984 -2.881 1 97.44 192 HIS B C 1
ATOM 3007 O O . HIS B 1 192 ? 6.645 -19.297 -4.047 1 97.44 192 HIS B O 1
ATOM 3013 N N . ARG B 1 193 ? 5.297 -19.375 -2.275 1 95.81 193 ARG B N 1
ATOM 3014 C CA . ARG B 1 193 ? 4.285 -20.125 -3.004 1 95.81 193 ARG B CA 1
ATOM 3015 C C . ARG B 1 193 ? 3.709 -19.312 -4.152 1 95.81 193 ARG B C 1
ATOM 3017 O O . ARG B 1 193 ? 3.516 -19.828 -5.254 1 95.81 193 ARG B O 1
ATOM 3024 N N . LEU B 1 194 ? 3.441 -18.047 -3.861 1 96.38 194 LEU B N 1
ATOM 3025 C CA . LEU B 1 194 ? 2.904 -17.141 -4.871 1 96.38 194 LEU B CA 1
ATOM 3026 C C . LEU B 1 194 ? 3.857 -17.016 -6.055 1 96.38 194 LEU B C 1
ATOM 3028 O O . LEU B 1 194 ? 3.451 -17.203 -7.207 1 96.38 194 LEU B O 1
ATOM 3032 N N . ILE B 1 195 ? 5.102 -16.781 -5.766 1 95.94 195 ILE B N 1
ATOM 3033 C CA . ILE B 1 195 ? 6.121 -16.594 -6.793 1 95.94 195 ILE B CA 1
ATOM 3034 C C . ILE B 1 195 ? 6.352 -17.906 -7.535 1 95.94 195 ILE B C 1
ATOM 3036 O O . ILE B 1 195 ? 6.453 -17.922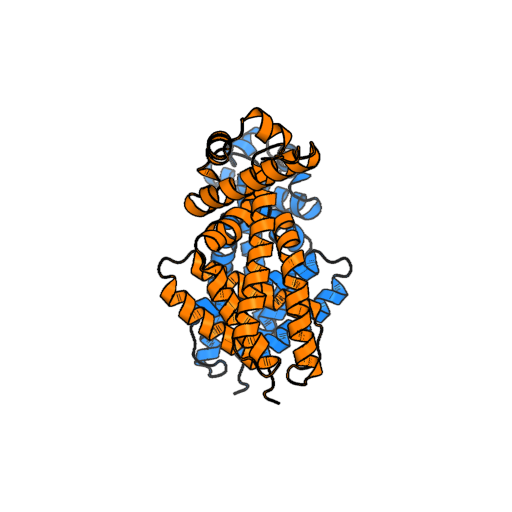 -8.766 1 95.94 195 ILE B O 1
ATOM 3040 N N . ASP B 1 196 ? 6.398 -19 -6.828 1 94.62 196 ASP B N 1
ATOM 3041 C CA . ASP B 1 196 ? 6.629 -20.297 -7.457 1 94.62 196 ASP B CA 1
ATOM 3042 C C . ASP B 1 196 ? 5.477 -20.672 -8.391 1 94.62 196 ASP B C 1
ATOM 3044 O O . ASP B 1 196 ? 5.688 -21.328 -9.406 1 94.62 196 ASP B O 1
ATOM 3048 N N . GLY B 1 197 ? 4.316 -20.234 -8.039 1 93.94 197 GLY B N 1
ATOM 3049 C CA . GLY B 1 197 ? 3.164 -20.5 -8.883 1 93.94 197 GLY B CA 1
ATOM 3050 C C . GLY B 1 197 ? 3.266 -19.828 -10.242 1 93.94 197 GLY B C 1
ATOM 3051 O O . GLY B 1 197 ? 2.689 -20.328 -11.219 1 93.94 197 GLY B O 1
ATOM 3052 N N . MET B 1 198 ? 3.947 -18.781 -10.305 1 93.25 198 MET B N 1
ATOM 3053 C CA . MET B 1 198 ? 4.039 -18.062 -11.57 1 93.25 198 MET B CA 1
ATOM 3054 C C . MET B 1 198 ? 5.273 -18.5 -12.359 1 93.25 198 MET B C 1
ATOM 3056 O O . MET B 1 198 ? 5.375 -18.25 -13.555 1 93.25 198 MET B O 1
ATOM 3060 N N . LEU B 1 199 ? 6.215 -19.078 -11.656 1 93.62 199 LEU B N 1
ATOM 3061 C CA . LEU B 1 199 ? 7.488 -19.422 -12.289 1 93.62 199 LEU B CA 1
ATOM 3062 C C . LEU B 1 199 ? 7.449 -20.812 -12.891 1 93.62 199 LEU B C 1
ATOM 3064 O O . LEU B 1 199 ? 6.793 -21.703 -12.344 1 93.62 199 LEU B O 1
ATOM 3068 N N . ASP B 1 200 ? 8.031 -20.953 -14.031 1 83.31 200 ASP B N 1
ATOM 3069 C CA . ASP B 1 200 ? 8.211 -22.234 -14.703 1 83.31 200 ASP B CA 1
ATOM 3070 C C . ASP B 1 200 ? 9.625 -22.781 -14.508 1 83.31 200 ASP B C 1
ATOM 3072 O O . ASP B 1 200 ? 10.594 -22.016 -14.555 1 83.31 200 ASP B O 1
ATOM 3076 N N . GLU B 1 201 ? 9.758 -23.875 -13.812 1 68 201 GLU B N 1
ATOM 3077 C CA . GLU B 1 201 ? 11.094 -24.438 -13.656 1 68 201 GLU B CA 1
ATOM 3078 C C . GLU B 1 201 ? 11.664 -24.891 -15 1 68 201 GLU B C 1
ATOM 3080 O O . GLU B 1 201 ? 10.945 -25.484 -15.812 1 68 201 GLU B O 1
ATOM 3085 N N . GLY B 1 202 ? 11.891 -24.031 -15.922 1 50.12 202 GLY B N 1
ATOM 3086 C CA . GLY B 1 202 ? 12.508 -24.578 -17.109 1 50.12 202 GLY B CA 1
ATOM 3087 C C . GLY B 1 202 ? 12.695 -26.094 -17.062 1 50.12 202 GLY B C 1
ATOM 3088 O O . GLY B 1 202 ? 12.664 -26.688 -15.977 1 50.12 202 GLY B O 1
#

Nearest PDB structures (foldseek):
  5wm9-assembly1_A  TM=9.786E-01  e=3.634E-23  Mycobacterium tuberculosis H37Rv
  6hs0-assembly1_A  TM=9.952E-01  e=1.390E-22  Mycobacterium tuberculosis H37Rv
  5n1i-assembly1_B  TM=9.942E-01  e=2.233E-21  Mycobacterium tuberculosis H37Rv
  5n1c-assembly1_B  TM=9.905E-01  e=2.035E-21  Mycobacterium tuberculosis H37Rv
  5icj-assembly1_B  TM=9.972E-01  e=6.471E-21  Mycobacterium tuberculosis

InterPro domains:
  IPR001647 DNA-binding HTH domain, TetR-type [PF00440] (19-65)
  IPR001647 DNA-binding HTH domain, TetR-type [PR00455] (19-32)
  IPR001647 DNA-binding HTH domain, TetR-type [PR00455] (40-63)
  IPR001647 DNA-binding HTH domain, TetR-type [PS50977] (13-73)
  IPR009057 Homedomain-like superfamily [SSF46689] (5-83)
  IPR036271 Tetracyclin repressor-like, C-terminal domain superfamily [SSF48498] (88-198)
  IPR049484 Transcriptional regulator Rv0078-like, C-terminal domain [PF21351] (91-198)
  IPR050109 HTH-type, TetR-like transcriptional regulator [PTHR30055] (3-198)

Radius of gyration: 24.2 Å; Cα contacts (8 Å, |Δi|>4): 493; chains: 2; bounding box: 99×58×40 Å

Foldseek 3Di:
DPPVPQDPVRVLVLLLVLLLVLCLVVCLVPNLVPDASVNSCVNSVHDPVSVCVNAVGSLRSLVVNQLVLLVVLLVQLVVQLVPVPDDALLSSVLSSLVSLLVSLPPSSNLRSLQPHCCPSVPVVRSVVSNCVRQQVVQLVSQVRQCVVVFAPDDDSSVVSVVLVVLSSVLSNPLSPDPCNVVSSVVSSVVSNVVSNVRTHPD/DCPPPQDPVRVLVLLLVLLLVLCLVVCLVPNLVPDASVVSCVNSVHDPVSVCVNAVGSLRSLVVNQLVLLVVLLVQLVVQLVPVPDDALLSSVLSSLVSLLVSLPPSSNLRSLQPHCCPSVPVVRSVVSNCVRQQVVQLVSQVRQCVVVFAPDDDSSVVSVVLVVLSSVLSNCLSPDPCNVVSSVVSSVVSNVVSNVRTHPD

Organism: NCBI:txid185642

Secondary structure (DSSP, 8-state):
-------HHHHHHHHHHHHHHHHHHHHHHH-GGG--HHHHHHHHT--HHHHHHH-SSHHHHHHHHHHHHHHHHHHHHHHHHHHTT--SHHHHHHHHHHHHHHHHTSHHHIIIIIIIHHHHT-HHHHHHHHHHHHHHHHHHHHHHHHHTTSB-S--HHHHHHHHHHHHHHHHHHHHT-S-HHHHHHHHHHHHHHHHHHHB---/-------HHHHHHHHHHHHHHHHHHHHHHH-GGG--HHHHHHHHT--HHHHHHH-SSHHHHHHHHHHHHHHHHHHHHHHHHHHTT--SHHHHHHHHHHHHHHHHTSHHHIIIIIIIHHHHT-HHHHHHHHHHHHHHHHHHHHHHHHHTTSB-S--HHHHHHHHHHHHHHHHHHHHT-S-HHHHHHHHHHHHHHHHHHHB---

Solvent-accessible surface area (backbone atoms only — not comparable to full-atom values): 21028 Å² total; per-residue (Å²): 133,84,68,74,76,66,50,72,66,52,50,50,49,50,50,48,51,34,41,37,53,31,39,41,53,51,26,25,72,64,31,66,89,73,53,58,64,67,61,29,24,57,70,37,71,46,51,65,68,60,47,52,72,73,28,90,43,70,65,58,44,46,52,53,29,51,52,52,49,49,52,50,50,53,52,49,39,53,49,44,28,67,67,59,68,51,84,46,49,62,43,36,54,56,33,43,54,54,30,48,56,55,54,49,62,36,61,44,47,29,37,40,59,66,66,39,33,34,51,74,62,24,36,70,54,33,51,51,54,54,43,70,64,47,46,62,58,43,32,50,49,52,51,48,14,34,73,70,54,25,26,75,89,67,65,51,67,51,42,34,46,23,51,50,22,18,53,52,35,40,43,46,54,25,69,73,43,95,51,37,69,61,43,44,53,47,34,50,53,45,51,51,48,46,51,53,29,48,42,44,77,112,132,83,69,74,76,66,49,73,66,52,49,50,50,50,51,49,51,33,42,37,53,31,38,42,55,52,27,27,72,65,31,66,89,72,54,57,64,69,61,29,23,57,70,39,69,46,51,64,67,59,47,51,72,72,28,91,43,70,64,58,45,46,51,53,29,50,53,52,50,49,53,51,50,54,51,48,40,54,51,44,28,68,68,60,68,52,84,46,48,63,43,36,53,55,32,41,55,55,31,47,58,53,53,48,62,36,60,44,46,31,36,41,58,66,66,40,32,34,50,74,66,23,36,70,55,32,52,53,54,52,42,70,64,48,47,63,59,44,33,51,51,51,50,49,15,33,74,71,56,25,24,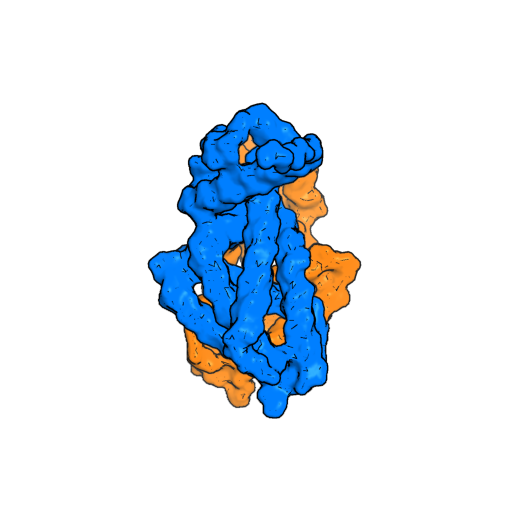74,89,68,64,51,66,52,41,34,46,22,50,49,24,19,51,52,34,41,45,46,54,26,70,72,43,97,50,37,70,62,43,44,54,46,34,50,54,45,50,51,48,46,53,52,31,49,42,44,77,110